Protein AF-0000000084716212 (afdb_homodimer)

Secondary structure (DSSP, 8-state):
---------------HHHHHHHHHHHHHHHTT--HHHHHHHHTS-HHHHHHHHHH----HHHHHHHHHHTT--HHHHHHHHHHTS-S--PPPHHHHHHHHH-HHHHHHHHHHHTT--HHHHHHHHT--HHHHHHHHHHHHHTTSEEEETTTEEEESS-TT----TTSHHIIIIIHHHHHHHHSS---STT-EEEEEEEEE-HHHHHHHHHHHHHHHHHHHHHHHHHTTS-GGG-EEEEEEEEEEE---GGGGGGSTTTTS--------------/---------------HHHHHHHHHHHHHHHTT--HHHHHHHHTS-HHHHHHHHHH----HHHHHHHHHHTT--HHHHHHHHHHTS-S--PPPHHHHHHHHH-HHHHHHHHHHHTT--HHHHHHHHT--HHHHHHHHHHHHHTTSEEEETTTEEEESS-TT----TTSHHIIIIIHHHHHHHHSS---STT-EEEEEEEEE-HHHHHHHHHHHHHHHHHHHHHHHHHTTS-GGG-EEEEEEEEEEE---GGGGGGSTTTTS--------------

Foldseek 3Di:
DPPPPPPPPCPDDCPLLLLLLVLLVVLCVVVVHDLCNLCVQLVHDSVVSVCCSVVSPDDPVRVQSSCVSSVHGPVVSSVSSCCVVVPQDEQDQVLLVVLLVDVVLVVLLLCVLLPDALVNVCVVVVDDPVRSVVSLVVCVVSVQWDQDPPRDIHGSDDSLHDYDPPGSNCVRPVVVVVVVVPPDPQPDPPGDDDDDDDDDDPVVVVVVVVVVVVVSVVVSVVSVVCSPPDPVPDDDDDDDDDDDDDDDLVVLVPPPPSVDDSDDDDDPDDPDDD/DDPPPPPPDCPDDCPLLLLLLVLLVVLCVVVVHDLCNLCVQLVHDSVVSVCCSVVSPDDPVRVQSSCVSSVHGPVVSSCSSCCVVVPQDEQDLVLLVVLLVDVVLVVLLLCVLLPDALVRVCVVVVPDPVRSVVSLVVCVVSVQWDQDPPRDIHGSDDSLHDYDPPGSNCVRPVVVVVVVVPPDPQPDPPGDDDDDDDDDDPVVVVVVVVVVVVVSVVVSVVSVVCSPPDPVVDDDDDDDDDDDDDDDLVVLVPPPPSVDDSDDDDDPDDPDDD

InterPro domains:
  IPR001387 Cro/C1-type, helix-turn-helix domain [PF13443] (24-77)
  IPR001387 Cro/C1-type, helix-turn-helix domain [PS50943] (24-77)
  IPR001387 Cro/C1-type, helix-turn-helix domain [SM00530] (23-77)
  IPR001387 Cro/C1-type, helix-turn-helix domain [cd00093] (23-77)
  IPR010982 Lambda repressor-like, DNA-binding domain superfamily [G3DSA:1.10.260.40] (7-77)
  IPR010982 Lambda repressor-like, DNA-binding domain superfamily [SSF47413] (13-84)

Radius of gyration: 28.45 Å; Cα contacts (8 Å, |Δi|>4): 679; chains: 2; bounding box: 59×116×74 Å

Solvent-accessible surface area (backbone atoms only — not comparable to full-atom values): 30814 Å² total; per-residue (Å²): 131,85,77,80,76,78,81,80,79,78,82,69,75,75,49,74,48,48,32,36,25,48,25,49,50,50,50,31,53,74,69,66,47,47,62,55,54,52,9,58,74,69,71,46,52,43,67,56,42,50,47,34,50,70,68,36,70,56,55,70,67,55,48,48,51,53,24,53,76,67,73,40,50,69,64,56,42,46,41,41,18,44,28,76,61,47,54,70,46,57,72,53,70,68,49,38,44,54,34,46,75,28,60,47,50,34,34,53,51,51,42,45,60,60,64,53,52,58,70,56,49,28,62,72,32,59,36,51,68,69,59,52,49,51,45,48,51,52,37,30,75,58,55,47,28,46,75,43,86,91,66,37,75,41,73,63,54,68,77,76,47,42,80,49,86,90,29,54,40,43,70,67,42,43,66,60,51,52,53,58,65,60,68,61,87,51,77,54,85,70,30,39,71,50,77,48,77,43,39,31,26,67,66,51,41,50,51,50,49,53,50,52,52,47,50,54,52,49,53,49,50,44,24,63,62,35,63,76,48,58,51,74,57,41,41,46,30,32,41,37,44,35,31,30,75,46,78,70,70,60,54,47,57,48,27,72,64,55,86,63,78,88,71,77,80,72,69,52,73,74,79,70,81,123,137,79,85,81,78,78,80,81,79,78,81,70,76,75,49,74,48,48,32,37,25,49,26,50,51,50,49,32,54,76,70,66,47,48,63,56,53,53,10,60,75,69,72,46,52,43,69,54,42,50,47,34,51,69,68,34,70,58,56,70,66,55,48,49,53,52,26,53,77,67,72,41,49,70,64,54,42,48,42,40,19,44,24,77,63,50,53,70,46,58,69,54,70,69,48,37,44,53,33,46,76,27,60,47,50,34,36,53,52,51,43,44,61,59,65,52,50,56,70,56,51,29,62,71,32,60,35,52,69,69,58,51,49,52,46,48,49,52,37,29,76,59,54,46,30,45,77,42,86,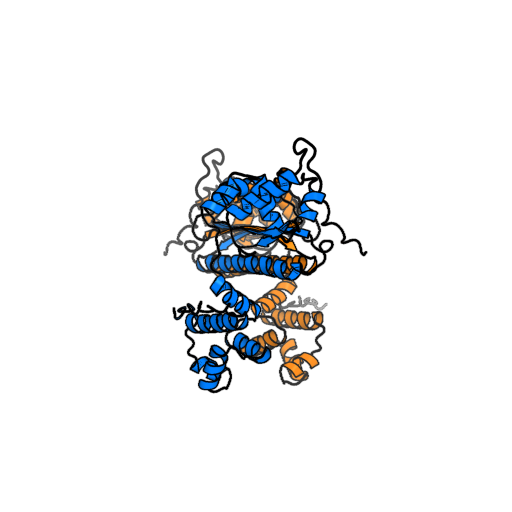90,67,38,74,42,73,63,53,69,77,77,46,43,81,48,86,90,29,54,41,42,69,68,42,43,64,58,51,50,54,58,64,60,69,59,86,52,78,53,84,70,29,39,71,49,75,46,75,42,39,31,26,68,67,51,41,53,50,49,48,53,51,52,53,46,51,54,50,49,53,51,48,44,24,63,61,35,64,77,48,58,50,77,58,40,42,46,30,32,39,38,44,35,31,31,75,46,76,69,70,61,54,46,58,49,26,71,63,55,86,63,76,89,72,76,79,72,69,53,74,73,80,71,79,123

Organism: Cystobacter fuscus (strain ATCC 25194 / DSM 2262 / NBRC 100088 / M29) (NCBI:txid1242864)

Nearest PDB structures (foldseek):
  3g5g-assembly5_J  TM=8.770E-01  e=3.228E-02  Enterobacter sp. RFL1396
  3g5g-assembly5_I  TM=8.743E-01  e=4.579E-02  Enterobacter sp. RFL1396
  4i6u-assembly1_A  TM=8.311E-01  e=4.814E-02  Enterobacter sp. RFL1396
  4iwr-assembly1_B  TM=8.668E-01  e=9.687E-02  Enterobacter sp. RFL1396
  3fya-assembly1_A  TM=8.582E-01  e=9.687E-02  Enterobacter sp. RFL1396

Sequence (548 aa):
MIPNGARHATEGAMNDRSRLMTALKQLLKARGWRYADLAEALGVSEPTVKRMLSSGRMDLARLEDVCARLDIDFFELARIARGTRDARTHLSPVQEAALADAPRLMTMFHLLCQGWRVDAVREAFALDRVESTRLLAALDRLDLIELLPGDHVRLRVPRDFAWRDDGPVRARYMHMASEEFLRDRFDGPGALFTLELRELGDASVAQLRRRLERVVAEFREAADLDVTLPAERRNSVGLLLAMRPWVFSIVDSLRADAAAKPAQLPAAPRARRRMIPNGARHATEGAMNDRSRLMTALKQLLKARGWRYADLAEALGVSEPTVKRMLSSGRMDLARLEDVCARLDIDFFELARIARGTRDARTHLSPVQEAALADAPRLMTMFHLLCQGWRVDAVREAFALDRVESTRLLAALDRLDLIELLPGDHVRLRVPRDFAWRDDGPVRARYMHMASEEFLRDRFDGPGALFTLELRELGDASVAQLRRRLERVVAEFREAADLDVTLPAERRNSVGLLLAMRPWVFSIVDSLRADAAAKPAQLPAAPRARRR

Structure (mmCIF, N/CA/C/O backbone):
data_AF-0000000084716212-model_v1
#
loop_
_entity.id
_entity.type
_entity.pdbx_description
1 polymer 'HTH cro/C1-type domain-containing protein'
#
loop_
_atom_site.group_PDB
_atom_site.id
_atom_site.type_symbol
_atom_site.label_atom_id
_atom_site.label_alt_id
_atom_site.label_comp_id
_atom_site.label_asym_id
_atom_site.label_entity_id
_atom_site.label_seq_id
_atom_site.pdbx_PDB_ins_code
_atom_site.Cartn_x
_atom_site.Cartn_y
_atom_site.Cartn_z
_atom_site.occupancy
_atom_site.B_iso_or_equiv
_atom_site.auth_seq_id
_atom_site.auth_comp_id
_atom_site.auth_asym_id
_atom_site.auth_atom_id
_atom_site.pdbx_PDB_model_num
ATOM 1 N N . MET A 1 1 ? -16.5 -51.406 -41.625 1 22.97 1 MET A N 1
ATOM 2 C CA . MET A 1 1 ? -15.25 -51.219 -40.906 1 22.97 1 MET A CA 1
ATOM 3 C C . MET A 1 1 ? -14.859 -49.75 -40.875 1 22.97 1 MET A C 1
ATOM 5 O O . MET A 1 1 ? -13.766 -49.406 -40.406 1 22.97 1 MET A O 1
ATOM 9 N N . ILE A 1 2 ? -15.539 -48.875 -41.625 1 28.98 2 ILE A N 1
ATOM 10 C CA . ILE A 1 2 ? -15.039 -47.562 -42 1 28.98 2 ILE A CA 1
ATOM 11 C C . ILE A 1 2 ? -14.875 -46.688 -40.75 1 28.98 2 ILE A C 1
ATOM 13 O O . ILE A 1 2 ? -15.836 -46.469 -40 1 28.98 2 ILE A O 1
ATOM 17 N N . PRO A 1 3 ? -13.578 -46.594 -40.094 1 27.02 3 PRO A N 1
ATOM 18 C CA . PRO A 1 3 ? -13.281 -46.062 -38.781 1 27.02 3 PRO A CA 1
ATOM 19 C C . PRO A 1 3 ? -13.586 -44.594 -38.625 1 27.02 3 PRO A C 1
ATOM 21 O O . PRO A 1 3 ? -13.281 -43.781 -39.531 1 27.02 3 PRO A O 1
ATOM 24 N N . ASN A 1 4 ? -14.75 -44.125 -38.188 1 27.33 4 ASN A N 1
ATOM 25 C CA . ASN A 1 4 ? -15.297 -42.781 -38 1 27.33 4 ASN A CA 1
ATOM 26 C C . ASN A 1 4 ? -14.359 -41.906 -37.188 1 27.33 4 ASN A C 1
ATOM 28 O O . ASN A 1 4 ? -14.148 -42.156 -36 1 27.33 4 ASN A O 1
ATOM 32 N N . GLY A 1 5 ? -13.18 -41.438 -37.688 1 27.23 5 GLY A N 1
ATOM 33 C CA . GLY A 1 5 ? -12.117 -40.656 -37.094 1 27.23 5 GLY A CA 1
ATOM 34 C C . GLY A 1 5 ? -12.609 -39.375 -36.469 1 27.23 5 GLY A C 1
ATOM 35 O O . GLY A 1 5 ? -13.141 -38.5 -37.156 1 27.23 5 GLY A O 1
ATOM 36 N N . ALA A 1 6 ? -13.164 -39.344 -35.281 1 27.34 6 ALA A N 1
ATOM 37 C CA . ALA A 1 6 ? -13.711 -38.219 -34.469 1 27.34 6 ALA A CA 1
ATOM 38 C C . ALA A 1 6 ? -12.781 -37.031 -34.5 1 27.34 6 ALA A C 1
ATOM 40 O O . ALA A 1 6 ? -11.602 -37.125 -34.125 1 27.34 6 ALA A O 1
ATOM 41 N N . ARG A 1 7 ? -12.914 -36 -35.375 1 27.42 7 ARG A N 1
ATOM 42 C CA . ARG A 1 7 ? -12.312 -34.688 -35.562 1 27.42 7 ARG A CA 1
ATOM 43 C C . ARG A 1 7 ? -12.242 -33.906 -34.25 1 27.42 7 ARG A C 1
ATOM 45 O O . ARG A 1 7 ? -13.266 -33.531 -33.688 1 27.42 7 ARG A O 1
ATOM 52 N N . HIS A 1 8 ? -11.367 -34.25 -33.25 1 26.55 8 HIS A N 1
ATOM 53 C CA . HIS A 1 8 ? -11.07 -33.562 -32 1 26.55 8 HIS A CA 1
ATOM 54 C C . HIS A 1 8 ? -10.891 -32.062 -32.219 1 26.55 8 HIS A C 1
ATOM 56 O O . HIS A 1 8 ? -10.023 -31.641 -33 1 26.55 8 HIS A O 1
ATOM 62 N N . ALA A 1 9 ? -11.82 -31.156 -32.312 1 26.28 9 ALA A N 1
ATOM 63 C CA . ALA A 1 9 ? -11.977 -29.719 -32.469 1 26.28 9 ALA A CA 1
ATOM 64 C C . ALA A 1 9 ? -10.945 -28.953 -31.656 1 26.28 9 ALA A C 1
ATOM 66 O O . ALA A 1 9 ? -10.797 -29.203 -30.453 1 26.28 9 ALA A O 1
ATOM 67 N N . THR A 1 10 ? -9.781 -28.406 -32.156 1 26.78 10 THR A N 1
ATOM 68 C CA . THR A 1 10 ? -8.656 -27.547 -31.828 1 26.78 10 THR A CA 1
ATOM 69 C C . THR A 1 10 ? -9.141 -26.281 -31.125 1 26.78 10 THR A C 1
ATOM 71 O O . THR A 1 10 ? -9.742 -25.406 -31.75 1 26.78 10 THR A O 1
ATOM 74 N N . GLU A 1 11 ? -10.008 -26.172 -30.188 1 30.66 11 GLU A N 1
ATOM 75 C CA . GLU A 1 11 ? -10.359 -24.984 -29.422 1 30.66 11 GLU A CA 1
ATOM 76 C C . GLU A 1 11 ? -9.141 -24.109 -29.156 1 30.66 11 GLU A C 1
ATOM 78 O O . GLU A 1 11 ? -8.242 -24.484 -28.406 1 30.66 11 GLU A O 1
ATOM 83 N N . GLY A 1 12 ? -8.523 -23.469 -30.109 1 31.42 12 GLY A N 1
ATOM 84 C CA . GLY A 1 12 ? -7.32 -22.688 -30.312 1 31.42 12 GLY A CA 1
ATOM 85 C C . GLY A 1 12 ? -7.086 -21.656 -29.234 1 31.42 12 GLY A C 1
ATOM 86 O O . GLY A 1 12 ? -8.039 -21.125 -28.656 1 31.42 12 GLY A O 1
ATOM 87 N N . ALA A 1 13 ? -6.141 -21.703 -28.312 1 32.81 13 ALA A N 1
ATOM 88 C CA . ALA A 1 13 ? -5.461 -20.828 -27.375 1 32.81 13 ALA A CA 1
ATOM 89 C C . ALA A 1 13 ? -5.539 -19.375 -27.828 1 32.81 13 ALA A C 1
ATOM 91 O O . ALA A 1 13 ? -5.086 -19.031 -28.922 1 32.81 13 ALA A O 1
ATOM 92 N N . MET A 1 14 ? -6.609 -18.672 -27.609 1 36.5 14 MET A N 1
ATOM 93 C CA . MET A 1 14 ? -6.594 -17.266 -27.984 1 36.5 14 MET A CA 1
ATOM 94 C C . MET A 1 14 ? -5.199 -16.672 -27.812 1 36.5 14 MET A C 1
ATOM 96 O O . MET A 1 14 ? -4.598 -16.812 -26.734 1 36.5 14 MET A O 1
ATOM 100 N N . ASN A 1 15 ? -4.383 -16.469 -28.766 1 49.12 15 ASN A N 1
ATOM 101 C CA . ASN A 1 15 ? -3.078 -15.82 -28.75 1 49.12 15 ASN A CA 1
ATOM 102 C C . ASN A 1 15 ? -3.152 -14.43 -28.125 1 49.12 15 ASN A C 1
ATOM 104 O O . ASN A 1 15 ? -4.242 -13.875 -27.953 1 49.12 15 ASN A O 1
ATOM 108 N N . ASP A 1 16 ? -2.221 -13.969 -27.438 1 52.97 16 ASP A N 1
ATOM 109 C CA . ASP A 1 16 ? -2.051 -12.703 -26.734 1 52.97 16 ASP A CA 1
ATOM 110 C C . ASP A 1 16 ? -2.66 -11.547 -27.531 1 52.97 16 ASP A C 1
ATOM 112 O O . ASP A 1 16 ? -3.254 -10.641 -26.938 1 52.97 16 ASP A O 1
ATOM 116 N N . ARG A 1 17 ? -2.67 -11.703 -28.766 1 58.22 17 ARG A N 1
ATOM 117 C CA . ARG A 1 17 ? -3.219 -10.656 -29.609 1 58.22 17 ARG A CA 1
ATOM 118 C C . ARG A 1 17 ? -4.742 -10.625 -29.531 1 58.22 17 ARG A C 1
ATOM 120 O O . ARG A 1 17 ? -5.34 -9.555 -29.391 1 58.22 17 ARG A O 1
ATOM 127 N N . SER A 1 18 ? -5.266 -11.766 -29.578 1 65.5 18 SER A N 1
ATOM 128 C CA . SER A 1 18 ? -6.719 -11.844 -29.5 1 65.5 18 SER A CA 1
ATOM 129 C C . SER A 1 18 ? -7.238 -11.328 -28.172 1 65.5 18 SER A C 1
ATOM 131 O O . SER A 1 18 ? -8.273 -10.656 -28.109 1 65.5 18 SER A O 1
ATOM 133 N N . ARG A 1 19 ? -6.531 -11.617 -27.25 1 63.66 19 ARG A N 1
ATOM 134 C CA . ARG A 1 19 ? -6.926 -11.156 -25.922 1 63.66 19 ARG A CA 1
ATOM 135 C C . ARG A 1 19 ? -6.859 -9.633 -25.828 1 63.66 19 ARG A C 1
ATOM 137 O O . ARG A 1 19 ? -7.703 -9.008 -25.188 1 63.66 19 ARG A O 1
ATOM 144 N N . LEU A 1 20 ? -5.863 -9.172 -26.438 1 69.12 20 LEU A N 1
ATOM 145 C CA . LEU A 1 20 ? -5.715 -7.719 -26.453 1 69.12 20 LEU A CA 1
ATOM 146 C C . LEU A 1 20 ? -6.883 -7.059 -27.172 1 69.12 20 LEU A C 1
ATOM 148 O O . LEU A 1 20 ? -7.395 -6.031 -26.734 1 69.12 20 LEU A O 1
ATOM 152 N N . MET A 1 21 ? -7.262 -7.652 -28.234 1 73.81 21 MET A N 1
ATOM 153 C CA . MET A 1 21 ? -8.375 -7.094 -29 1 73.81 21 MET A CA 1
ATOM 154 C C . MET A 1 21 ? -9.68 -7.211 -28.234 1 73.81 21 MET A C 1
ATOM 156 O O . MET A 1 21 ? -10.5 -6.289 -28.25 1 73.81 21 MET A O 1
ATOM 160 N N . THR A 1 22 ? -9.758 -8.336 -27.578 1 74 22 THR A N 1
ATOM 161 C CA . THR A 1 22 ? -10.938 -8.523 -26.75 1 74 22 THR A CA 1
ATOM 162 C C . THR A 1 22 ? -10.992 -7.488 -25.641 1 74 22 THR A C 1
ATOM 164 O O . THR A 1 22 ? -12.055 -6.945 -25.344 1 74 22 THR A O 1
ATOM 167 N N . ALA A 1 23 ? -9.938 -7.32 -25.094 1 72.12 23 ALA A N 1
ATOM 168 C CA . ALA A 1 23 ? -9.836 -6.312 -24.047 1 72.12 23 ALA A CA 1
ATOM 169 C C . ALA A 1 23 ? -10.234 -4.934 -24.578 1 72.12 23 ALA A C 1
ATOM 171 O O . ALA A 1 23 ? -10.914 -4.172 -23.875 1 72.12 23 ALA A O 1
ATOM 172 N N . LEU A 1 24 ? -9.773 -4.641 -25.734 1 76.25 24 LEU A N 1
ATOM 173 C CA . LEU A 1 24 ? -10.102 -3.361 -26.359 1 76.25 24 LEU A CA 1
ATOM 174 C C . LEU A 1 24 ? -11.602 -3.24 -26.609 1 76.25 24 LEU A C 1
ATOM 176 O O . LEU A 1 24 ? -12.195 -2.189 -26.344 1 76.25 24 LEU A O 1
ATOM 180 N N . LYS A 1 25 ? -12.102 -4.27 -27.031 1 80.25 25 LYS A N 1
ATOM 181 C CA . LYS A 1 25 ? -13.539 -4.281 -27.281 1 80.25 25 LYS A CA 1
ATOM 182 C C . LYS A 1 25 ? -14.32 -4.09 -25.984 1 80.25 25 LYS A C 1
ATOM 184 O O . LYS A 1 25 ? -15.305 -3.344 -25.953 1 80.25 25 LYS A O 1
ATOM 189 N N . GLN A 1 26 ? -13.914 -4.738 -25.031 1 76.44 26 GLN A N 1
ATOM 190 C CA . GLN A 1 26 ? -14.547 -4.613 -23.719 1 76.44 26 GLN A CA 1
ATOM 191 C C . GLN A 1 26 ? -14.445 -3.184 -23.203 1 76.44 26 GLN A C 1
ATOM 193 O O . GLN A 1 26 ? -15.398 -2.668 -22.609 1 76.44 26 GLN A O 1
ATOM 198 N N . LEU A 1 27 ? -13.367 -2.648 -23.359 1 72.38 27 LEU A N 1
ATOM 199 C CA . LEU A 1 27 ? -13.141 -1.275 -22.922 1 72.38 27 LEU A CA 1
ATOM 200 C C . LEU A 1 27 ? -14.055 -0.309 -23.656 1 72.38 27 LEU A C 1
ATOM 202 O O . LEU A 1 27 ? -14.625 0.604 -23.062 1 72.38 27 LEU A O 1
ATOM 206 N N . LEU A 1 28 ? -14.125 -0.463 -24.953 1 79.75 28 LEU A N 1
ATOM 207 C CA . LEU A 1 28 ? -15.023 0.369 -25.75 1 79.75 28 LEU A CA 1
ATOM 208 C C . LEU A 1 28 ? -16.469 0.242 -25.266 1 79.75 28 LEU A C 1
ATOM 210 O O . LEU A 1 28 ? -17.156 1.247 -25.094 1 79.75 28 LEU A O 1
ATOM 214 N N . LYS A 1 29 ? -16.734 -0.932 -24.922 1 78.5 29 LYS A N 1
ATOM 215 C CA . LYS A 1 29 ? -18.078 -1.188 -24.422 1 78.5 29 LYS A CA 1
ATOM 216 C C . LYS A 1 29 ? -18.297 -0.552 -23.047 1 78.5 29 LYS A C 1
ATOM 218 O O . LYS A 1 29 ? -19.312 0.091 -22.812 1 78.5 29 LYS A O 1
ATOM 223 N N . ALA A 1 30 ? -17.422 -0.695 -22.281 1 69.81 30 ALA A N 1
ATOM 224 C CA . ALA A 1 30 ? -17.5 -0.169 -20.922 1 69.81 30 ALA A CA 1
ATOM 225 C C . ALA A 1 30 ? -17.594 1.354 -20.922 1 69.81 30 ALA A C 1
ATOM 227 O O . ALA A 1 30 ? -18.219 1.945 -20.047 1 69.81 30 ALA A O 1
ATOM 228 N N . ARG A 1 31 ? -17.031 1.888 -21.922 1 70.19 31 ARG A N 1
ATOM 229 C CA . ARG A 1 31 ? -16.984 3.346 -21.984 1 70.19 31 ARG A CA 1
ATOM 230 C C . ARG A 1 31 ? -18.094 3.889 -22.875 1 70.19 31 ARG A C 1
ATOM 232 O O . ARG A 1 31 ? -18.188 5.098 -23.094 1 70.19 31 ARG A O 1
ATOM 239 N N . GLY A 1 32 ? -18.734 2.926 -23.453 1 78.62 32 GLY A N 1
ATOM 240 C CA . GLY A 1 32 ? -19.844 3.314 -24.297 1 78.62 32 GLY A CA 1
ATOM 241 C C . GLY A 1 32 ? -19.406 3.795 -25.672 1 78.62 32 GLY A C 1
ATOM 242 O O . GLY A 1 32 ? -20.125 4.535 -26.328 1 78.62 32 GLY A O 1
ATOM 243 N N . TRP A 1 33 ? -18.266 3.494 -25.984 1 81 33 TRP A N 1
ATOM 244 C CA . TRP A 1 33 ? -17.781 3.865 -27.312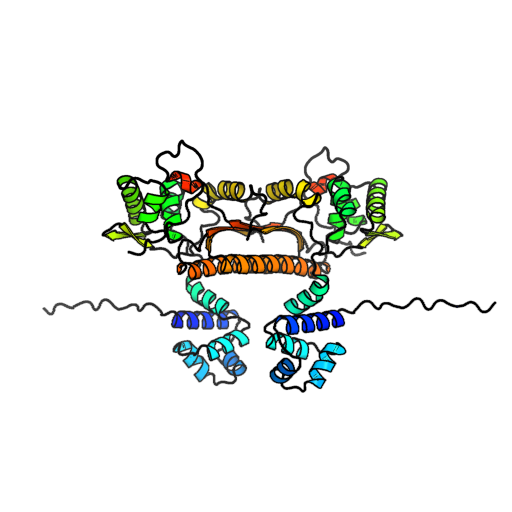 1 81 33 TRP A CA 1
ATOM 245 C C . TRP A 1 33 ? -18.281 2.875 -28.359 1 81 33 TRP A C 1
ATOM 247 O O . TRP A 1 33 ? -18.203 1.66 -28.156 1 81 33 TRP A O 1
ATOM 257 N N . ARG A 1 34 ? -18.812 3.508 -29.484 1 85.44 34 ARG A N 1
ATOM 258 C CA . ARG A 1 34 ? -19.078 2.699 -30.672 1 85.44 34 ARG A CA 1
ATOM 259 C C . ARG A 1 34 ? -17.844 2.627 -31.562 1 85.44 34 ARG A C 1
ATOM 261 O O . ARG A 1 34 ? -16.938 3.455 -31.453 1 85.44 34 ARG A O 1
ATOM 268 N N . TYR A 1 35 ? -17.781 1.504 -32.344 1 89.31 35 TYR A N 1
ATOM 269 C CA . TYR A 1 35 ? -16.672 1.388 -33.281 1 89.31 35 TYR A CA 1
ATOM 270 C C . TYR A 1 35 ? -16.531 2.65 -34.125 1 89.31 35 TYR A C 1
ATOM 272 O O . TYR A 1 35 ? -15.422 3.068 -34.438 1 89.31 35 TYR A O 1
ATOM 280 N N . ALA A 1 36 ? -17.641 3.242 -34.344 1 90.12 36 ALA A N 1
ATOM 281 C CA . ALA A 1 36 ? -17.672 4.477 -35.125 1 90.12 36 ALA A CA 1
ATOM 282 C C . ALA A 1 36 ? -16.984 5.617 -34.375 1 90.12 36 ALA A C 1
ATOM 284 O O . ALA A 1 36 ? -16.297 6.438 -34.969 1 90.12 36 ALA A O 1
ATOM 285 N N . ASP A 1 37 ? -17.234 5.691 -33.156 1 89.25 37 ASP A N 1
ATOM 286 C CA . ASP A 1 37 ? -16.594 6.719 -32.344 1 89.25 37 ASP A CA 1
ATOM 287 C C . ASP A 1 37 ? -15.078 6.586 -32.344 1 89.25 37 ASP A C 1
ATOM 289 O O . ASP A 1 37 ? -14.367 7.582 -32.469 1 89.25 37 ASP A O 1
ATOM 293 N N . LEU A 1 38 ? -14.609 5.414 -32.188 1 88.06 38 LEU A N 1
ATOM 294 C CA . LEU A 1 38 ? -13.18 5.156 -32.219 1 88.06 38 LEU A CA 1
ATOM 295 C C . LEU A 1 38 ? -12.609 5.469 -33.594 1 88.06 38 LEU A C 1
ATOM 297 O O . LEU A 1 38 ? -11.516 6.016 -33.719 1 88.06 38 LEU A O 1
ATOM 301 N N . ALA A 1 39 ? -13.305 5.102 -34.594 1 90.38 39 ALA A N 1
ATOM 302 C CA . ALA A 1 39 ? -12.906 5.387 -35.969 1 90.38 39 ALA A CA 1
ATOM 303 C C . ALA A 1 39 ? -12.719 6.887 -36.188 1 90.38 39 ALA A C 1
ATOM 305 O O . ALA A 1 39 ? -11.727 7.312 -36.781 1 90.38 39 ALA A O 1
ATOM 306 N N . GLU A 1 40 ? -13.688 7.559 -35.75 1 88.38 40 GLU A N 1
ATOM 307 C CA . GLU A 1 40 ? -13.609 9.008 -35.844 1 88.38 40 GLU A CA 1
ATOM 308 C C . GLU A 1 40 ? -12.391 9.555 -35.094 1 88.38 40 GLU A C 1
ATOM 310 O O . GLU A 1 40 ? -11.672 10.414 -35.625 1 88.38 40 GLU A O 1
ATOM 315 N N . ALA A 1 41 ? -12.219 9.086 -33.938 1 84.06 41 ALA A N 1
ATOM 316 C CA . ALA A 1 41 ? -11.117 9.547 -33.094 1 84.06 41 ALA A CA 1
ATOM 317 C C . ALA A 1 41 ? -9.766 9.227 -33.75 1 84.06 41 ALA A C 1
ATOM 319 O O . ALA A 1 41 ? -8.797 9.977 -33.594 1 84.06 41 ALA A O 1
ATOM 320 N N . LEU A 1 42 ? -9.68 8.156 -34.406 1 86.44 42 LEU A N 1
ATOM 321 C CA . LEU A 1 42 ? -8.438 7.672 -35 1 86.44 42 LEU A CA 1
ATOM 322 C C . LEU A 1 42 ? -8.281 8.195 -36.438 1 86.44 42 LEU A C 1
ATOM 324 O O . LEU A 1 42 ? -7.199 8.102 -37.031 1 86.44 42 LEU A O 1
ATOM 328 N N . GLY A 1 43 ? -9.359 8.711 -37 1 89.06 43 GLY A N 1
ATOM 329 C CA . GLY A 1 43 ? -9.344 9.18 -38.375 1 89.06 43 GLY A CA 1
ATOM 330 C C . GLY A 1 43 ? -9.336 8.055 -39.406 1 89.06 43 GLY A C 1
ATOM 331 O O . GLY A 1 43 ? -8.664 8.141 -40.438 1 89.06 43 GLY A O 1
ATOM 332 N N . VAL A 1 44 ? -9.859 7.055 -39 1 88.5 44 VAL A N 1
ATOM 333 C CA . VAL A 1 44 ? -9.969 5.926 -39.906 1 88.5 44 VAL A CA 1
ATOM 334 C C . VAL A 1 44 ? -11.438 5.543 -40.094 1 88.5 44 VAL A C 1
ATOM 336 O O . VAL A 1 44 ? -12.312 6.117 -39.438 1 88.5 44 VAL A O 1
ATOM 339 N N . SER A 1 45 ? -11.68 4.684 -41.062 1 89.19 45 SER A N 1
ATOM 340 C CA . SER A 1 45 ? -13.047 4.238 -41.312 1 89.19 45 SER A CA 1
ATOM 341 C C . SER A 1 45 ? -13.484 3.199 -40.281 1 89.19 45 SER A C 1
ATOM 343 O O . SER A 1 45 ? -12.648 2.502 -39.688 1 89.19 45 SER A O 1
ATOM 345 N N . GLU A 1 46 ? -14.828 3.182 -40.094 1 91.38 46 GLU A N 1
ATOM 346 C CA . GLU A 1 46 ? -15.383 2.195 -39.188 1 91.38 46 GLU A CA 1
ATOM 347 C C . GLU A 1 46 ? -15.039 0.775 -39.625 1 91.38 46 GLU A C 1
ATOM 349 O O . GLU A 1 46 ? -14.695 -0.073 -38.781 1 91.38 46 GLU A O 1
ATOM 354 N N . PRO A 1 47 ? -15.086 0.423 -40.875 1 87.38 47 PRO A N 1
ATOM 355 C CA . PRO A 1 47 ? -14.664 -0.921 -41.281 1 87.38 47 PRO A CA 1
ATOM 356 C C . PRO A 1 47 ? -13.203 -1.213 -40.938 1 87.38 47 PRO A C 1
ATOM 358 O O . PRO A 1 47 ? -12.867 -2.346 -40.594 1 87.38 47 PRO A O 1
ATOM 361 N N . THR A 1 48 ? -12.391 -0.265 -41 1 85.38 48 THR A N 1
ATOM 362 C CA . THR A 1 48 ? -11 -0.428 -40.594 1 85.38 48 THR A CA 1
ATOM 363 C C . THR A 1 48 ? -10.883 -0.799 -39.125 1 85.38 48 THR A C 1
ATOM 365 O O . THR A 1 48 ? -10.117 -1.693 -38.75 1 85.38 48 THR A O 1
ATOM 368 N N . VAL A 1 49 ? -11.656 -0.076 -38.281 1 88.5 49 VAL A N 1
ATOM 369 C CA . VAL A 1 49 ? -11.664 -0.368 -36.844 1 88.5 49 VAL A CA 1
ATOM 370 C C . VAL A 1 49 ? -12.195 -1.781 -36.625 1 88.5 49 VAL A C 1
ATOM 372 O O . VAL A 1 49 ? -11.625 -2.537 -35.844 1 88.5 49 VAL A O 1
ATOM 375 N N . LYS A 1 50 ? -13.211 -2.133 -37.281 1 85.88 50 LYS A N 1
ATOM 376 C CA . LYS A 1 50 ? -13.781 -3.473 -37.156 1 85.88 50 LYS A CA 1
ATOM 377 C C . LYS A 1 50 ? -12.758 -4.539 -37.531 1 85.88 50 LYS A C 1
ATOM 379 O O . LYS A 1 50 ? -12.625 -5.551 -36.844 1 85.88 50 LYS A O 1
ATOM 384 N N . ARG A 1 51 ? -12.086 -4.309 -38.594 1 81.38 51 ARG A N 1
ATOM 385 C CA . ARG A 1 51 ? -11.062 -5.25 -39.031 1 81.38 51 ARG A CA 1
ATOM 386 C C . ARG A 1 51 ? -9.93 -5.348 -38.031 1 81.38 51 ARG A C 1
ATOM 388 O O . ARG A 1 51 ? -9.477 -6.445 -37.688 1 81.38 51 ARG A O 1
ATOM 395 N N . MET A 1 52 ? -9.453 -4.227 -37.531 1 80.5 52 MET A N 1
ATOM 396 C CA . MET A 1 52 ? -8.375 -4.18 -36.562 1 80.5 52 MET A CA 1
ATOM 397 C C . MET A 1 52 ? -8.727 -4.977 -35.312 1 80.5 52 MET A C 1
ATOM 399 O O . MET A 1 52 ? -7.906 -5.734 -34.812 1 80.5 52 MET A O 1
ATOM 403 N N . LEU A 1 53 ? -9.977 -4.746 -34.906 1 81.94 53 LEU A N 1
ATOM 404 C CA . LEU A 1 53 ? -10.406 -5.348 -33.625 1 81.94 53 LEU A CA 1
ATOM 405 C C . LEU A 1 53 ? -10.805 -6.805 -33.844 1 81.94 53 LEU A C 1
ATOM 407 O O . LEU A 1 53 ? -10.758 -7.598 -32.906 1 81.94 53 LEU A O 1
ATOM 411 N N . SER A 1 54 ? -11.164 -7.191 -35 1 78.69 54 SER A N 1
ATOM 412 C CA . SER A 1 54 ? -11.57 -8.57 -35.25 1 78.69 54 SER A CA 1
ATOM 413 C C . SER A 1 54 ? -10.367 -9.43 -35.656 1 78.69 54 SER A C 1
ATOM 415 O O . SER A 1 54 ? -10.258 -10.578 -35.219 1 78.69 54 SER A O 1
ATOM 417 N N . SER A 1 55 ? -9.453 -8.922 -36.406 1 69.62 55 SER A N 1
ATOM 418 C CA . SER A 1 55 ? -8.328 -9.711 -36.906 1 69.62 55 SER A CA 1
ATOM 419 C C . SER A 1 55 ? -7.156 -9.68 -35.906 1 69.62 55 SER A C 1
ATOM 421 O O . SER A 1 55 ? -6.293 -10.555 -35.938 1 69.62 55 SER A O 1
ATOM 423 N N . GLY A 1 56 ? -7.137 -8.805 -35.062 1 63.75 56 GLY A N 1
ATOM 424 C CA . GLY A 1 56 ? -6.008 -8.633 -34.156 1 63.75 56 GLY A CA 1
ATOM 425 C C . GLY A 1 56 ? -4.758 -8.133 -34.875 1 63.75 56 GLY A C 1
ATOM 426 O O . GLY A 1 56 ? -3.672 -8.141 -34.281 1 63.75 56 GL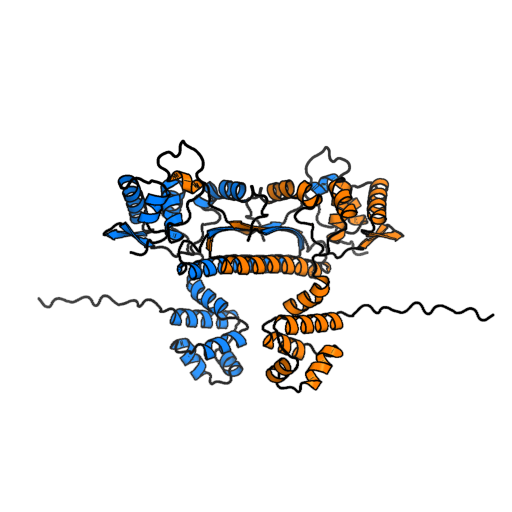Y A O 1
ATOM 427 N N . ARG A 1 57 ? -4.844 -7.898 -36.094 1 61.34 57 ARG A N 1
ATOM 428 C CA . ARG A 1 57 ? -3.695 -7.398 -36.844 1 61.34 57 ARG A CA 1
ATOM 429 C C . ARG A 1 57 ? -3.533 -5.895 -36.656 1 61.34 57 ARG A C 1
ATOM 431 O O . ARG A 1 57 ? -4.109 -5.105 -37.406 1 61.34 57 ARG A O 1
ATOM 438 N N . MET A 1 58 ? -3.078 -5.461 -35.594 1 65.75 58 MET A N 1
ATOM 439 C CA . MET A 1 58 ? -2.764 -4.074 -35.25 1 65.75 58 MET A CA 1
ATOM 440 C C . MET A 1 58 ? -1.306 -3.939 -34.844 1 65.75 58 MET A C 1
ATOM 442 O O . MET A 1 58 ? -0.818 -4.715 -34 1 65.75 58 MET A O 1
ATOM 446 N N . ASP A 1 59 ? -0.549 -3.195 -35.625 1 59.5 59 ASP A N 1
ATOM 447 C CA . ASP A 1 59 ? 0.831 -3.006 -35.188 1 59.5 59 ASP A CA 1
ATOM 448 C C . ASP A 1 59 ? 0.892 -2.17 -33.906 1 59.5 59 ASP A C 1
ATOM 450 O O . ASP A 1 59 ? -0.127 -1.644 -33.438 1 59.5 59 ASP A O 1
ATOM 454 N N . LEU A 1 60 ? 1.993 -2.195 -33.219 1 56.19 60 LEU A N 1
ATOM 455 C CA . LEU A 1 60 ? 2.184 -1.568 -31.938 1 56.19 60 LEU A CA 1
ATOM 456 C C . LEU A 1 60 ? 1.878 -0.076 -32 1 56.19 60 LEU A C 1
ATOM 458 O O . LEU A 1 60 ? 1.335 0.494 -31.047 1 56.19 60 LEU A O 1
ATOM 462 N N . ALA A 1 61 ? 2.195 0.423 -33.094 1 60.75 61 ALA A N 1
ATOM 463 C CA . ALA A 1 61 ? 1.951 1.854 -33.25 1 60.75 61 ALA A CA 1
ATOM 464 C C . ALA A 1 61 ? 0.456 2.16 -33.219 1 60.75 61 ALA A C 1
ATOM 466 O O . ALA A 1 61 ? 0.014 3.107 -32.562 1 60.75 61 ALA A O 1
ATOM 467 N N . ARG A 1 62 ? -0.24 1.456 -33.938 1 70.5 62 ARG A N 1
ATOM 468 C CA . ARG A 1 62 ? -1.69 1.621 -34 1 70.5 62 ARG A CA 1
ATOM 469 C C . ARG A 1 62 ? -2.311 1.329 -32.625 1 70.5 62 ARG A C 1
ATOM 471 O O . ARG A 1 62 ? -3.223 2.035 -32.188 1 70.5 62 ARG A O 1
ATOM 478 N N . LEU A 1 63 ? -1.826 0.263 -32 1 71.75 63 LEU A N 1
ATOM 479 C CA . LEU A 1 63 ? -2.309 -0.08 -30.672 1 71.75 63 LEU A CA 1
ATOM 480 C C . LEU A 1 63 ? -2.051 1.059 -29.688 1 71.75 63 LEU A C 1
ATOM 482 O O . LEU A 1 63 ? -2.91 1.378 -28.859 1 71.75 63 LEU A O 1
ATOM 486 N N . GLU A 1 64 ? -0.996 1.543 -29.828 1 63.91 64 GLU A N 1
ATOM 487 C CA . GLU A 1 64 ? -0.666 2.689 -29 1 63.91 64 GLU A CA 1
ATOM 488 C C . GLU A 1 64 ? -1.611 3.857 -29.266 1 63.91 64 GLU A C 1
ATOM 490 O O . GLU A 1 64 ? -2.033 4.547 -28.328 1 63.91 64 GLU A O 1
ATOM 495 N N . ASP A 1 65 ? -1.897 4.137 -30.5 1 73.94 65 ASP A N 1
ATOM 496 C CA . ASP A 1 65 ? -2.824 5.195 -30.891 1 73.94 65 ASP A CA 1
ATOM 497 C C . ASP A 1 65 ? -4.211 4.957 -30.297 1 73.94 65 ASP A C 1
ATOM 499 O O . ASP A 1 65 ? -4.848 5.883 -29.797 1 73.94 65 ASP A O 1
ATOM 503 N N . VAL A 1 66 ? -4.625 3.789 -30.406 1 78.94 66 VAL A N 1
ATOM 504 C CA . VAL A 1 66 ? -5.934 3.412 -29.875 1 78.94 66 VAL A CA 1
ATOM 505 C C . VAL A 1 66 ? -5.957 3.631 -28.359 1 78.94 66 VAL A C 1
ATOM 507 O O . VAL A 1 66 ? -6.91 4.211 -27.828 1 78.94 66 VAL A O 1
ATOM 510 N N . CYS A 1 67 ? -4.957 3.16 -27.734 1 71.94 67 CYS A N 1
ATOM 511 C CA . CYS A 1 67 ? -4.871 3.307 -26.297 1 71.94 67 CYS A CA 1
ATOM 512 C C . CYS A 1 67 ? -4.887 4.777 -25.891 1 71.94 67 CYS A C 1
ATOM 514 O O . CYS A 1 67 ? -5.562 5.156 -24.938 1 71.94 67 CYS A O 1
ATOM 516 N N . ALA A 1 68 ? -4.238 5.535 -26.609 1 69.88 68 ALA A N 1
ATOM 517 C CA . ALA A 1 68 ? -4.168 6.973 -26.359 1 69.88 68 ALA A CA 1
ATOM 518 C C . ALA A 1 68 ? -5.543 7.621 -26.484 1 69.88 68 ALA A C 1
ATOM 520 O O . ALA A 1 68 ? -5.918 8.461 -25.672 1 69.88 68 ALA A O 1
ATOM 521 N N . ARG A 1 69 ? -6.238 7.254 -27.469 1 75.19 69 ARG A N 1
ATOM 522 C CA . ARG A 1 69 ? -7.57 7.809 -27.688 1 75.19 69 ARG A CA 1
ATOM 523 C C . ARG A 1 69 ? -8.531 7.375 -26.594 1 75.19 69 ARG A C 1
ATOM 525 O O . ARG A 1 69 ? -9.477 8.094 -26.266 1 75.19 69 ARG A O 1
ATOM 532 N N . LEU A 1 70 ? -8.227 6.277 -26.078 1 72.31 70 LEU A N 1
ATOM 533 C CA . LEU A 1 70 ? -9.078 5.746 -25.031 1 72.31 70 LEU A CA 1
ATOM 534 C C . LEU A 1 70 ? -8.547 6.133 -23.656 1 72.31 70 LEU A C 1
ATOM 536 O O . LEU A 1 70 ? -9.102 5.719 -22.625 1 72.31 70 LEU A O 1
ATOM 540 N N . ASP A 1 71 ? -7.547 6.789 -23.641 1 62.25 71 ASP A N 1
ATOM 541 C CA . ASP A 1 71 ? -6.906 7.293 -22.438 1 62.25 71 ASP A CA 1
ATOM 542 C C . ASP A 1 71 ? -6.453 6.141 -21.531 1 62.25 71 ASP A C 1
ATOM 544 O O . ASP A 1 71 ? -6.727 6.141 -20.328 1 62.25 71 ASP A O 1
ATOM 548 N N . ILE A 1 72 ? -5.98 5.172 -22.25 1 62.78 72 ILE A N 1
ATOM 549 C CA . ILE A 1 72 ? -5.355 4.07 -21.531 1 62.78 72 ILE A CA 1
ATOM 550 C C . ILE A 1 72 ? -3.965 3.801 -22.094 1 62.78 72 ILE A C 1
ATOM 552 O O . ILE A 1 72 ? -3.637 4.254 -23.203 1 62.78 72 ILE A O 1
ATOM 556 N N . ASP A 1 73 ? -3.104 3.145 -21.328 1 51.94 73 ASP A N 1
ATOM 557 C CA . ASP A 1 73 ? -1.819 2.725 -21.875 1 51.94 73 ASP A CA 1
ATOM 558 C C . ASP A 1 73 ? -1.797 1.22 -22.141 1 51.94 73 ASP A C 1
ATOM 560 O O . ASP A 1 73 ? -2.766 0.52 -21.828 1 51.94 73 ASP A O 1
ATOM 564 N N . PHE A 1 74 ? -0.72 0.77 -22.922 1 54.19 74 PHE A N 1
ATOM 565 C CA . PHE A 1 74 ? -0.603 -0.627 -23.312 1 54.19 74 PHE A CA 1
ATOM 566 C C . PHE A 1 74 ? -0.642 -1.545 -22.109 1 54.19 74 PHE A C 1
ATOM 568 O O . PHE A 1 74 ? -1.231 -2.627 -22.156 1 54.19 74 PHE A O 1
ATOM 575 N N . PHE A 1 75 ? -0.147 -1.13 -21.156 1 48.66 75 PHE A N 1
ATOM 576 C CA . PHE A 1 75 ? -0.107 -1.978 -19.969 1 48.66 75 PHE A CA 1
ATOM 577 C C . PHE A 1 75 ? -1.504 -2.164 -19.391 1 48.66 75 PHE A C 1
ATOM 579 O O . PHE A 1 75 ? -1.871 -3.27 -18.984 1 48.66 75 PHE A O 1
ATOM 586 N N . GLU A 1 76 ? -2.172 -1.083 -19.422 1 54.91 76 GLU A N 1
ATOM 587 C CA . GLU A 1 76 ? -3.562 -1.162 -18.984 1 54.91 76 GLU A CA 1
ATOM 588 C C . GLU A 1 76 ? -4.375 -2.08 -19.891 1 54.91 76 GLU A C 1
ATOM 590 O O . GLU A 1 76 ? -5.188 -2.8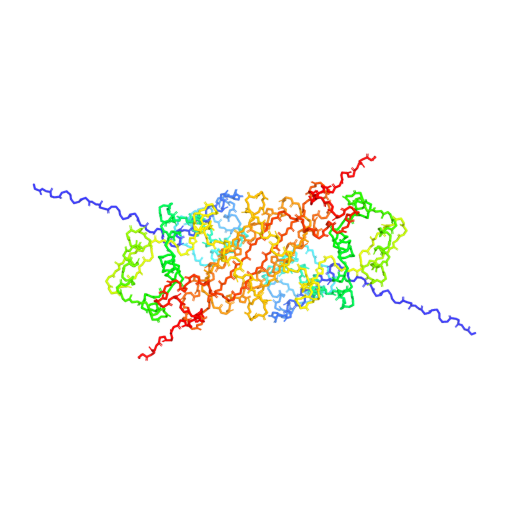77 -19.422 1 54.91 76 GLU A O 1
ATOM 595 N N . LEU A 1 77 ? -4.125 -1.93 -21.141 1 60.5 77 LEU A N 1
ATOM 596 C CA . LEU A 1 77 ? -4.824 -2.785 -22.094 1 60.5 77 LEU A CA 1
ATOM 597 C C . LEU A 1 77 ? -4.426 -4.246 -21.906 1 60.5 77 LEU A C 1
ATOM 599 O O . LEU A 1 77 ? -5.281 -5.133 -21.922 1 60.5 77 LEU A O 1
ATOM 603 N N . ALA A 1 78 ? -3.146 -4.426 -21.781 1 56.91 78 ALA A N 1
ATOM 604 C CA . ALA A 1 78 ? -2.652 -5.785 -21.562 1 56.91 78 ALA A CA 1
ATOM 605 C C . ALA A 1 78 ? -3.238 -6.379 -20.281 1 56.91 78 ALA A C 1
ATOM 607 O O . ALA A 1 78 ? -3.578 -7.562 -20.25 1 56.91 78 ALA A O 1
ATOM 608 N N . ARG A 1 79 ? -3.365 -5.527 -19.422 1 53.88 79 ARG A N 1
ATOM 609 C CA . ARG A 1 79 ? -3.98 -5.961 -18.172 1 53.88 79 ARG A CA 1
ATOM 610 C C . ARG A 1 79 ? -5.434 -6.371 -18.391 1 53.88 79 ARG A C 1
ATOM 612 O O . ARG A 1 79 ? -5.871 -7.41 -17.891 1 53.88 79 ARG A O 1
ATOM 619 N N . ILE A 1 80 ? -6.098 -5.434 -18.953 1 55.44 80 ILE A N 1
ATOM 620 C CA . ILE A 1 80 ? -7.492 -5.73 -19.266 1 55.44 80 ILE A CA 1
ATOM 621 C C . ILE A 1 80 ? -7.574 -7.004 -20.109 1 55.44 80 ILE A C 1
ATOM 623 O O . ILE A 1 80 ? -8.438 -7.855 -19.875 1 55.44 80 ILE A O 1
ATOM 627 N N . ALA A 1 81 ? -6.66 -7.027 -21.047 1 55.28 81 ALA A N 1
ATOM 628 C CA . ALA A 1 81 ? -6.617 -8.211 -21.906 1 55.28 81 ALA A CA 1
ATOM 629 C C . ALA A 1 81 ? -6.324 -9.469 -21.094 1 55.28 81 ALA A C 1
ATOM 631 O O . ALA A 1 81 ? -6.84 -10.547 -21.391 1 55.28 81 ALA A O 1
ATOM 632 N N . ARG A 1 82 ? -5.414 -9.102 -20.234 1 48 82 ARG A N 1
ATOM 633 C CA . ARG A 1 82 ? -5.176 -10.195 -19.297 1 48 82 ARG A CA 1
ATOM 634 C C . ARG A 1 82 ? -6.387 -10.414 -18.406 1 48 82 ARG A C 1
ATOM 636 O O . ARG A 1 82 ? -6.641 -11.539 -17.953 1 48 82 ARG A O 1
ATOM 643 N N . GLY A 1 83 ? -6.914 -9.352 -17.906 1 47.84 83 GLY A N 1
ATOM 644 C CA . GLY A 1 83 ? -8.125 -9.383 -17.094 1 47.84 83 GLY A CA 1
ATOM 645 C C . GLY A 1 83 ? -9.266 -10.133 -17.75 1 47.84 83 GLY A C 1
ATOM 646 O O . GLY A 1 83 ? -10.219 -10.531 -17.094 1 47.84 83 GLY A O 1
ATOM 647 N N . THR A 1 84 ? -9.469 -9.867 -19.016 1 41.31 84 THR A N 1
ATOM 648 C CA . THR A 1 84 ? -10.438 -10.875 -19.422 1 41.31 84 THR A CA 1
ATOM 649 C C . THR A 1 84 ? -10.133 -12.219 -18.781 1 41.31 84 THR A C 1
ATOM 651 O O . THR A 1 84 ? -11.047 -12.992 -18.469 1 41.31 84 THR A O 1
ATOM 654 N N . ARG A 1 85 ? -8.953 -12.594 -18.594 1 38.59 85 ARG A N 1
ATOM 655 C CA . ARG A 1 85 ? -8.578 -13.609 -17.609 1 38.59 85 ARG A CA 1
ATOM 656 C C . ARG A 1 85 ? -8.508 -13.016 -16.203 1 38.59 85 ARG A C 1
ATOM 658 O O . ARG A 1 85 ? -8.148 -13.703 -15.25 1 38.59 85 ARG A O 1
ATOM 665 N N . ASP A 1 86 ? -8.5 -11.789 -15.945 1 43.16 86 ASP A N 1
ATOM 666 C CA . ASP A 1 86 ? -8.297 -11 -14.742 1 43.16 86 ASP A CA 1
ATOM 667 C C . ASP A 1 86 ? -9.297 -11.375 -13.656 1 43.16 86 ASP A C 1
ATOM 669 O O . ASP A 1 86 ? -9.438 -10.656 -12.664 1 43.16 86 ASP A O 1
ATOM 673 N N . ALA A 1 87 ? -10.258 -11.922 -14 1 43.44 87 ALA A N 1
ATOM 674 C CA . ALA A 1 87 ? -10.922 -12.508 -12.844 1 43.44 87 ALA A CA 1
ATOM 675 C C . ALA A 1 87 ? -9.914 -13.18 -11.914 1 43.44 87 ALA A C 1
ATOM 677 O O . ALA A 1 87 ? -9.047 -13.922 -12.367 1 43.44 87 ALA A O 1
ATOM 678 N N . ARG A 1 88 ? -9.578 -12.453 -10.867 1 50.72 88 ARG A N 1
ATOM 679 C CA . ARG A 1 88 ? -8.797 -13.133 -9.844 1 50.72 88 ARG A CA 1
ATOM 680 C C . ARG A 1 88 ? -8.977 -14.641 -9.93 1 50.72 88 ARG A C 1
ATOM 682 O O . ARG A 1 88 ? -10.094 -15.148 -9.859 1 50.72 88 ARG A O 1
ATOM 689 N N . THR A 1 89 ? -8.219 -15.336 -10.758 1 60.28 89 THR A N 1
ATOM 690 C CA . THR A 1 89 ? -8.305 -16.797 -10.727 1 60.28 89 THR A CA 1
ATOM 691 C C . THR A 1 89 ? -7.984 -17.328 -9.336 1 60.28 89 THR A C 1
ATOM 693 O O . THR A 1 89 ? -7.027 -16.875 -8.703 1 60.28 89 THR A O 1
ATOM 696 N N . HIS A 1 90 ? -9.023 -17.797 -8.719 1 77.31 90 HIS A N 1
ATOM 697 C CA . HIS A 1 90 ? -8.836 -18.469 -7.441 1 77.31 90 HIS A CA 1
ATOM 698 C C . HIS A 1 90 ? -8.648 -19.984 -7.629 1 77.31 90 HIS A C 1
ATOM 700 O O . HIS A 1 90 ? -9.086 -20.547 -8.633 1 77.31 90 HIS A O 1
ATOM 706 N N . LEU A 1 91 ? -7.844 -20.516 -6.738 1 87.62 91 LEU A N 1
ATOM 707 C CA . LEU A 1 91 ? -7.777 -21.984 -6.66 1 87.62 91 LEU A CA 1
ATOM 708 C C . LEU A 1 91 ? -9.125 -22.562 -6.25 1 87.62 91 LEU A C 1
ATOM 710 O O . LEU A 1 91 ? -9.977 -21.859 -5.711 1 87.62 91 LEU A O 1
ATOM 714 N N . SER A 1 92 ? -9.336 -23.812 -6.605 1 88 92 SER A N 1
ATOM 715 C CA . SER A 1 92 ? -10.547 -24.469 -6.102 1 88 92 SER A CA 1
ATOM 716 C C . SER A 1 92 ? -10.539 -24.562 -4.582 1 88 92 SER A C 1
ATOM 718 O O . SER A 1 92 ? -9.477 -24.531 -3.957 1 88 92 SER A O 1
ATOM 720 N N . PRO A 1 93 ? -11.703 -24.641 -4.004 1 89.31 93 PRO A N 1
ATOM 721 C CA . PRO A 1 93 ? -11.766 -24.75 -2.543 1 89.31 93 PRO A CA 1
ATOM 722 C C . PRO A 1 93 ? -10.969 -25.938 -2.01 1 89.31 93 PRO A C 1
ATOM 724 O O . PRO A 1 93 ? -10.32 -25.828 -0.966 1 89.31 93 PRO A O 1
ATOM 727 N N . VAL A 1 94 ? -11.062 -27.016 -2.742 1 92.94 94 VAL A N 1
ATOM 728 C CA . VAL A 1 94 ? -10.344 -28.219 -2.33 1 92.94 94 VAL A CA 1
ATOM 729 C C . VAL A 1 94 ? -8.836 -27.969 -2.396 1 92.94 94 VAL A C 1
ATOM 731 O O . VAL A 1 94 ? -8.094 -28.359 -1.49 1 92.94 94 VAL A O 1
ATOM 734 N N . GLN A 1 95 ? -8.398 -27.312 -3.432 1 94.5 95 GLN A N 1
ATOM 735 C CA . GLN A 1 95 ? -6.984 -26.969 -3.588 1 94.5 95 GLN A CA 1
ATOM 736 C C . GLN A 1 95 ? -6.508 -26.062 -2.455 1 94.5 95 GLN A C 1
ATOM 738 O O . GLN A 1 95 ? -5.488 -26.344 -1.817 1 94.5 95 GLN A O 1
ATOM 743 N N . GLU A 1 96 ? -7.23 -25.062 -2.199 1 93.81 96 GLU A N 1
ATOM 744 C CA . GLU A 1 96 ? -6.836 -24.109 -1.178 1 93.81 96 GLU A CA 1
ATOM 745 C C . GLU A 1 96 ? -6.832 -24.734 0.209 1 93.81 96 GLU A C 1
ATOM 747 O O . GLU A 1 96 ? -5.938 -24.469 1.017 1 93.81 96 GLU A O 1
ATOM 752 N N . ALA A 1 97 ? -7.828 -25.547 0.507 1 94.5 97 ALA A N 1
ATOM 753 C CA . ALA A 1 97 ? -7.914 -26.219 1.797 1 94.5 97 ALA A CA 1
ATOM 754 C C . ALA A 1 97 ? -6.715 -27.141 2.01 1 94.5 97 ALA A C 1
ATOM 756 O O . ALA A 1 97 ? -6.164 -27.219 3.109 1 94.5 97 ALA A O 1
ATOM 757 N N . ALA A 1 98 ? -6.328 -27.844 1.004 1 96.19 98 ALA A N 1
ATOM 758 C CA . ALA A 1 98 ? -5.191 -28.766 1.09 1 96.19 98 ALA A CA 1
ATOM 759 C C . ALA A 1 98 ? -3.9 -28 1.394 1 96.19 98 ALA A C 1
ATOM 761 O O . ALA A 1 98 ? -3.094 -28.453 2.215 1 96.19 98 ALA A O 1
ATOM 762 N N . LEU A 1 99 ? -3.777 -26.922 0.754 1 95.06 99 LEU A N 1
ATOM 763 C CA . LEU A 1 99 ? -2.586 -26.109 0.965 1 95.06 99 LEU A CA 1
ATOM 764 C C . LEU A 1 99 ? -2.588 -25.5 2.361 1 95.06 99 LEU A C 1
ATOM 766 O O . LEU A 1 99 ? -1.546 -25.438 3.02 1 95.06 99 LEU A O 1
ATOM 770 N N . ALA A 1 100 ? -3.732 -25.094 2.809 1 94.5 100 ALA A N 1
ATOM 771 C CA . ALA A 1 100 ? -3.855 -24.5 4.137 1 94.5 100 ALA A CA 1
ATOM 772 C C . ALA A 1 100 ? -3.473 -25.484 5.223 1 94.5 100 ALA A C 1
ATOM 774 O O . ALA A 1 100 ? -2.82 -25.125 6.207 1 94.5 100 ALA A O 1
ATOM 775 N N . ASP A 1 101 ? -3.789 -26.719 5.012 1 94.31 101 ASP A N 1
ATOM 776 C CA . ASP A 1 101 ? -3.645 -27.734 6.043 1 94.31 101 ASP A CA 1
ATOM 777 C C . ASP A 1 101 ? -2.234 -28.328 6.051 1 94.31 101 ASP A C 1
ATOM 779 O O . ASP A 1 101 ? -1.843 -29.016 6.996 1 94.31 101 ASP A O 1
ATOM 783 N N . ALA A 1 102 ? -1.449 -28.031 5.07 1 94.94 102 ALA A N 1
ATOM 784 C CA . ALA A 1 102 ? -0.139 -28.672 4.922 1 94.94 102 ALA A CA 1
ATOM 785 C C . ALA A 1 102 ? 0.938 -27.625 4.633 1 94.94 102 ALA A C 1
ATOM 787 O O . ALA A 1 102 ? 1.271 -27.375 3.473 1 94.94 102 ALA A O 1
ATOM 788 N N . PRO A 1 103 ? 1.615 -27.172 5.703 1 93 103 PRO A N 1
ATOM 789 C CA . PRO A 1 103 ? 2.586 -26.078 5.543 1 93 103 PRO A CA 1
ATOM 790 C C . PRO A 1 103 ? 3.703 -26.422 4.562 1 93 103 PRO A C 1
ATOM 792 O O . PRO A 1 103 ? 4.133 -25.578 3.785 1 93 103 PRO A O 1
ATOM 795 N N . ARG A 1 104 ? 4.16 -27.688 4.535 1 94.31 104 ARG A N 1
ATOM 796 C CA . ARG A 1 104 ? 5.223 -28.094 3.617 1 94.31 104 ARG A CA 1
ATOM 797 C C . ARG A 1 104 ? 4.734 -28.078 2.174 1 94.31 104 ARG A C 1
ATOM 799 O O . ARG A 1 104 ? 5.457 -27.656 1.271 1 94.31 104 ARG A O 1
ATOM 806 N N . LEU A 1 105 ? 3.498 -28.516 1.998 1 96 105 LEU A N 1
ATOM 807 C CA . LEU A 1 105 ? 2.887 -28.5 0.673 1 96 105 LEU A CA 1
ATOM 808 C C . LEU A 1 105 ? 2.693 -27.062 0.183 1 96 105 LEU A C 1
ATOM 810 O O . LEU A 1 105 ? 2.998 -26.75 -0.97 1 96 105 LEU A O 1
ATOM 814 N N . MET A 1 106 ? 2.152 -26.234 1.069 1 94 106 MET A N 1
ATOM 815 C CA . MET A 1 106 ? 1.946 -24.812 0.765 1 94 106 MET A CA 1
ATOM 816 C C . MET A 1 106 ? 3.256 -24.156 0.354 1 94 106 MET A C 1
ATOM 818 O O . MET A 1 106 ? 3.297 -23.406 -0.627 1 94 106 MET A O 1
ATOM 822 N N . THR A 1 107 ? 4.312 -24.469 1.14 1 93.5 107 THR A N 1
ATOM 823 C CA . THR A 1 107 ? 5.613 -23.859 0.89 1 93.5 107 THR A CA 1
ATOM 824 C C . THR A 1 107 ? 6.164 -24.297 -0.464 1 93.5 107 THR A C 1
ATOM 826 O O . THR A 1 107 ? 6.648 -23.469 -1.24 1 93.5 107 THR A O 1
ATOM 829 N N . MET A 1 108 ? 6.102 -25.578 -0.727 1 94.06 108 MET A N 1
ATOM 830 C CA . MET A 1 108 ? 6.559 -26.078 -2.016 1 94.06 108 MET A CA 1
ATOM 831 C C . MET A 1 108 ? 5.812 -25.422 -3.164 1 94.06 108 MET A C 1
ATOM 833 O O . MET A 1 108 ? 6.43 -24.938 -4.117 1 94.06 108 MET A O 1
ATOM 837 N N . PHE A 1 109 ? 4.508 -25.344 -3.039 1 93.94 109 PHE A N 1
ATOM 838 C CA . PHE A 1 109 ? 3.67 -24.734 -4.062 1 93.94 109 PHE A CA 1
ATOM 839 C C . PHE A 1 109 ? 4.043 -23.266 -4.266 1 93.94 109 PHE A C 1
ATOM 841 O O . PHE A 1 109 ? 4.168 -22.797 -5.398 1 93.94 109 PHE A O 1
ATOM 848 N N . HIS A 1 110 ? 4.184 -22.531 -3.238 1 88.25 110 HIS A N 1
ATOM 849 C CA . HIS A 1 110 ? 4.523 -21.109 -3.27 1 88.25 110 HIS A CA 1
ATOM 850 C C . HIS A 1 110 ? 5.844 -20.875 -3.996 1 88.25 110 HIS A C 1
ATOM 852 O O . HIS A 1 110 ? 5.953 -19.953 -4.812 1 88.25 110 HIS A O 1
ATOM 858 N N . LEU A 1 111 ? 6.867 -21.656 -3.666 1 86.69 111 LEU A N 1
ATOM 859 C CA . LEU A 1 111 ? 8.18 -21.516 -4.285 1 86.69 111 LEU A CA 1
ATOM 860 C C . LEU A 1 111 ? 8.109 -21.797 -5.781 1 86.69 111 LEU A C 1
ATOM 862 O O . LEU A 1 111 ? 8.727 -21.094 -6.582 1 86.69 111 LEU A O 1
ATOM 866 N N . LEU A 1 112 ? 7.32 -22.781 -6.105 1 86.31 112 LEU A N 1
ATOM 867 C CA . LEU A 1 112 ? 7.148 -23.094 -7.523 1 86.31 112 LEU A CA 1
ATOM 868 C C . LEU A 1 112 ? 6.477 -21.922 -8.25 1 86.31 112 LEU A C 1
ATOM 870 O O . LEU A 1 112 ? 6.871 -21.578 -9.367 1 86.31 112 LEU A O 1
ATOM 874 N N . CYS A 1 113 ? 5.457 -21.328 -7.605 1 82.5 113 CYS A N 1
ATOM 875 C CA . CYS A 1 113 ? 4.77 -20.188 -8.195 1 82.5 113 CYS A CA 1
ATOM 876 C C . CYS A 1 113 ? 5.723 -19.016 -8.375 1 82.5 113 CYS A C 1
ATOM 878 O O . CYS A 1 113 ? 5.566 -18.219 -9.305 1 82.5 113 CYS A O 1
ATOM 880 N N . GLN A 1 114 ? 6.68 -18.938 -7.48 1 75.62 114 GLN A N 1
ATOM 881 C CA . GLN A 1 114 ? 7.656 -17.859 -7.531 1 75.62 114 GLN A CA 1
ATOM 882 C C . GLN A 1 114 ? 8.719 -18.125 -8.594 1 75.62 114 GLN A C 1
ATOM 884 O O . GLN A 1 114 ? 9.617 -17.297 -8.797 1 75.62 114 GLN A O 1
ATOM 889 N N . GLY A 1 115 ? 8.656 -19.344 -9.203 1 74.44 115 GLY A N 1
ATOM 890 C CA . GLY A 1 115 ? 9.531 -19.656 -10.328 1 74.44 115 GLY A CA 1
ATOM 891 C C . GLY A 1 115 ? 10.727 -20.5 -9.938 1 74.44 115 GLY A C 1
ATOM 892 O O . GLY A 1 115 ? 11.609 -20.766 -10.758 1 74.44 115 GLY A O 1
ATOM 893 N N . TRP A 1 116 ? 10.781 -20.984 -8.75 1 78.69 116 TRP A N 1
ATOM 894 C CA . TRP A 1 116 ? 11.883 -21.844 -8.32 1 78.69 116 TRP A CA 1
ATOM 895 C C . TRP A 1 116 ? 11.812 -23.203 -9.023 1 78.69 116 TRP A C 1
ATOM 897 O O . TRP A 1 116 ? 10.734 -23.766 -9.203 1 78.69 116 TRP A O 1
ATOM 907 N N . ARG A 1 117 ? 13.039 -23.672 -9.391 1 82.5 117 ARG A N 1
ATOM 908 C CA . ARG A 1 117 ? 13.141 -25.031 -9.883 1 82.5 117 ARG A CA 1
ATOM 909 C C . ARG A 1 117 ? 13.188 -26.031 -8.727 1 82.5 117 ARG A C 1
ATOM 911 O O . ARG A 1 117 ? 13.672 -25.703 -7.641 1 82.5 117 ARG A O 1
ATOM 918 N N . VAL A 1 118 ? 12.766 -27.25 -9.016 1 90.94 118 VAL A N 1
ATOM 919 C CA . VAL A 1 118 ? 12.664 -28.266 -7.977 1 90.94 118 VAL A CA 1
ATOM 920 C C . VAL A 1 118 ? 14.055 -28.547 -7.398 1 90.94 118 VAL A C 1
ATOM 922 O O . VAL A 1 118 ? 14.203 -28.688 -6.18 1 90.94 118 VAL A O 1
ATOM 925 N N . ASP A 1 119 ? 15.016 -28.656 -8.281 1 88.88 119 ASP A N 1
ATOM 926 C CA . ASP A 1 119 ? 16.375 -28.953 -7.824 1 88.88 119 ASP A CA 1
ATOM 927 C C . ASP A 1 119 ? 16.906 -27.828 -6.934 1 88.88 119 ASP A C 1
ATOM 929 O O . ASP A 1 119 ? 17.594 -28.078 -5.945 1 88.88 119 ASP A O 1
ATOM 933 N N . ALA A 1 120 ? 16.609 -26.641 -7.242 1 85.5 120 ALA A N 1
ATOM 934 C CA . ALA A 1 120 ? 17.031 -25.484 -6.434 1 85.5 120 ALA A CA 1
ATOM 935 C C . ALA A 1 120 ? 16.359 -25.516 -5.062 1 85.5 120 ALA A C 1
ATOM 937 O O . ALA A 1 120 ? 16.984 -25.188 -4.055 1 85.5 120 ALA A O 1
ATOM 938 N N . VAL A 1 121 ? 15.102 -25.906 -5 1 89.5 121 VAL A N 1
ATOM 939 C CA . VAL A 1 121 ? 14.375 -26.016 -3.742 1 89.5 121 VAL A CA 1
ATOM 940 C C . VAL A 1 121 ? 15.023 -27.078 -2.857 1 89.5 121 VAL A C 1
ATOM 942 O O . VAL A 1 121 ? 15.273 -26.844 -1.674 1 89.5 121 VAL A O 1
ATOM 945 N N . ARG A 1 122 ? 15.32 -28.188 -3.438 1 92 122 ARG A N 1
ATOM 946 C CA . ARG A 1 122 ? 15.945 -29.266 -2.688 1 92 122 ARG A CA 1
ATOM 947 C C . ARG A 1 122 ? 17.281 -28.828 -2.094 1 92 122 ARG A C 1
ATOM 949 O O . ARG A 1 122 ? 17.578 -29.109 -0.931 1 92 122 ARG A O 1
ATOM 956 N N . GLU A 1 123 ? 18 -28.188 -2.885 1 89.69 123 GLU A N 1
ATOM 957 C CA . GLU A 1 123 ? 19.328 -27.75 -2.457 1 89.69 123 GLU A CA 1
ATOM 958 C C . GLU A 1 123 ? 19.219 -26.672 -1.369 1 89.69 123 GLU A C 1
ATOM 960 O O . GLU A 1 123 ? 19.891 -26.766 -0.34 1 89.69 123 GLU A O 1
ATOM 965 N N . ALA A 1 124 ? 18.375 -25.75 -1.59 1 85 124 ALA A N 1
ATOM 966 C CA . ALA A 1 124 ? 18.281 -24.609 -0.69 1 85 124 ALA A CA 1
ATOM 967 C C . ALA A 1 124 ? 17.75 -25.016 0.678 1 85 124 ALA A C 1
ATOM 969 O O . ALA A 1 124 ? 18.141 -24.453 1.701 1 85 124 ALA A O 1
ATOM 970 N N . PHE A 1 125 ? 16.922 -26.047 0.681 1 90.19 125 PHE A N 1
ATOM 971 C CA . PHE A 1 125 ? 16.266 -26.391 1.933 1 90.19 125 PHE A CA 1
ATOM 972 C C . PHE A 1 125 ? 16.688 -27.766 2.414 1 90.19 125 PHE A C 1
ATOM 974 O O . PHE A 1 125 ? 16.094 -28.328 3.328 1 90.19 125 PHE A O 1
ATOM 981 N N . ALA A 1 126 ? 17.75 -28.281 1.81 1 91 126 ALA A N 1
ATOM 982 C CA . ALA A 1 126 ? 18.234 -29.609 2.148 1 91 126 ALA A CA 1
ATOM 983 C C . ALA A 1 126 ? 17.078 -30.609 2.227 1 91 126 ALA A C 1
ATOM 985 O O . ALA A 1 126 ? 16.953 -31.344 3.205 1 91 126 ALA A O 1
ATOM 986 N N . LEU A 1 127 ? 16.203 -30.578 1.344 1 92.06 127 LEU A N 1
ATOM 987 C CA . LEU A 1 127 ? 15.008 -31.422 1.27 1 92.06 127 LEU A CA 1
ATOM 988 C C . LEU A 1 127 ? 15.336 -32.75 0.623 1 92.06 127 LEU A C 1
ATOM 990 O O . LEU A 1 127 ? 15.906 -32.812 -0.471 1 92.06 127 LEU A O 1
ATOM 994 N N . ASP A 1 128 ? 15.016 -33.75 1.348 1 91.25 128 ASP A N 1
ATOM 995 C CA . ASP A 1 128 ? 15.266 -35.094 0.83 1 91.25 128 ASP A CA 1
ATOM 996 C C . ASP A 1 128 ? 14.461 -35.344 -0.445 1 91.25 128 ASP A C 1
ATOM 998 O O . ASP A 1 128 ? 13.336 -34.875 -0.584 1 91.25 128 ASP A O 1
ATOM 1002 N N . ARG A 1 129 ? 15.055 -36.156 -1.344 1 91.5 129 ARG A N 1
ATOM 1003 C CA . ARG A 1 129 ? 14.445 -36.438 -2.645 1 91.5 129 ARG A CA 1
ATOM 1004 C C . ARG A 1 129 ? 13.102 -37.125 -2.488 1 91.5 129 ARG A C 1
ATOM 1006 O O . ARG A 1 129 ? 12.172 -36.906 -3.26 1 91.5 129 ARG A O 1
ATOM 1013 N N . VAL A 1 130 ? 13.023 -38.031 -1.558 1 92.88 130 VAL A N 1
ATOM 1014 C CA . VAL A 1 130 ? 11.781 -38.75 -1.34 1 92.88 130 VAL A CA 1
ATOM 1015 C C . VAL A 1 130 ? 10.672 -37.812 -0.922 1 92.88 130 VAL A C 1
ATOM 1017 O O . VAL A 1 130 ? 9.562 -37.844 -1.467 1 92.88 130 VAL A O 1
ATOM 1020 N N . GLU A 1 131 ? 11.016 -36.938 -0.004 1 93.75 131 GLU A N 1
ATOM 1021 C CA . GLU A 1 131 ? 10.047 -35.938 0.466 1 93.75 131 GLU A CA 1
ATOM 1022 C C . GLU A 1 131 ? 9.656 -35 -0.649 1 93.75 131 GLU A C 1
ATOM 1024 O O . GLU A 1 131 ? 8.484 -34.625 -0.788 1 93.75 131 GLU A O 1
ATOM 1029 N N . SER A 1 132 ? 10.617 -34.531 -1.38 1 94.75 132 SER A N 1
ATOM 1030 C CA . SER A 1 132 ? 10.352 -33.625 -2.502 1 94.75 132 SER A CA 1
ATOM 1031 C C . SER A 1 132 ? 9.375 -34.281 -3.49 1 94.75 132 SER A C 1
ATOM 1033 O O . SER A 1 132 ? 8.422 -33.625 -3.922 1 94.75 132 SER A O 1
ATOM 1035 N N . THR A 1 133 ? 9.625 -35.531 -3.799 1 94.31 133 THR A N 1
ATOM 1036 C CA . THR A 1 133 ? 8.773 -36.25 -4.75 1 94.31 133 THR A CA 1
ATOM 1037 C C . THR A 1 133 ? 7.359 -36.406 -4.199 1 94.31 133 THR A C 1
ATOM 1039 O O . THR A 1 133 ? 6.383 -36.281 -4.941 1 94.31 133 THR A O 1
ATOM 1042 N N . ARG A 1 134 ? 7.254 -36.688 -2.938 1 95.25 134 ARG A N 1
ATOM 1043 C CA . ARG A 1 134 ? 5.953 -36.812 -2.291 1 95.25 134 ARG A CA 1
ATOM 1044 C C . ARG A 1 134 ? 5.156 -35.5 -2.395 1 95.25 134 ARG A C 1
ATOM 1046 O O . ARG A 1 134 ? 3.965 -35.531 -2.705 1 95.25 134 ARG A O 1
ATOM 1053 N N . LEU A 1 135 ? 5.781 -34.406 -2.115 1 96.88 135 LEU A N 1
ATOM 1054 C CA . LEU A 1 135 ? 5.125 -33.125 -2.186 1 96.88 135 LEU A CA 1
ATOM 1055 C C . LEU A 1 135 ? 4.691 -32.812 -3.613 1 96.88 135 LEU A C 1
ATOM 1057 O O . LEU A 1 135 ? 3.574 -32.344 -3.838 1 96.88 135 LEU A O 1
ATOM 1061 N N . LEU A 1 136 ? 5.59 -33.094 -4.582 1 96.75 136 LEU A N 1
ATOM 1062 C CA . LEU A 1 136 ? 5.281 -32.812 -5.984 1 96.75 136 LEU A CA 1
ATOM 1063 C C . LEU A 1 136 ? 4.117 -33.688 -6.453 1 96.75 136 LEU A C 1
ATOM 1065 O O . LEU A 1 136 ? 3.244 -33.219 -7.188 1 96.75 136 LEU A O 1
ATOM 1069 N N . ALA A 1 137 ? 4.098 -34.906 -6.027 1 96.81 137 ALA A N 1
ATOM 1070 C CA . ALA A 1 137 ? 3.004 -35.812 -6.371 1 96.81 137 ALA A CA 1
ATOM 1071 C C . ALA A 1 137 ? 1.684 -35.312 -5.789 1 96.81 137 ALA A C 1
ATOM 1073 O O . ALA A 1 137 ? 0.636 -35.406 -6.43 1 96.81 137 ALA A O 1
ATOM 1074 N N . ALA A 1 138 ? 1.754 -34.844 -4.57 1 97.44 138 ALA A N 1
ATOM 1075 C CA . ALA A 1 138 ? 0.558 -34.312 -3.932 1 97.44 138 ALA A CA 1
ATOM 1076 C C . ALA A 1 138 ? 0.026 -33.094 -4.699 1 97.44 138 ALA A C 1
ATOM 1078 O O . ALA A 1 138 ? -1.184 -32.969 -4.898 1 97.44 138 ALA A O 1
ATOM 1079 N N . LEU A 1 139 ? 0.907 -32.219 -5.133 1 97.5 139 LEU A N 1
ATOM 1080 C CA . LEU A 1 139 ? 0.517 -31.031 -5.898 1 97.5 139 LEU A CA 1
ATOM 1081 C C . LEU A 1 139 ? -0.063 -31.438 -7.254 1 97.5 139 LEU A C 1
ATOM 1083 O O . LEU A 1 139 ? -1.003 -30.812 -7.742 1 97.5 139 LEU A O 1
ATOM 1087 N N . ASP A 1 140 ? 0.507 -32.469 -7.824 1 96.38 140 ASP A N 1
ATOM 1088 C CA . ASP A 1 140 ? 0.014 -33 -9.094 1 96.38 140 ASP A CA 1
ATOM 1089 C C . ASP A 1 140 ? -1.395 -33.562 -8.945 1 96.38 140 ASP A C 1
ATOM 1091 O O . ASP A 1 140 ? -2.268 -33.312 -9.773 1 96.38 140 ASP A O 1
ATOM 1095 N N . ARG A 1 141 ? -1.619 -34.312 -7.891 1 96.62 141 ARG A N 1
ATOM 1096 C CA . ARG A 1 141 ? -2.932 -34.875 -7.629 1 96.62 141 ARG A CA 1
ATOM 1097 C C . ARG A 1 141 ? -3.986 -33.781 -7.445 1 96.62 141 ARG A C 1
ATOM 1099 O O . ARG A 1 141 ? -5.152 -34 -7.793 1 96.62 141 ARG A O 1
ATOM 1106 N N . LEU A 1 142 ? -3.523 -32.656 -6.973 1 96.69 142 LEU A N 1
ATOM 1107 C CA . LEU A 1 142 ? -4.43 -31.547 -6.738 1 96.69 142 LEU A CA 1
ATOM 1108 C C . LEU A 1 142 ? -4.594 -30.703 -8 1 96.69 142 LEU A C 1
ATOM 1110 O O . LEU A 1 142 ? -5.305 -29.703 -7.992 1 96.69 142 LEU A O 1
ATOM 1114 N N . ASP A 1 143 ? -3.924 -31.078 -9.07 1 94.06 143 ASP A N 1
ATOM 1115 C CA . ASP A 1 143 ? -3.984 -30.406 -10.367 1 94.06 143 ASP A CA 1
ATOM 1116 C C . ASP A 1 143 ? -3.447 -28.984 -10.273 1 94.06 143 ASP A C 1
ATOM 1118 O O . ASP A 1 143 ? -3.953 -28.078 -10.945 1 94.06 143 ASP A O 1
ATOM 1122 N N . LEU A 1 144 ? -2.537 -28.797 -9.359 1 94.06 144 LEU A N 1
ATOM 1123 C CA . LEU A 1 144 ? -1.879 -27.5 -9.234 1 94.06 144 LEU A CA 1
ATOM 1124 C C . LEU A 1 144 ? -0.667 -27.422 -10.156 1 94.06 144 LEU A C 1
ATOM 1126 O O . LEU A 1 144 ? -0.3 -26.344 -10.609 1 94.06 144 LEU A O 1
ATOM 1130 N N . ILE A 1 145 ? -0.094 -28.562 -10.305 1 92.81 145 ILE A N 1
ATOM 1131 C CA . ILE A 1 145 ? 1.035 -28.672 -11.219 1 92.81 145 ILE A CA 1
ATOM 1132 C C . ILE A 1 145 ? 0.891 -29.938 -12.07 1 92.81 145 ILE A C 1
ATOM 1134 O O . ILE A 1 145 ? 0.042 -30.781 -11.789 1 92.81 145 ILE A O 1
ATOM 1138 N N . GLU A 1 146 ? 1.611 -29.969 -13.164 1 89.75 146 GLU A N 1
ATOM 1139 C CA . GLU A 1 146 ? 1.879 -31.188 -13.906 1 89.75 146 GLU A CA 1
ATOM 1140 C C . GLU A 1 146 ? 3.309 -31.672 -13.672 1 89.75 146 GLU A C 1
ATOM 1142 O O . GLU A 1 146 ? 4.266 -30.953 -13.969 1 89.75 146 GLU A O 1
ATOM 1147 N N . LEU A 1 147 ? 3.363 -32.875 -13.047 1 92.69 147 LEU A N 1
ATOM 1148 C CA . LEU A 1 147 ? 4.68 -33.438 -12.805 1 92.69 147 LEU A CA 1
ATOM 1149 C C . LEU A 1 147 ? 5.195 -34.156 -14.039 1 92.69 147 LEU A C 1
ATOM 1151 O O . LEU A 1 147 ? 4.566 -35.125 -14.516 1 92.69 147 LEU A O 1
ATOM 1155 N N . LEU A 1 148 ? 6.285 -33.688 -14.594 1 85.75 148 LEU A N 1
ATOM 1156 C CA . LEU A 1 148 ? 6.906 -34.281 -15.781 1 85.75 148 LEU A CA 1
ATOM 1157 C C . LEU A 1 148 ? 8.141 -35.094 -15.406 1 85.75 148 LEU A C 1
ATOM 1159 O O . LEU A 1 148 ? 8.609 -35.031 -14.266 1 85.75 148 LEU A O 1
ATOM 1163 N N . PRO A 1 149 ? 8.641 -35.875 -16.312 1 85 149 PRO A N 1
ATOM 1164 C CA . PRO A 1 149 ? 9.844 -36.656 -16 1 85 149 PRO A CA 1
ATOM 1165 C C . PRO A 1 149 ? 11.023 -35.812 -15.586 1 85 149 PRO A C 1
ATOM 1167 O O . PRO A 1 149 ? 11.211 -34.719 -16.125 1 85 149 PRO A O 1
ATOM 1170 N N . GLY A 1 150 ? 11.82 -36.25 -14.617 1 81.12 150 GLY A N 1
ATOM 1171 C CA . GLY A 1 150 ? 13 -35.531 -14.156 1 81.12 150 GLY A CA 1
ATOM 1172 C C . GLY A 1 150 ? 12.672 -34.406 -13.164 1 81.12 150 GLY A C 1
ATOM 1173 O O . GLY A 1 150 ? 13.414 -33.438 -13.055 1 81.12 150 GLY A O 1
ATOM 1174 N N . ASP A 1 151 ? 11.469 -34.469 -12.555 1 81.62 151 ASP A N 1
ATOM 1175 C CA . ASP A 1 151 ? 11.016 -33.5 -11.57 1 81.62 151 ASP A CA 1
ATOM 1176 C C . ASP A 1 151 ? 10.852 -32.094 -12.188 1 81.62 151 ASP A C 1
ATOM 1178 O O . ASP A 1 151 ? 11.07 -31.094 -11.523 1 81.62 151 ASP A O 1
ATOM 1182 N N . HIS A 1 152 ? 10.586 -32.125 -13.484 1 85.12 152 HIS A N 1
ATOM 1183 C CA . HIS A 1 152 ? 10.148 -30.891 -14.109 1 85.12 152 HIS A CA 1
ATOM 1184 C C . HIS A 1 152 ? 8.672 -30.625 -13.836 1 85.12 152 HIS A C 1
ATOM 1186 O O . HIS A 1 152 ? 7.879 -31.562 -13.727 1 85.12 152 HIS A O 1
ATOM 1192 N N . VAL A 1 153 ? 8.422 -29.375 -13.594 1 89.38 153 VAL A N 1
ATOM 1193 C CA . VAL A 1 153 ? 7.051 -29.062 -13.195 1 89.38 153 VAL A CA 1
ATOM 1194 C C . VAL A 1 153 ? 6.5 -27.953 -14.094 1 89.38 153 VAL A C 1
ATOM 1196 O O . VAL A 1 153 ? 7.23 -27.031 -14.484 1 89.38 153 VAL A O 1
ATOM 1199 N N . ARG A 1 154 ? 5.254 -28.125 -14.492 1 84.94 154 ARG A N 1
ATOM 1200 C CA . ARG A 1 154 ? 4.48 -27.062 -15.148 1 84.94 154 ARG A CA 1
ATOM 1201 C C . ARG A 1 154 ? 3.312 -26.625 -14.273 1 84.94 154 ARG A C 1
ATOM 1203 O O . ARG A 1 154 ? 2.504 -27.453 -13.844 1 84.94 154 ARG A O 1
ATOM 1210 N N . LEU A 1 155 ? 3.297 -25.406 -14.023 1 84.19 155 LEU A N 1
ATOM 1211 C CA . LEU A 1 155 ? 2.182 -24.891 -13.227 1 84.19 155 LEU A CA 1
ATOM 1212 C C . LEU A 1 155 ? 0.871 -25.016 -14 1 84.19 155 LEU A C 1
ATOM 1214 O O . LEU A 1 155 ? 0.826 -24.75 -15.203 1 84.19 155 LEU A O 1
ATOM 1218 N N . ARG A 1 156 ? -0.204 -25.438 -13.344 1 84.44 156 ARG A N 1
ATOM 1219 C CA . ARG A 1 156 ? -1.523 -25.562 -13.953 1 84.44 156 ARG A CA 1
ATOM 1220 C C . ARG A 1 156 ? -2.43 -24.406 -13.523 1 84.44 156 ARG A C 1
ATOM 1222 O O . ARG A 1 156 ? -3.639 -24.438 -13.773 1 84.44 156 ARG A O 1
ATOM 1229 N N . VAL A 1 157 ? -1.843 -23.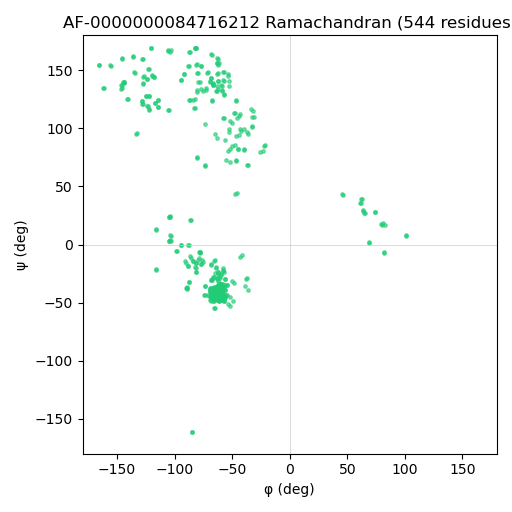531 -12.781 1 78.88 157 VAL A N 1
ATOM 1230 C CA . VAL A 1 157 ? -2.559 -22.344 -12.328 1 78.88 157 VAL A CA 1
ATOM 1231 C C . VAL A 1 157 ? -1.82 -21.094 -12.781 1 78.88 157 VAL A C 1
ATOM 1233 O O . VAL A 1 157 ? -0.604 -21.125 -12.984 1 78.88 157 VAL A O 1
ATOM 1236 N N . PRO A 1 158 ? -2.65 -20.047 -12.969 1 68.75 158 PRO A N 1
ATOM 1237 C CA . PRO A 1 158 ? -1.967 -18.797 -13.312 1 68.75 158 PRO A CA 1
ATOM 1238 C C . PRO A 1 158 ? -1.03 -18.312 -12.211 1 68.75 158 PRO A C 1
ATOM 1240 O O . PRO A 1 158 ? -1.322 -18.5 -11.023 1 68.75 158 PRO A O 1
ATOM 1243 N N . ARG A 1 159 ? 0.119 -17.797 -12.57 1 64.44 159 ARG A N 1
ATOM 1244 C CA . ARG A 1 159 ? 1.104 -17.312 -11.609 1 64.44 159 ARG A CA 1
ATOM 1245 C C . ARG A 1 159 ? 0.562 -16.125 -10.82 1 64.44 159 ARG A C 1
ATOM 1247 O O . ARG A 1 159 ? 1.002 -15.867 -9.703 1 64.44 159 ARG A O 1
ATOM 1254 N N . ASP A 1 160 ? -0.418 -15.531 -11.367 1 63.59 160 ASP A N 1
ATOM 1255 C CA . ASP A 1 160 ? -0.932 -14.328 -10.727 1 63.59 160 ASP A CA 1
ATOM 1256 C C . ASP A 1 160 ? -2.252 -14.602 -10.008 1 63.59 160 ASP A C 1
ATOM 1258 O O . ASP A 1 160 ? -3.068 -13.695 -9.828 1 63.59 160 ASP A O 1
ATOM 1262 N N . PHE A 1 161 ? -2.439 -15.852 -9.656 1 73.31 161 PHE A N 1
ATOM 1263 C CA . PHE A 1 161 ? -3.645 -16.156 -8.898 1 73.31 161 PHE A CA 1
ATOM 1264 C C . PHE A 1 161 ? -3.637 -15.43 -7.555 1 73.31 161 PHE A C 1
ATOM 1266 O O . PHE A 1 161 ? -2.582 -15 -7.086 1 73.31 161 PHE A O 1
ATOM 1273 N N . ALA A 1 162 ? -4.852 -15.297 -6.969 1 73.5 162 ALA A N 1
ATOM 1274 C CA . ALA A 1 162 ? -4.988 -14.656 -5.664 1 73.5 162 ALA A CA 1
ATOM 1275 C C . ALA A 1 162 ? -5.688 -15.57 -4.668 1 73.5 162 ALA A C 1
ATOM 1277 O O . ALA A 1 162 ? -6.582 -16.344 -5.039 1 73.5 162 ALA A O 1
ATOM 1278 N N . TRP A 1 163 ? -5.207 -15.469 -3.506 1 82.06 163 TRP A N 1
ATOM 1279 C CA . TRP A 1 163 ? -5.906 -16.172 -2.439 1 82.06 163 TRP A CA 1
ATOM 1280 C C . TRP A 1 163 ? -7.262 -15.539 -2.16 1 82.06 163 TRP A C 1
ATOM 1282 O O . TRP A 1 163 ? -7.398 -14.312 -2.195 1 82.06 163 TRP A O 1
ATOM 1292 N N . ARG A 1 164 ? -8.203 -16.375 -1.854 1 81.06 164 ARG A N 1
ATOM 1293 C CA . ARG A 1 164 ? -9.516 -15.852 -1.48 1 81.06 164 ARG A CA 1
ATOM 1294 C C . ARG A 1 164 ? -9.445 -15.094 -0.162 1 81.06 164 ARG A C 1
ATOM 1296 O O . ARG A 1 164 ? -8.766 -15.516 0.774 1 81.06 164 ARG A O 1
ATOM 1303 N N . ASP A 1 165 ? -10.133 -14 -0.138 1 74.38 165 ASP A N 1
ATOM 1304 C CA . ASP A 1 165 ? -10.148 -13.156 1.055 1 74.38 165 ASP A CA 1
ATOM 1305 C C . ASP A 1 165 ? -10.672 -13.93 2.262 1 74.38 165 ASP A C 1
ATOM 1307 O O . ASP A 1 165 ? -10.148 -13.789 3.369 1 74.38 165 ASP A O 1
ATOM 1311 N N . ASP A 1 166 ? -11.672 -14.719 2.068 1 78.56 166 ASP A N 1
ATOM 1312 C CA . ASP A 1 166 ? -12.25 -15.531 3.141 1 78.56 166 ASP A CA 1
ATOM 1313 C C . ASP A 1 166 ? -11.828 -16.984 3.018 1 78.56 166 ASP A C 1
ATOM 1315 O O . ASP A 1 166 ? -12.516 -17.891 3.506 1 78.56 166 ASP A O 1
ATOM 1319 N N . GLY A 1 167 ? -10.742 -17.25 2.402 1 86.19 167 GLY A N 1
ATOM 1320 C CA . GLY A 1 167 ? -10.273 -18.594 2.168 1 86.19 167 GLY A CA 1
ATOM 1321 C C . GLY A 1 167 ? -9.438 -19.156 3.311 1 86.19 167 GLY A C 1
ATOM 1322 O O . GLY A 1 167 ? -9.039 -18.406 4.207 1 86.19 167 GLY A O 1
ATOM 1323 N N . PRO A 1 168 ? -9.242 -20.438 3.287 1 90.88 168 PRO A N 1
ATOM 1324 C CA . PRO A 1 168 ? -8.547 -21.109 4.387 1 90.88 168 PRO A CA 1
ATOM 1325 C C . PRO A 1 168 ? -7.066 -20.734 4.469 1 90.88 168 PRO A C 1
ATOM 1327 O O . PRO A 1 168 ? -6.488 -20.703 5.559 1 90.88 168 PRO A O 1
ATOM 1330 N N . VAL A 1 169 ? -6.492 -20.453 3.359 1 90.25 169 VAL A N 1
ATOM 1331 C CA . VAL A 1 169 ? -5.078 -20.109 3.377 1 90.25 169 VAL A CA 1
ATOM 1332 C C . VAL A 1 169 ? -4.891 -18.75 4.047 1 90.25 169 VAL A C 1
ATOM 1334 O O . VAL A 1 169 ? -4.035 -18.594 4.926 1 90.25 169 VAL A O 1
ATOM 1337 N N . ARG A 1 170 ? -5.66 -17.828 3.654 1 84.75 170 ARG A N 1
ATOM 1338 C CA . ARG A 1 170 ? -5.586 -16.516 4.285 1 84.75 170 ARG A CA 1
ATOM 1339 C C . ARG A 1 170 ? -5.895 -16.609 5.777 1 84.75 170 ARG A C 1
ATOM 1341 O O . ARG A 1 170 ? -5.215 -15.977 6.598 1 84.75 170 ARG A O 1
ATOM 1348 N N . ALA A 1 171 ? -6.898 -17.359 6.117 1 85.5 171 ALA A N 1
ATOM 1349 C CA . ALA A 1 171 ? -7.293 -17.531 7.512 1 85.5 171 ALA A CA 1
ATOM 1350 C C . ALA A 1 171 ? -6.156 -18.125 8.336 1 85.5 171 ALA A C 1
ATOM 1352 O O . ALA A 1 171 ? -5.957 -17.75 9.492 1 85.5 171 ALA A O 1
ATOM 1353 N N . ARG A 1 172 ? -5.43 -18.922 7.734 1 88.56 172 ARG A N 1
ATOM 1354 C CA . ARG A 1 172 ? -4.422 -19.656 8.492 1 88.56 172 ARG A CA 1
ATOM 1355 C C . ARG A 1 172 ? -3.109 -18.891 8.555 1 88.56 172 ARG A C 1
ATOM 1357 O O . ARG A 1 172 ? -2.426 -18.906 9.578 1 88.56 172 ARG A O 1
ATOM 1364 N N . TYR A 1 173 ? -2.783 -18.219 7.469 1 89.81 173 TYR A N 1
ATOM 1365 C CA . TYR A 1 173 ? -1.394 -17.781 7.379 1 89.81 173 TYR A CA 1
ATOM 1366 C C . TYR A 1 173 ? -1.296 -16.266 7.367 1 89.81 173 TYR A C 1
ATOM 1368 O O . TYR A 1 173 ? -0.244 -15.695 7.676 1 89.81 173 TYR A O 1
ATOM 1376 N N . MET A 1 174 ? -2.309 -15.594 7.027 1 86.12 174 MET A N 1
ATOM 1377 C CA . MET A 1 174 ? -2.221 -14.164 6.75 1 86.12 174 MET A CA 1
ATOM 1378 C C . MET A 1 174 ? -1.839 -13.391 8.008 1 86.12 174 MET A C 1
ATOM 1380 O O . MET A 1 174 ? -1 -12.492 7.957 1 86.12 174 MET A O 1
ATOM 1384 N N . HIS A 1 175 ? -2.486 -13.703 9.094 1 83 175 HIS A N 1
ATOM 1385 C CA . HIS A 1 175 ? -2.182 -12.992 10.336 1 83 175 HIS A CA 1
ATOM 1386 C C . HIS A 1 175 ? -0.724 -13.188 10.734 1 83 175 HIS A C 1
ATOM 1388 O O . HIS A 1 175 ? -0.028 -12.219 11.047 1 83 175 HIS A O 1
ATOM 1394 N N . MET A 1 176 ? -0.291 -14.383 10.672 1 86.31 176 MET A N 1
ATOM 1395 C CA . MET A 1 176 ? 1.092 -14.688 11.023 1 86.31 176 MET A CA 1
ATOM 1396 C C . MET A 1 176 ? 2.064 -14.023 10.055 1 86.31 176 MET A C 1
ATOM 1398 O O . MET A 1 176 ? 3.08 -13.469 10.477 1 86.31 176 MET A O 1
ATOM 1402 N N . ALA A 1 177 ? 1.807 -14.117 8.836 1 91.75 177 ALA A N 1
ATOM 1403 C CA . ALA A 1 177 ? 2.666 -13.539 7.805 1 91.75 177 ALA A CA 1
ATOM 1404 C C . ALA A 1 177 ? 2.756 -12.023 7.957 1 91.75 177 ALA A C 1
ATOM 1406 O O . ALA A 1 177 ? 3.848 -11.453 7.891 1 91.75 177 ALA A O 1
ATOM 1407 N N . SER A 1 178 ? 1.599 -11.352 8.195 1 91.44 178 SER A N 1
ATOM 1408 C CA . SER A 1 178 ? 1.569 -9.898 8.32 1 91.44 178 SER A CA 1
ATOM 1409 C C . SER A 1 178 ? 2.365 -9.438 9.539 1 91.44 178 SER A C 1
ATOM 1411 O O . SER A 1 178 ? 3.109 -8.453 9.461 1 91.44 178 SER A O 1
ATOM 1413 N N . GLU A 1 179 ? 2.195 -10.133 10.609 1 87.88 179 GLU A N 1
ATOM 1414 C CA . GLU A 1 179 ? 2.928 -9.789 11.828 1 87.88 179 GLU A CA 1
ATOM 1415 C C . GLU A 1 179 ? 4.434 -9.922 11.617 1 87.88 179 GLU A C 1
ATOM 1417 O O . GLU A 1 179 ? 5.199 -9.031 12 1 87.88 179 GLU A O 1
ATOM 1422 N N . GLU A 1 180 ? 4.836 -10.984 11.07 1 91.25 180 GLU A N 1
ATOM 1423 C CA . GLU A 1 180 ? 6.258 -11.195 10.805 1 91.25 180 GLU A CA 1
ATOM 1424 C C . GLU A 1 180 ? 6.801 -10.148 9.844 1 91.25 180 GLU A C 1
ATOM 1426 O O . GLU A 1 180 ? 7.898 -9.625 10.039 1 91.25 180 GLU A O 1
ATOM 1431 N N . PHE A 1 181 ? 6.039 -9.906 8.859 1 94.06 181 PHE A N 1
ATOM 1432 C CA . PHE A 1 181 ? 6.434 -8.961 7.824 1 94.06 181 PHE A CA 1
ATOM 1433 C C . PHE A 1 181 ? 6.684 -7.578 8.422 1 94.06 181 PHE A C 1
ATOM 1435 O O . PHE A 1 181 ? 7.641 -6.895 8.047 1 94.06 181 PHE A O 1
ATOM 1442 N N . LEU A 1 182 ? 5.832 -7.203 9.328 1 91.31 182 LEU A N 1
ATOM 1443 C CA . LEU A 1 182 ? 5.867 -5.844 9.852 1 91.31 182 LEU A CA 1
ATOM 1444 C C . LEU A 1 182 ? 6.895 -5.723 10.977 1 91.31 182 LEU A C 1
ATOM 1446 O O . LEU A 1 182 ? 7.227 -4.617 11.406 1 91.31 182 LEU A O 1
ATOM 1450 N N . ARG A 1 183 ? 7.324 -6.859 11.445 1 88.19 183 ARG A N 1
ATOM 1451 C CA . ARG A 1 183 ? 8.375 -6.832 12.453 1 88.19 183 ARG A CA 1
ATOM 1452 C C . ARG A 1 183 ? 9.719 -6.48 11.844 1 88.19 183 ARG A C 1
ATOM 1454 O O . ARG A 1 183 ? 10.625 -7.316 11.797 1 88.19 183 ARG A O 1
ATOM 1461 N N . ASP A 1 184 ? 9.875 -5.281 11.383 1 89.5 184 ASP A N 1
ATOM 1462 C CA . ASP A 1 184 ? 11.047 -4.73 10.711 1 89.5 184 ASP A CA 1
ATOM 1463 C C . ASP A 1 184 ? 11.102 -3.213 10.852 1 89.5 184 ASP A C 1
ATOM 1465 O O . ASP A 1 184 ? 10.07 -2.564 11.062 1 89.5 184 ASP A O 1
ATOM 1469 N N . ARG A 1 185 ? 12.266 -2.688 10.781 1 84 185 ARG A N 1
ATOM 1470 C CA . ARG A 1 185 ? 12.422 -1.241 10.875 1 84 185 ARG A CA 1
ATOM 1471 C C . ARG A 1 185 ? 12.148 -0.568 9.539 1 84 185 ARG A C 1
ATOM 1473 O O . ARG A 1 185 ? 11.945 0.647 9.477 1 84 185 ARG A O 1
ATOM 1480 N N . PHE A 1 186 ? 12.234 -1.386 8.438 1 89.62 186 PHE A N 1
ATOM 1481 C CA . PHE A 1 186 ? 12 -0.919 7.078 1 89.62 186 PHE A CA 1
ATOM 1482 C C . PHE A 1 186 ? 13 0.16 6.695 1 89.62 186 PHE A C 1
ATOM 1484 O O . PHE A 1 186 ? 12.641 1.172 6.094 1 89.62 186 PHE A O 1
ATOM 1491 N N . ASP A 1 187 ? 14.133 0.055 7.121 1 84.62 187 ASP A N 1
ATOM 1492 C CA . ASP A 1 187 ? 15.188 1.026 6.844 1 84.62 187 ASP A CA 1
ATOM 1493 C C . ASP A 1 187 ? 16.172 0.485 5.816 1 84.62 187 ASP A C 1
ATOM 1495 O O . ASP A 1 187 ? 17.141 1.162 5.461 1 84.62 187 ASP A O 1
ATOM 1499 N N . GLY A 1 188 ? 15.977 -0.676 5.273 1 86.12 188 GLY A N 1
ATOM 1500 C CA . GLY A 1 188 ? 16.844 -1.271 4.273 1 86.12 188 GLY A CA 1
ATOM 1501 C C . GLY A 1 188 ? 16.562 -0.775 2.867 1 86.12 188 GLY A C 1
ATOM 1502 O O . GLY A 1 188 ? 15.57 -0.086 2.635 1 86.12 188 GLY A O 1
ATOM 1503 N N . PRO A 1 189 ? 17.453 -1.111 1.964 1 87.25 189 PRO A N 1
ATOM 1504 C CA . PRO A 1 189 ? 17.234 -0.716 0.57 1 87.25 189 PRO A CA 1
ATOM 1505 C C . PRO A 1 189 ? 15.938 -1.271 -0.004 1 87.25 189 PRO A C 1
ATOM 1507 O O . PRO A 1 189 ? 15.602 -2.438 0.226 1 87.25 189 PRO A O 1
ATOM 1510 N N . GLY A 1 190 ? 15.203 -0.373 -0.647 1 87.12 190 GLY A N 1
ATOM 1511 C CA . GLY A 1 190 ? 13.977 -0.788 -1.306 1 87.12 190 GLY A CA 1
ATOM 1512 C C . GLY A 1 190 ? 12.797 -0.889 -0.358 1 87.12 190 GLY A C 1
ATOM 1513 O O . GLY A 1 190 ? 11.672 -1.162 -0.785 1 87.12 190 GLY A O 1
ATOM 1514 N N . ALA A 1 191 ? 13.156 -0.719 0.919 1 93.06 191 ALA A N 1
ATOM 1515 C CA . ALA A 1 191 ? 12.078 -0.829 1.901 1 93.06 191 ALA A CA 1
ATOM 1516 C C . ALA A 1 191 ? 11.266 0.463 1.976 1 93.06 191 ALA A C 1
ATOM 1518 O O . ALA A 1 191 ? 11.789 1.546 1.695 1 93.06 191 ALA A O 1
ATOM 1519 N N . LEU A 1 192 ? 10.047 0.363 2.232 1 91.81 192 LEU A N 1
ATOM 1520 C CA . LEU A 1 192 ? 9.117 1.469 2.443 1 91.81 192 LEU A CA 1
ATOM 1521 C C . LEU A 1 192 ? 8.062 1.1 3.477 1 91.81 192 LEU A C 1
ATOM 1523 O O . LEU A 1 192 ? 7.543 -0.02 3.469 1 91.81 192 LEU A O 1
ATOM 1527 N N . PHE A 1 193 ? 7.836 1.965 4.344 1 91.56 193 PHE A N 1
ATOM 1528 C CA . PHE A 1 193 ? 6.742 1.841 5.297 1 91.56 193 PHE A CA 1
ATOM 1529 C C . PHE A 1 193 ? 6.078 3.191 5.535 1 91.56 193 PHE A C 1
ATOM 1531 O O . PHE A 1 193 ? 6.75 4.168 5.879 1 91.56 193 PHE A O 1
ATOM 1538 N N . THR A 1 194 ? 4.758 3.24 5.34 1 89.94 194 THR A N 1
ATOM 1539 C CA . THR A 1 194 ? 4.023 4.457 5.672 1 89.94 194 THR A CA 1
ATOM 1540 C C . THR A 1 194 ? 2.639 4.125 6.219 1 89.94 194 THR A C 1
ATOM 1542 O O . THR A 1 194 ? 2.031 3.131 5.816 1 89.94 194 THR A O 1
ATOM 1545 N N . LEU A 1 195 ? 2.203 4.785 7.168 1 91.75 195 LEU A N 1
ATOM 1546 C CA . LEU A 1 195 ? 0.842 4.801 7.691 1 91.75 195 LEU A CA 1
ATOM 1547 C C . LEU A 1 195 ? 0.278 6.219 7.695 1 91.75 195 LEU A C 1
ATOM 1549 O O . LEU A 1 195 ? 0.842 7.113 8.328 1 91.75 195 LEU A O 1
ATOM 1553 N N . GLU A 1 196 ? -0.79 6.434 6.969 1 88.75 196 GLU A N 1
ATOM 1554 C CA . GLU A 1 196 ? -1.438 7.734 6.848 1 88.75 196 GLU A CA 1
ATOM 1555 C C . GLU A 1 196 ? -2.883 7.68 7.34 1 88.75 196 GLU A C 1
ATOM 1557 O O . GLU A 1 196 ? -3.551 6.652 7.203 1 88.75 196 GLU A O 1
ATOM 1562 N N . LEU A 1 197 ? -3.27 8.727 7.898 1 89.12 197 LEU A N 1
ATOM 1563 C CA . LEU A 1 197 ? -4.652 8.906 8.328 1 89.12 197 LEU A CA 1
ATOM 1564 C C . LEU A 1 197 ? -5.223 10.219 7.797 1 89.12 197 LEU A C 1
ATOM 1566 O O . LEU A 1 197 ? -4.645 11.281 8.008 1 89.12 197 LEU A O 1
ATOM 1570 N N . ARG A 1 198 ? -6.336 10.141 7.07 1 87.62 198 ARG A N 1
ATOM 1571 C CA . ARG A 1 198 ? -6.969 11.328 6.52 1 87.62 198 ARG A CA 1
ATOM 1572 C C . ARG A 1 198 ? -8.484 11.188 6.5 1 87.62 198 ARG A C 1
ATOM 1574 O O . ARG A 1 198 ? -9.008 10.078 6.59 1 87.62 198 ARG A O 1
ATOM 1581 N N . GLU A 1 199 ? -9.125 12.336 6.414 1 85.5 199 GLU A N 1
ATOM 1582 C CA . GLU A 1 199 ? -10.57 12.352 6.215 1 85.5 199 GLU A CA 1
ATOM 1583 C C . GLU A 1 199 ? -10.922 12.289 4.73 1 85.5 199 GLU A C 1
ATOM 1585 O O . GLU A 1 199 ? -10.492 13.141 3.947 1 85.5 199 GLU A O 1
ATOM 1590 N N . LEU A 1 200 ? -11.734 11.289 4.41 1 91 200 LEU A N 1
ATOM 1591 C CA . LEU A 1 200 ? -12.047 11.086 3.002 1 91 200 LEU A CA 1
ATOM 1592 C C . LEU A 1 200 ? -13.547 10.836 2.812 1 91 200 LEU A C 1
ATOM 1594 O O . LEU A 1 200 ? -14.203 10.266 3.688 1 91 200 LEU A O 1
ATOM 1598 N N . GLY A 1 201 ? -14 11.289 1.67 1 91.12 201 GLY A N 1
ATOM 1599 C CA . GLY A 1 201 ? -15.336 10.891 1.24 1 91.12 201 GLY A CA 1
ATOM 1600 C C . GLY A 1 201 ? -15.367 9.523 0.587 1 91.12 201 GLY A C 1
ATOM 1601 O O . GLY A 1 201 ? -14.32 8.961 0.256 1 91.12 201 GLY A O 1
ATOM 1602 N N . ASP A 1 202 ? -16.578 8.992 0.363 1 92.56 202 ASP A N 1
ATOM 1603 C CA . ASP A 1 202 ? -16.766 7.645 -0.171 1 92.56 202 ASP A CA 1
ATOM 1604 C C . ASP A 1 202 ? -16.203 7.527 -1.582 1 92.56 202 ASP A C 1
ATOM 1606 O O . ASP A 1 202 ? -15.641 6.488 -1.948 1 92.56 202 ASP A O 1
ATOM 1610 N N . ALA A 1 203 ? -16.375 8.539 -2.27 1 88.38 203 ALA A N 1
ATOM 1611 C CA . ALA A 1 203 ? -15.891 8.508 -3.648 1 88.38 203 ALA A CA 1
ATOM 1612 C C . ALA A 1 203 ? -14.367 8.398 -3.697 1 88.38 203 ALA A C 1
ATOM 1614 O O . ALA A 1 203 ? -13.82 7.633 -4.492 1 88.38 203 ALA A O 1
ATOM 1615 N N . SER A 1 204 ? -13.734 9.18 -2.852 1 91.31 204 SER A N 1
ATOM 1616 C CA . SER A 1 204 ? -12.273 9.141 -2.773 1 91.31 204 SER A CA 1
ATOM 1617 C C . SER A 1 204 ? -11.789 7.773 -2.295 1 91.31 204 SER A C 1
ATOM 1619 O O . SER A 1 204 ? -10.805 7.246 -2.814 1 91.31 204 SER A O 1
ATOM 1621 N N . VAL A 1 205 ? -12.5 7.215 -1.368 1 95.06 205 VAL A N 1
ATOM 1622 C CA . VAL A 1 205 ? -12.148 5.895 -0.858 1 95.06 205 VAL A CA 1
ATOM 1623 C C . VAL A 1 205 ? -12.227 4.867 -1.985 1 95.06 205 VAL A C 1
ATOM 1625 O O . VAL A 1 205 ? -11.32 4.047 -2.148 1 95.06 205 VAL A O 1
ATOM 1628 N N . ALA A 1 206 ? -13.273 4.961 -2.719 1 91.5 206 ALA A N 1
ATOM 1629 C CA . ALA A 1 206 ? -13.453 4.023 -3.824 1 91.5 206 ALA A CA 1
ATOM 1630 C C . ALA A 1 206 ? -12.344 4.172 -4.859 1 91.5 206 ALA A C 1
ATOM 1632 O O . ALA A 1 206 ? -11.82 3.178 -5.367 1 91.5 206 ALA A O 1
ATOM 1633 N N . GLN A 1 207 ? -12.039 5.379 -5.117 1 90.25 207 GLN A N 1
ATOM 1634 C CA . GLN A 1 207 ? -10.984 5.652 -6.094 1 90.25 207 GLN A CA 1
ATOM 1635 C C . GLN A 1 207 ? -9.633 5.133 -5.605 1 90.25 207 GLN A C 1
ATOM 1637 O O . GLN A 1 207 ? -8.883 4.523 -6.371 1 90.25 207 GLN A O 1
ATOM 1642 N N . LEU A 1 208 ? -9.328 5.363 -4.367 1 93.12 208 LEU A N 1
ATOM 1643 C CA . LEU A 1 208 ? -8.062 4.934 -3.791 1 93.12 208 LEU A CA 1
ATOM 1644 C C . LEU A 1 208 ? -7.98 3.41 -3.73 1 93.12 208 LEU A C 1
ATOM 1646 O O . LEU A 1 208 ? -6.914 2.832 -3.949 1 93.12 208 LEU A O 1
ATOM 1650 N N . ARG A 1 209 ? -9.094 2.795 -3.445 1 91.56 209 ARG A N 1
ATOM 1651 C CA . ARG A 1 209 ? -9.133 1.335 -3.445 1 91.56 209 ARG A CA 1
ATOM 1652 C C . ARG A 1 209 ? -8.758 0.778 -4.816 1 91.56 209 ARG A C 1
ATOM 1654 O O . ARG A 1 209 ? -7.973 -0.165 -4.914 1 91.56 209 ARG A O 1
ATOM 1661 N N . ARG A 1 210 ? -9.281 1.378 -5.828 1 86.88 210 ARG A N 1
ATOM 1662 C CA . ARG A 1 210 ? -8.961 0.959 -7.191 1 86.88 210 ARG A CA 1
ATOM 1663 C C . ARG A 1 210 ? -7.484 1.171 -7.492 1 86.88 210 ARG A C 1
ATOM 1665 O O . ARG A 1 210 ? -6.859 0.345 -8.164 1 86.88 210 ARG A O 1
ATOM 1672 N N . ARG A 1 211 ? -6.973 2.242 -6.969 1 89.81 211 ARG A N 1
ATOM 1673 C CA . ARG A 1 211 ? -5.559 2.535 -7.172 1 89.81 211 ARG A CA 1
ATOM 1674 C C . ARG A 1 211 ? -4.68 1.479 -6.504 1 89.81 211 ARG A C 1
ATOM 1676 O O . ARG A 1 211 ? -3.688 1.034 -7.086 1 89.81 211 ARG A O 1
ATOM 1683 N N . LEU A 1 212 ? -5.039 1.097 -5.336 1 93.81 212 LEU A N 1
ATOM 1684 C CA . LEU A 1 212 ? -4.285 0.075 -4.617 1 93.81 212 LEU A CA 1
ATOM 1685 C C . LEU A 1 212 ? -4.336 -1.259 -5.352 1 93.81 212 LEU A C 1
ATOM 1687 O O . LEU A 1 212 ? -3.322 -1.949 -5.469 1 93.81 212 LEU A O 1
ATOM 1691 N N . GLU A 1 213 ? -5.5 -1.575 -5.879 1 86.19 213 GLU A N 1
ATOM 1692 C CA . GLU A 1 213 ? -5.637 -2.799 -6.66 1 86.19 213 GLU A CA 1
ATOM 1693 C C . GLU A 1 213 ? -4.738 -2.768 -7.895 1 86.19 213 GLU A C 1
ATOM 1695 O O . GLU A 1 213 ? -4.164 -3.789 -8.273 1 86.19 213 GLU A O 1
ATOM 1700 N N . ARG A 1 214 ? -4.645 -1.618 -8.422 1 84.56 214 ARG A N 1
ATOM 1701 C CA . ARG A 1 214 ? -3.77 -1.46 -9.578 1 84.56 214 ARG A CA 1
ATOM 1702 C C . ARG A 1 214 ? -2.309 -1.673 -9.195 1 84.56 214 ARG A C 1
ATOM 1704 O O . ARG A 1 214 ? -1.536 -2.244 -9.969 1 84.56 214 ARG A O 1
ATOM 1711 N N . VAL A 1 215 ? -1.888 -1.19 -8.062 1 92 215 VAL A N 1
ATOM 1712 C CA . VAL A 1 215 ? -0.518 -1.382 -7.598 1 92 215 VAL A CA 1
ATOM 1713 C C . VAL A 1 215 ? -0.227 -2.873 -7.441 1 92 215 VAL A C 1
ATOM 1715 O O . VAL A 1 215 ? 0.859 -3.34 -7.793 1 92 215 VAL A O 1
ATOM 1718 N N . VAL A 1 216 ? -1.187 -3.635 -6.949 1 89.19 216 VAL A N 1
ATOM 1719 C CA . VAL A 1 216 ? -1.021 -5.074 -6.789 1 89.19 216 VAL A CA 1
ATOM 1720 C C . VAL A 1 216 ? -0.805 -5.727 -8.156 1 89.19 216 VAL A C 1
ATOM 1722 O O . VAL A 1 216 ? 0.079 -6.57 -8.312 1 89.19 216 VAL A O 1
ATOM 1725 N N . ALA A 1 217 ? -1.61 -5.242 -9.117 1 82.81 217 ALA A N 1
ATOM 1726 C CA . ALA A 1 217 ? -1.471 -5.773 -10.469 1 82.81 217 ALA A CA 1
ATOM 1727 C C . ALA A 1 217 ? -0.092 -5.457 -11.047 1 82.81 217 ALA A C 1
ATOM 1729 O O . ALA A 1 217 ? 0.535 -6.312 -11.672 1 82.81 217 ALA A O 1
ATOM 1730 N N . GLU A 1 218 ? 0.374 -4.297 -10.797 1 84.69 218 GLU A N 1
ATOM 1731 C CA . GLU A 1 218 ? 1.691 -3.885 -11.273 1 84.69 218 GLU A CA 1
ATOM 1732 C C . GLU A 1 218 ? 2.799 -4.688 -10.594 1 84.69 218 GLU A C 1
ATOM 1734 O O . GLU A 1 218 ? 3.805 -5.023 -11.219 1 84.69 218 GLU A O 1
ATOM 1739 N N . PHE A 1 219 ? 2.631 -4.93 -9.367 1 92.12 219 PHE A N 1
ATOM 1740 C CA . PHE A 1 219 ? 3.568 -5.742 -8.602 1 92.12 219 PHE A CA 1
ATOM 1741 C C . PHE A 1 219 ? 3.693 -7.137 -9.203 1 92.12 219 PHE A C 1
ATOM 1743 O O . PHE A 1 219 ? 4.805 -7.633 -9.406 1 92.12 219 PHE A O 1
ATOM 1750 N N . ARG A 1 220 ? 2.604 -7.684 -9.531 1 82.44 220 ARG A N 1
ATOM 1751 C CA . ARG A 1 220 ? 2.578 -9.008 -10.141 1 82.44 220 ARG A CA 1
ATOM 1752 C C . ARG A 1 220 ? 3.178 -8.984 -11.539 1 82.44 220 ARG A C 1
ATOM 1754 O O . ARG A 1 220 ? 3.928 -9.891 -11.914 1 82.44 220 ARG A O 1
ATOM 1761 N N . GLU A 1 221 ? 2.842 -7.965 -12.25 1 79.69 221 GLU A N 1
ATOM 1762 C CA . GLU A 1 221 ? 3.365 -7.82 -13.602 1 79.69 221 GLU A CA 1
ATOM 1763 C C . GLU A 1 221 ? 4.883 -7.66 -13.594 1 79.69 221 GLU A C 1
ATOM 1765 O O . GLU A 1 221 ? 5.578 -8.227 -14.438 1 79.69 221 GLU A O 1
ATOM 1770 N N . ALA A 1 222 ? 5.34 -6.863 -12.703 1 84.19 222 ALA A N 1
ATOM 1771 C CA . ALA A 1 222 ? 6.781 -6.66 -12.586 1 84.19 222 ALA A CA 1
ATOM 1772 C C . ALA A 1 222 ? 7.496 -7.977 -12.289 1 84.19 222 ALA A C 1
ATOM 1774 O O . ALA A 1 222 ? 8.57 -8.242 -12.844 1 84.19 222 ALA A O 1
ATOM 1775 N N . ALA A 1 223 ? 6.922 -8.734 -11.461 1 83.31 223 ALA A N 1
ATOM 1776 C CA . ALA A 1 223 ? 7.492 -10.039 -11.125 1 83.31 223 ALA A CA 1
ATOM 1777 C C . ALA A 1 223 ? 7.539 -10.953 -12.352 1 83.31 223 ALA A C 1
ATOM 1779 O O . ALA A 1 223 ? 8.523 -11.664 -12.562 1 83.31 223 ALA A O 1
ATOM 1780 N N . ASP A 1 224 ? 6.445 -10.906 -13.102 1 74.81 224 ASP A N 1
ATOM 1781 C CA . ASP A 1 224 ? 6.375 -11.719 -14.312 1 74.81 224 ASP A CA 1
ATOM 1782 C C . ASP A 1 224 ? 7.488 -11.344 -15.289 1 74.81 224 ASP A C 1
ATOM 1784 O O . ASP A 1 224 ? 8.039 -12.211 -15.969 1 74.81 224 ASP A O 1
ATOM 1788 N N . LEU A 1 225 ? 7.762 -10.109 -15.344 1 73.5 225 LEU A N 1
ATOM 1789 C CA . LEU A 1 225 ? 8.812 -9.633 -16.234 1 73.5 225 LEU A CA 1
ATOM 1790 C C . LEU A 1 225 ? 10.188 -9.984 -15.695 1 73.5 225 LEU A C 1
ATOM 1792 O O . LEU A 1 225 ? 11.094 -10.32 -16.469 1 73.5 225 LEU A O 1
ATOM 1796 N N . ASP A 1 226 ? 10.344 -9.945 -14.453 1 81.19 226 ASP A N 1
ATOM 1797 C CA . ASP A 1 226 ? 11.641 -10.141 -13.812 1 81.19 226 ASP A CA 1
ATOM 1798 C C . ASP A 1 226 ? 12.016 -11.617 -13.758 1 81.19 226 ASP A C 1
ATOM 1800 O O . ASP A 1 226 ? 13.148 -11.969 -13.406 1 81.19 226 ASP A O 1
ATOM 1804 N N . VAL A 1 227 ? 11.062 -12.516 -14.156 1 74 227 VAL A N 1
ATOM 1805 C CA . VAL A 1 227 ? 11.328 -13.953 -14.156 1 74 227 VAL A CA 1
ATOM 1806 C C . VAL A 1 227 ? 12.508 -14.258 -15.078 1 74 227 VAL A C 1
ATOM 1808 O O . VAL A 1 227 ? 13.227 -15.242 -14.875 1 74 227 VAL A O 1
ATOM 1811 N N . THR A 1 228 ? 12.68 -13.391 -16.016 1 70.38 228 THR A N 1
ATOM 1812 C CA . THR A 1 228 ? 13.734 -13.594 -17 1 70.38 228 THR A CA 1
ATOM 1813 C C . THR A 1 228 ? 15.102 -13.242 -16.406 1 70.38 228 THR A C 1
ATOM 1815 O O . THR A 1 228 ? 16.141 -13.625 -16.969 1 70.38 228 THR A O 1
ATOM 1818 N N . LEU A 1 229 ? 15.195 -12.562 -15.367 1 75.62 229 LEU A N 1
ATOM 1819 C CA . LEU A 1 229 ? 16.453 -12.227 -14.711 1 75.62 229 LEU A CA 1
ATOM 1820 C C . LEU A 1 229 ? 17.047 -13.453 -14.039 1 75.62 229 LEU A C 1
ATOM 1822 O O . LEU A 1 229 ? 16.328 -14.352 -13.602 1 75.62 229 LEU A O 1
ATOM 1826 N N . PRO A 1 230 ? 18.406 -13.438 -14.039 1 74.44 230 PRO A N 1
ATOM 1827 C CA . PRO A 1 230 ? 19.031 -14.484 -13.234 1 74.44 230 PRO A CA 1
ATOM 1828 C C . PRO A 1 230 ? 18.594 -14.461 -11.773 1 74.44 230 PRO A C 1
ATOM 1830 O O . PRO A 1 230 ? 18.281 -13.398 -11.242 1 74.44 230 PRO A O 1
ATOM 1833 N N . ALA A 1 231 ? 18.562 -15.617 -11.18 1 76.56 231 ALA A N 1
ATOM 1834 C CA . ALA A 1 231 ? 18.078 -15.781 -9.812 1 76.56 231 ALA A CA 1
ATOM 1835 C C . ALA A 1 231 ? 18.859 -14.891 -8.844 1 76.56 231 ALA A C 1
ATOM 1837 O O . ALA A 1 231 ? 18.297 -14.391 -7.871 1 76.56 231 ALA A O 1
ATOM 1838 N N . GLU A 1 232 ? 20.094 -14.609 -9.141 1 80.19 232 GLU A N 1
ATOM 1839 C CA . GLU A 1 232 ? 20.953 -13.828 -8.25 1 80.19 232 GLU A CA 1
ATOM 1840 C C . GLU A 1 232 ? 20.609 -12.352 -8.297 1 80.19 232 GLU A C 1
ATOM 1842 O O . GLU A 1 232 ? 21 -11.586 -7.414 1 80.19 232 GLU A O 1
ATOM 1847 N N . ARG A 1 233 ? 19.859 -12.031 -9.305 1 86.25 233 ARG A N 1
ATOM 1848 C CA . ARG A 1 233 ? 19.484 -10.625 -9.461 1 86.25 233 ARG A CA 1
ATOM 1849 C C . ARG A 1 233 ? 18.047 -10.383 -9.016 1 86.25 233 ARG A C 1
ATOM 1851 O O . ARG A 1 233 ? 17.469 -9.328 -9.297 1 86.25 233 ARG A O 1
ATOM 1858 N N . ARG A 1 234 ? 17.469 -11.406 -8.438 1 85.88 234 ARG A N 1
ATOM 1859 C CA . ARG A 1 234 ? 16.109 -11.297 -7.922 1 85.88 234 ARG A CA 1
ATOM 1860 C C . ARG A 1 234 ? 16.078 -11.508 -6.414 1 85.88 234 ARG A C 1
ATOM 1862 O O . ARG A 1 234 ? 16.875 -12.273 -5.871 1 85.88 234 ARG A O 1
ATOM 1869 N N . ASN A 1 235 ? 15.211 -10.789 -5.777 1 90.69 235 ASN A N 1
ATOM 1870 C CA . ASN A 1 235 ? 14.945 -10.945 -4.348 1 90.69 235 ASN A CA 1
ATOM 1871 C C . ASN A 1 235 ? 13.461 -11.141 -4.07 1 90.69 235 ASN A C 1
ATOM 1873 O O . ASN A 1 235 ? 12.617 -10.617 -4.789 1 90.69 235 ASN A O 1
ATOM 1877 N N . SER A 1 236 ? 13.242 -11.992 -3.039 1 91.56 236 SER A N 1
ATOM 1878 C CA . SER A 1 236 ? 11.867 -12.086 -2.557 1 91.56 236 SER A CA 1
ATOM 1879 C C . SER A 1 236 ? 11.422 -10.781 -1.902 1 91.56 236 SER A C 1
ATOM 1881 O O . SER A 1 236 ? 12.07 -10.297 -0.972 1 91.56 236 SER A O 1
ATOM 1883 N N . VAL A 1 237 ? 10.375 -10.242 -2.377 1 95.06 237 VAL A N 1
ATOM 1884 C CA . VAL A 1 237 ? 9.883 -8.961 -1.89 1 95.06 237 VAL A CA 1
ATOM 1885 C C . VAL A 1 237 ? 8.43 -9.102 -1.434 1 95.06 237 VAL A C 1
ATOM 1887 O O . VAL A 1 237 ? 7.605 -9.672 -2.148 1 95.06 237 VAL A O 1
ATOM 1890 N N . GLY A 1 238 ? 8.188 -8.656 -0.212 1 95.56 238 GLY A N 1
ATOM 1891 C CA . GLY A 1 238 ? 6.828 -8.57 0.285 1 95.56 238 GLY A CA 1
ATOM 1892 C C . GLY A 1 238 ? 6.203 -7.199 0.084 1 95.56 238 GLY A C 1
ATOM 1893 O O . GLY A 1 238 ? 6.883 -6.18 0.212 1 95.56 238 GLY A O 1
ATOM 1894 N N . LEU A 1 239 ? 4.953 -7.152 -0.244 1 96.38 239 LEU A N 1
ATOM 1895 C CA . LEU A 1 239 ? 4.148 -5.945 -0.384 1 96.38 239 LEU A CA 1
ATOM 1896 C C . LEU A 1 239 ? 2.865 -6.051 0.435 1 96.38 239 LEU A C 1
ATOM 1898 O O . LEU A 1 239 ? 2.076 -6.98 0.244 1 96.38 239 LEU A O 1
ATOM 1902 N N . LEU A 1 240 ? 2.689 -5.16 1.336 1 96.69 240 LEU A N 1
ATOM 1903 C CA . LEU A 1 240 ? 1.469 -5.098 2.133 1 96.69 240 LEU A CA 1
ATOM 1904 C C . LEU A 1 240 ? 0.723 -3.793 1.882 1 96.69 240 LEU A C 1
ATOM 1906 O O . LEU A 1 240 ? 1.3 -2.709 2.006 1 96.69 240 LEU A O 1
ATOM 1910 N N . LEU A 1 241 ? -0.507 -3.891 1.45 1 96.56 241 LEU A N 1
ATOM 1911 C CA . LEU A 1 241 ? -1.407 -2.756 1.269 1 96.56 241 LEU A CA 1
ATOM 1912 C C . LEU A 1 241 ? -2.672 -2.928 2.102 1 96.56 241 LEU A C 1
ATOM 1914 O O . LEU A 1 241 ? -3.322 -3.973 2.045 1 96.56 241 LEU A O 1
ATOM 1918 N N . ALA A 1 242 ? -2.988 -1.947 2.877 1 96.62 242 ALA A N 1
ATOM 1919 C CA . ALA A 1 242 ? -4.207 -2.012 3.682 1 96.62 242 ALA A CA 1
ATOM 1920 C C . ALA A 1 242 ? -4.867 -0.639 3.787 1 96.62 242 ALA A C 1
ATOM 1922 O O . ALA A 1 242 ? -4.18 0.378 3.914 1 96.62 242 ALA A O 1
ATOM 1923 N N . MET A 1 243 ? -6.117 -0.617 3.717 1 97.31 243 MET A N 1
ATOM 1924 C CA . MET A 1 243 ? -6.93 0.588 3.863 1 97.31 243 MET A CA 1
ATOM 1925 C C . MET A 1 243 ? -8.258 0.269 4.535 1 97.31 243 MET A C 1
ATOM 1927 O O . MET A 1 243 ? -8.883 -0.753 4.238 1 97.31 243 MET A O 1
ATOM 1931 N N . ARG A 1 244 ? -8.656 1.104 5.434 1 96.25 244 ARG A N 1
ATOM 1932 C CA . ARG A 1 244 ? -9.961 0.942 6.066 1 96.25 244 ARG A CA 1
ATOM 1933 C C . ARG A 1 244 ? -10.367 2.209 6.812 1 96.25 244 ARG A C 1
ATOM 1935 O O . ARG A 1 244 ? -9.516 3.023 7.172 1 96.25 244 ARG A O 1
ATOM 1942 N N . PRO A 1 245 ? -11.703 2.389 6.969 1 94.69 245 PRO A N 1
ATOM 1943 C CA . PRO A 1 245 ? -12.102 3.379 7.973 1 94.69 245 PRO A CA 1
ATOM 1944 C C . PRO A 1 245 ? -11.539 3.072 9.359 1 94.69 245 PRO A C 1
ATOM 1946 O O . PRO A 1 245 ? -11.609 1.929 9.82 1 94.69 245 PRO A O 1
ATOM 1949 N N . TRP A 1 246 ? -10.898 4.086 9.953 1 93.44 246 TRP A N 1
ATOM 1950 C CA . TRP A 1 246 ? -10.211 3.822 11.211 1 93.44 246 TRP A CA 1
ATOM 1951 C C . TRP A 1 246 ? -9.938 5.117 11.969 1 93.44 246 TRP A C 1
ATOM 1953 O O . TRP A 1 246 ? -9.547 6.125 11.367 1 93.44 246 TRP A O 1
ATOM 1963 N N . VAL A 1 247 ? -10.219 5.066 13.211 1 88.81 247 VAL A N 1
ATOM 1964 C CA . VAL A 1 247 ? -9.82 6.133 14.125 1 88.81 247 VAL A CA 1
ATOM 1965 C C . VAL A 1 247 ? -8.805 5.598 15.125 1 88.81 247 VAL A C 1
ATOM 1967 O O . VAL A 1 247 ? -9.086 4.656 15.867 1 88.81 247 VAL A O 1
ATOM 1970 N N . PHE A 1 248 ? -7.641 6.168 15.086 1 89.88 248 PHE A N 1
ATOM 1971 C CA . PHE A 1 248 ? -6.594 5.766 16.016 1 89.88 248 PHE A CA 1
ATOM 1972 C C . PHE A 1 248 ? -7 6.074 17.453 1 89.88 248 PHE A C 1
ATOM 1974 O O . PHE A 1 248 ? -7.453 7.18 17.75 1 89.88 248 PHE A O 1
ATOM 1981 N N . SER A 1 249 ? -6.824 5.105 18.297 1 88.06 249 SER A N 1
ATOM 1982 C CA . SER A 1 249 ? -7.336 5.152 19.672 1 88.06 249 SER A CA 1
ATOM 1983 C C . SER A 1 249 ? -6.656 6.25 20.484 1 88.06 249 SER A C 1
ATOM 1985 O O . SER A 1 249 ? -7.129 6.617 21.562 1 88.06 249 SER A O 1
ATOM 1987 N N . ILE A 1 250 ? -5.543 6.781 19.922 1 86.31 250 ILE A N 1
ATOM 1988 C CA . ILE A 1 250 ? -4.859 7.855 20.625 1 86.31 250 ILE A CA 1
ATOM 1989 C C . ILE A 1 250 ? -5.82 9.023 20.859 1 86.31 250 ILE A C 1
ATOM 1991 O O . ILE A 1 250 ? -5.617 9.836 21.766 1 86.31 250 ILE A O 1
ATOM 1995 N N . VAL A 1 251 ? -6.84 9.133 20.109 1 86.75 251 VAL A N 1
ATOM 1996 C CA . VAL A 1 251 ? -7.789 10.234 20.219 1 86.75 251 VAL A CA 1
ATOM 1997 C C . VAL A 1 251 ? -8.492 10.172 21.562 1 86.75 251 VAL A C 1
ATOM 1999 O O . VAL A 1 251 ? -8.953 11.195 22.078 1 86.75 251 VAL A O 1
ATOM 2002 N N . ASP A 1 252 ? -8.523 9.023 22.078 1 86.25 252 ASP A N 1
ATOM 2003 C CA . ASP A 1 252 ? -9.18 8.836 23.375 1 86.25 252 ASP A CA 1
ATOM 2004 C C . ASP A 1 252 ? -8.398 9.516 24.484 1 86.25 252 ASP A C 1
ATOM 2006 O O . ASP A 1 252 ? -8.93 9.734 25.578 1 86.25 252 ASP A O 1
ATOM 2010 N N . SER A 1 253 ? -7.156 9.836 24.234 1 86.31 253 SER A N 1
ATOM 2011 C CA . SER A 1 253 ? -6.363 10.555 25.219 1 86.31 253 SER A CA 1
ATOM 2012 C C . SER A 1 253 ? -6.957 11.93 25.516 1 86.31 253 SER A C 1
ATOM 2014 O O . SER A 1 253 ? -6.691 12.516 26.562 1 86.31 253 SER A O 1
ATOM 2016 N N . LEU A 1 254 ? -7.742 12.469 24.578 1 89.88 254 LEU A N 1
ATOM 2017 C CA . LEU A 1 254 ? -8.312 13.805 24.734 1 89.88 254 LEU A CA 1
ATOM 2018 C C . LEU A 1 254 ? -9.555 13.766 25.609 1 89.88 254 LEU A C 1
ATOM 2020 O O . LEU A 1 254 ? -10.016 14.812 26.078 1 89.88 254 LEU A O 1
ATOM 2024 N N . ARG A 1 255 ? -10.039 12.547 25.766 1 83.81 255 ARG A N 1
ATOM 2025 C CA . ARG A 1 255 ? -11.273 12.422 26.547 1 83.81 255 ARG A CA 1
ATOM 2026 C C . ARG A 1 255 ? -11.008 12.648 28.031 1 83.81 255 ARG A C 1
ATOM 2028 O O . ARG A 1 255 ? -9.953 12.281 28.547 1 83.81 255 ARG A O 1
ATOM 2035 N N . ALA A 1 256 ? -11.859 13.445 28.688 1 68.75 256 ALA A N 1
ATOM 2036 C CA . ALA A 1 256 ? -11.766 13.75 30.109 1 68.75 256 ALA A CA 1
ATOM 2037 C C . ALA A 1 256 ? -11.703 12.469 30.938 1 68.75 256 ALA A C 1
ATOM 2039 O O . ALA A 1 256 ? -10.938 12.383 31.906 1 68.75 256 ALA A O 1
ATOM 2040 N N . ASP A 1 257 ? -12.664 11.461 30.75 1 60.5 257 ASP A N 1
ATOM 2041 C CA . ASP A 1 257 ? -12.742 10.266 31.594 1 60.5 257 ASP A CA 1
ATOM 2042 C C . ASP A 1 257 ? -11.82 9.164 31.078 1 60.5 257 ASP A C 1
ATOM 2044 O O . ASP A 1 257 ? -12.055 7.98 31.312 1 60.5 257 ASP A O 1
ATOM 2048 N N . ALA A 1 258 ? -10.922 9.414 30.375 1 54.38 258 ALA A N 1
ATOM 2049 C CA . ALA A 1 258 ? -10.086 8.453 29.656 1 54.38 258 ALA A CA 1
ATOM 2050 C C . ALA A 1 258 ? -9.758 7.254 30.547 1 54.38 258 ALA A C 1
ATOM 2052 O O . ALA A 1 258 ? -8.992 6.375 30.141 1 54.38 258 ALA A O 1
ATOM 2053 N N . ALA A 1 259 ? -10.008 7.211 31.688 1 44.75 259 ALA A N 1
ATOM 2054 C CA . ALA A 1 259 ? -10.086 5.934 32.406 1 44.75 259 ALA A CA 1
ATOM 2055 C C . ALA A 1 259 ? -11.156 5.035 31.781 1 44.75 259 ALA A C 1
ATOM 2057 O O . ALA A 1 259 ? -11.273 3.861 32.156 1 44.75 259 ALA A O 1
ATOM 2058 N N . ALA A 1 260 ? -12.344 5.523 31.297 1 36.22 260 ALA A N 1
ATOM 2059 C CA . ALA A 1 260 ? -13.445 4.629 30.938 1 36.22 260 ALA A CA 1
ATOM 2060 C C . ALA A 1 260 ? -13.281 4.098 29.516 1 36.22 260 ALA A C 1
ATOM 2062 O O . ALA A 1 260 ? -12.469 4.617 28.75 1 36.22 260 ALA A O 1
ATOM 2063 N N . LYS A 1 261 ? -14.531 3.49 28.734 1 43.25 261 LYS A N 1
ATOM 2064 C CA . LYS A 1 261 ? -14.656 2.527 27.641 1 43.25 261 LYS A CA 1
ATOM 2065 C C . LYS A 1 261 ? -14.305 3.164 26.297 1 43.25 261 LYS A C 1
ATOM 2067 O O . LYS A 1 261 ? -14.719 4.289 26.016 1 43.25 261 LYS A O 1
ATOM 2072 N N . PRO A 1 262 ? -13.547 2.564 25.484 1 38.34 262 PRO A N 1
ATOM 2073 C CA . PRO A 1 262 ? -13.109 3.043 24.172 1 38.34 262 PRO A CA 1
ATOM 2074 C C . PRO A 1 262 ? -14.273 3.535 23.312 1 38.34 262 PRO A C 1
ATOM 2076 O O . PRO A 1 262 ? -15.219 2.789 23.062 1 38.34 262 PRO A O 1
ATOM 2079 N N . ALA A 1 263 ? -14.734 4.754 23.406 1 36.41 263 ALA A N 1
ATOM 2080 C CA . ALA A 1 263 ? -15.93 5.227 22.719 1 36.41 263 ALA A CA 1
ATOM 2081 C C . ALA A 1 263 ? -15.742 5.172 21.203 1 36.41 263 ALA A C 1
ATOM 2083 O O . ALA A 1 263 ? -14.625 5.277 20.703 1 36.41 263 ALA A O 1
ATOM 2084 N N . GLN A 1 264 ? -16.672 4.727 20.422 1 38.25 264 GLN A N 1
ATOM 2085 C CA . GLN A 1 264 ? -16.859 4.832 18.969 1 38.25 264 GLN A CA 1
ATOM 2086 C C . GLN A 1 264 ? -16.75 6.285 18.516 1 38.25 264 GLN A C 1
ATOM 2088 O O . GLN A 1 264 ? -17.297 7.188 19.141 1 38.25 264 GLN A O 1
ATOM 2093 N N . LEU A 1 265 ? -15.82 6.754 17.922 1 43.44 265 LEU A N 1
ATOM 2094 C CA . LEU A 1 265 ? -15.641 8.094 17.375 1 43.44 265 LEU A CA 1
ATOM 2095 C C . LEU A 1 265 ? -16.969 8.672 16.906 1 43.44 265 LEU A C 1
ATOM 2097 O O . LEU A 1 265 ? -17.672 8.062 16.094 1 43.44 265 LEU A O 1
ATOM 2101 N N . PRO A 1 266 ? -17.625 9.727 17.547 1 38.66 266 PRO A N 1
ATOM 2102 C CA . PRO A 1 266 ? -18.812 10.344 16.938 1 38.66 266 PRO A CA 1
ATOM 2103 C C . PRO A 1 266 ? -18.531 10.922 15.555 1 38.66 266 PRO A C 1
ATOM 2105 O O . PRO A 1 266 ? -17.375 11.25 15.242 1 38.66 266 PRO A O 1
ATOM 2108 N N . ALA A 1 267 ? -19.359 10.742 14.609 1 39.47 267 ALA A N 1
ATOM 2109 C CA . ALA A 1 267 ? -19.359 11.422 13.312 1 39.47 267 ALA A CA 1
ATOM 2110 C C . ALA A 1 267 ? -19.172 12.93 13.484 1 39.47 267 ALA A C 1
ATOM 2112 O O . ALA A 1 267 ? -19.594 13.5 14.492 1 39.47 267 ALA A O 1
ATOM 2113 N N . ALA A 1 268 ? -18.234 13.531 12.914 1 38.66 268 ALA A N 1
ATOM 2114 C CA . ALA A 1 268 ? -18.156 14.984 12.945 1 38.66 268 ALA A CA 1
ATOM 2115 C C . ALA A 1 268 ? -19.547 15.617 12.969 1 38.66 268 ALA A C 1
ATOM 2117 O O . ALA A 1 268 ? -20.438 15.188 12.227 1 38.66 268 ALA A O 1
ATOM 2118 N N . PRO A 1 269 ? -20.047 16.359 14.023 1 32.47 269 PRO A N 1
ATOM 2119 C CA . PRO A 1 269 ? -21.406 16.859 14.156 1 32.47 269 PRO A CA 1
ATOM 2120 C C . PRO A 1 269 ? -21.875 17.656 12.938 1 32.47 269 PRO A C 1
ATOM 2122 O O . PRO A 1 269 ? -21.047 18.219 12.219 1 32.47 269 PRO A O 1
ATOM 2125 N N . ARG A 1 270 ? -23.141 17.484 12.531 1 31.3 270 ARG A N 1
ATOM 2126 C CA . ARG A 1 270 ? -23.984 18.203 11.562 1 31.3 270 ARG A CA 1
ATOM 2127 C C . ARG A 1 270 ? -24 19.688 11.852 1 31.3 270 ARG A C 1
ATOM 2129 O O . ARG A 1 270 ? -24.297 20.109 12.977 1 31.3 270 ARG A O 1
ATOM 2136 N N . ALA A 1 271 ? -23.141 20.484 11.156 1 31.59 271 ALA A N 1
ATOM 2137 C CA . ALA A 1 271 ? -23.469 21.906 11.25 1 31.59 271 ALA A CA 1
ATOM 2138 C C . ALA A 1 271 ? -24.984 22.125 11.281 1 31.59 271 ALA A C 1
ATOM 2140 O O . ALA A 1 271 ? -25.703 21.688 10.383 1 31.59 271 ALA A O 1
ATOM 2141 N N . ARG A 1 272 ? -25.609 22.25 12.375 1 25.16 272 ARG A N 1
ATOM 2142 C CA . ARG A 1 272 ? -26.969 22.75 12.375 1 25.16 272 ARG A CA 1
ATOM 2143 C C . ARG A 1 272 ? -27.109 24 11.523 1 25.16 272 ARG A C 1
ATOM 2145 O O . ARG A 1 272 ? -26.266 24.891 11.594 1 25.16 272 ARG A O 1
ATOM 2152 N N . ARG A 1 273 ? -27.828 23.906 10.43 1 28.16 273 ARG A N 1
ATOM 2153 C CA . ARG A 1 273 ? -28.5 25.047 9.82 1 28.16 273 ARG A CA 1
ATOM 2154 C C . ARG A 1 273 ? -29.109 25.969 10.875 1 28.16 273 ARG A C 1
ATOM 2156 O O . ARG A 1 273 ? -29.938 25.531 11.68 1 28.16 273 ARG A O 1
ATOM 2163 N N . ARG A 1 274 ? -28.391 26.906 11.562 1 22.62 274 ARG A N 1
ATOM 2164 C CA . ARG A 1 274 ? -29.312 28.016 11.688 1 22.62 274 ARG A CA 1
ATOM 2165 C C . ARG A 1 274 ? -29.609 28.625 10.32 1 22.62 274 ARG A C 1
ATOM 2167 O O . ARG A 1 274 ? -28.734 28.688 9.453 1 22.62 274 ARG A O 1
ATOM 2174 N N . MET B 1 1 ? 16.203 66.562 7.941 1 25.86 1 MET B N 1
ATOM 2175 C CA . MET B 1 1 ? 16.672 65.188 8.25 1 25.86 1 MET B CA 1
ATOM 2176 C C . MET B 1 1 ? 15.602 64.125 7.93 1 25.86 1 MET B C 1
ATOM 2178 O O . MET B 1 1 ? 14.562 64.125 8.594 1 25.86 1 MET B O 1
ATOM 2182 N N . ILE B 1 2 ? 15.336 63.781 6.637 1 29.67 2 ILE B N 1
ATOM 2183 C CA . ILE B 1 2 ? 14.211 63.281 5.859 1 29.67 2 ILE B CA 1
ATOM 2184 C C . ILE B 1 2 ? 13.977 61.812 6.184 1 29.67 2 ILE B C 1
ATOM 2186 O O . ILE B 1 2 ? 14.914 61 6.164 1 29.67 2 ILE B O 1
ATOM 2190 N N . PRO B 1 3 ? 12.906 61.375 7.016 1 27.84 3 PRO B N 1
ATOM 2191 C CA . PRO B 1 3 ? 12.609 60.062 7.578 1 27.84 3 PRO B CA 1
ATOM 2192 C C . PRO B 1 3 ? 12.492 58.969 6.512 1 27.84 3 PRO B C 1
ATOM 2194 O O . PRO B 1 3 ? 11.836 59.188 5.488 1 27.84 3 PRO B O 1
ATOM 2197 N N . ASN B 1 4 ? 13.57 58.219 6.09 1 27.55 4 ASN B N 1
ATOM 2198 C CA . ASN B 1 4 ? 13.75 57.188 5.059 1 27.55 4 ASN B CA 1
ATOM 2199 C C . ASN B 1 4 ? 12.773 56.031 5.23 1 27.55 4 ASN B C 1
ATOM 2201 O O . ASN B 1 4 ? 12.852 55.281 6.219 1 27.55 4 ASN B O 1
ATOM 2205 N N . GLY B 1 5 ? 11.477 56.125 4.949 1 27.56 5 GLY B N 1
ATOM 2206 C CA . GLY B 1 5 ? 10.391 55.156 5.047 1 27.56 5 GLY B CA 1
ATOM 2207 C C . GLY B 1 5 ? 10.695 53.844 4.359 1 27.56 5 GLY B C 1
ATOM 2208 O O . GLY B 1 5 ? 10.906 53.781 3.146 1 27.56 5 GLY B O 1
ATOM 2209 N N . ALA B 1 6 ? 11.43 52.875 4.945 1 27.97 6 ALA B N 1
ATOM 2210 C CA . ALA B 1 6 ? 11.883 51.562 4.48 1 27.97 6 ALA B CA 1
ATOM 2211 C C . ALA B 1 6 ? 10.75 50.781 3.811 1 27.97 6 ALA B C 1
ATOM 2213 O O . ALA B 1 6 ? 9.703 50.562 4.418 1 27.97 6 ALA B O 1
ATOM 2214 N N . ARG B 1 7 ? 10.531 50.812 2.457 1 27.55 7 ARG B N 1
ATOM 2215 C CA . ARG B 1 7 ? 9.688 50.094 1.504 1 27.55 7 ARG B CA 1
ATOM 2216 C C . ARG B 1 7 ? 9.758 48.594 1.729 1 27.55 7 ARG B C 1
ATOM 2218 O O . ARG B 1 7 ? 10.797 47.969 1.497 1 27.55 7 ARG B O 1
ATOM 2225 N N . HIS B 1 8 ? 9.172 47.969 2.783 1 26.88 8 HIS B N 1
ATOM 2226 C CA . HIS B 1 8 ? 9.023 46.531 3.08 1 26.88 8 HIS B CA 1
ATOM 2227 C C . HIS B 1 8 ? 8.586 45.75 1.847 1 26.88 8 HIS B C 1
ATOM 2229 O O . HIS B 1 8 ? 7.523 46.031 1.278 1 26.88 8 HIS B O 1
ATOM 2235 N N . ALA B 1 9 ? 9.336 45.312 0.879 1 26.59 9 ALA B N 1
ATOM 2236 C CA . ALA B 1 9 ? 9.258 44.594 -0.384 1 26.59 9 ALA B CA 1
ATOM 2237 C C . ALA B 1 9 ? 8.312 43.406 -0.275 1 26.59 9 ALA B C 1
ATOM 2239 O O . ALA B 1 9 ? 8.352 42.656 0.707 1 26.59 9 ALA B O 1
ATOM 2240 N N . THR B 1 10 ? 7.078 43.312 -0.945 1 26.77 10 THR B N 1
ATOM 2241 C CA . THR B 1 10 ? 5.957 42.438 -1.284 1 26.77 10 THR B CA 1
ATOM 2242 C C . THR B 1 10 ? 6.453 41.094 -1.804 1 26.77 10 THR B C 1
ATOM 2244 O O . THR B 1 10 ? 6.965 41 -2.924 1 26.77 10 THR B O 1
ATOM 2247 N N . GLU B 1 11 ? 7.41 40.344 -1.354 1 31.22 11 GLU B N 1
ATOM 2248 C CA . GLU B 1 11 ? 7.789 39.031 -1.79 1 31.22 11 GLU B CA 1
ATOM 2249 C C . GLU B 1 11 ? 6.559 38.188 -2.166 1 31.22 11 GLU B C 1
ATOM 2251 O O . GLU B 1 11 ? 5.758 37.844 -1.301 1 31.22 11 GLU B O 1
ATOM 2256 N N . GLY B 1 12 ? 5.84 38.469 -3.213 1 31.52 12 GLY B N 1
ATOM 2257 C CA . GLY B 1 12 ? 4.602 38.062 -3.844 1 31.52 12 GLY B CA 1
ATOM 2258 C C . GLY B 1 12 ? 4.438 36.531 -3.875 1 31.52 12 GLY B C 1
ATOM 2259 O O . GLY B 1 12 ? 5.422 35.812 -3.982 1 31.52 12 GLY B O 1
ATOM 2260 N N . ALA B 1 13 ? 3.568 35.875 -3.172 1 33 13 ALA B N 1
ATOM 2261 C CA . ALA B 1 13 ? 2.947 34.531 -3.152 1 33 13 ALA B CA 1
ATOM 2262 C C . ALA B 1 13 ? 2.943 33.906 -4.547 1 33 13 ALA B C 1
ATOM 2264 O O . ALA B 1 13 ? 2.367 34.469 -5.48 1 33 13 ALA B O 1
ATOM 2265 N N . MET B 1 14 ? 4.031 33.344 -5.016 1 36.91 14 MET B N 1
ATOM 2266 C CA . MET B 1 14 ? 3.932 32.656 -6.309 1 36.91 14 MET B CA 1
ATOM 2267 C C . MET B 1 14 ? 2.561 32.031 -6.484 1 36.91 14 MET B C 1
ATOM 2269 O O . MET B 1 14 ? 2.102 31.281 -5.613 1 36.91 14 MET B O 1
ATOM 2273 N N . ASN B 1 15 ? 1.611 32.531 -7.203 1 49.59 15 ASN B N 1
ATOM 2274 C CA . ASN B 1 15 ? 0.301 31.969 -7.531 1 49.59 15 ASN B CA 1
ATOM 2275 C C . ASN B 1 15 ? 0.417 30.578 -8.141 1 49.59 15 ASN B C 1
ATOM 2277 O O . ASN B 1 15 ? 1.501 30.172 -8.555 1 49.59 15 ASN B O 1
ATOM 2281 N N . ASP B 1 16 ? -0.443 29.703 -7.938 1 53.31 16 ASP B N 1
ATOM 2282 C CA . ASP B 1 16 ? -0.557 28.312 -8.375 1 53.31 16 ASP B CA 1
ATOM 2283 C C . ASP B 1 16 ? -0.069 28.156 -9.812 1 53.31 16 ASP B C 1
ATOM 2285 O O . ASP B 1 16 ? 0.568 27.156 -10.148 1 53.31 16 ASP B O 1
ATOM 2289 N N . ARG B 1 17 ? -0.212 29.156 -10.531 1 58.53 17 ARG B N 1
ATOM 2290 C CA . ARG B 1 17 ? 0.208 29.109 -11.93 1 58.53 17 ARG B CA 1
ATOM 2291 C C . ARG B 1 17 ? 1.729 29.141 -12.047 1 58.53 17 ARG B C 1
ATOM 2293 O O . ARG B 1 17 ? 2.316 28.359 -12.797 1 58.53 17 ARG B O 1
ATOM 2300 N N . SER B 1 18 ? 2.275 30 -11.273 1 65.69 18 SER B N 1
ATOM 2301 C CA . SER B 1 18 ? 3.73 30.109 -11.305 1 65.69 18 SER B CA 1
ATOM 2302 C C . SER B 1 18 ? 4.395 28.812 -10.828 1 65.69 18 SER B C 1
ATOM 2304 O O . SER B 1 18 ? 5.41 28.391 -11.383 1 65.69 18 SER B O 1
ATOM 2306 N N . ARG B 1 19 ? 3.793 28.297 -9.93 1 64 19 ARG B N 1
ATOM 2307 C CA . ARG B 1 19 ? 4.332 27.047 -9.406 1 64 19 ARG B CA 1
ATOM 2308 C C . ARG B 1 19 ? 4.246 25.938 -10.453 1 64 19 ARG B C 1
ATOM 2310 O O . ARG B 1 19 ? 5.148 25.094 -10.555 1 64 19 ARG B O 1
ATOM 2317 N N . LEU B 1 20 ? 3.18 25.984 -11.109 1 69.12 20 LEU B N 1
ATOM 2318 C CA . LEU B 1 20 ? 3 24.984 -12.164 1 69.12 20 LEU B CA 1
ATOM 2319 C C . LEU B 1 20 ? 4.059 25.156 -13.25 1 69.12 20 LEU B C 1
ATOM 2321 O O . LEU B 1 20 ? 4.602 24.172 -13.75 1 69.12 20 LEU B O 1
ATOM 2325 N N . MET B 1 21 ? 4.324 26.375 -13.562 1 73.5 21 MET B N 1
ATOM 2326 C CA . MET B 1 21 ? 5.324 26.625 -14.602 1 73.5 21 MET B CA 1
ATOM 2327 C C . MET B 1 21 ? 6.719 26.25 -14.117 1 73.5 21 MET B C 1
ATOM 2329 O O . MET B 1 21 ? 7.512 25.688 -14.883 1 73.5 21 MET B O 1
ATOM 2333 N N . THR B 1 22 ? 6.898 26.547 -12.867 1 73.69 22 THR B N 1
ATOM 2334 C CA . THR B 1 22 ? 8.18 26.156 -12.281 1 73.69 22 THR B CA 1
ATOM 2335 C C . THR B 1 22 ? 8.344 24.641 -12.297 1 73.69 22 THR B C 1
ATOM 2337 O O . THR B 1 22 ? 9.422 24.125 -12.594 1 73.69 22 THR B O 1
ATOM 2340 N N . ALA B 1 23 ? 7.352 24.047 -11.938 1 72 23 ALA B N 1
ATOM 2341 C CA . ALA B 1 23 ? 7.355 22.578 -11.961 1 72 23 ALA B CA 1
ATOM 2342 C C . ALA B 1 23 ? 7.656 22.062 -13.359 1 72 23 ALA B C 1
ATOM 2344 O O . ALA B 1 23 ? 8.398 21.094 -13.523 1 72 23 ALA B O 1
ATOM 2345 N N . LEU B 1 24 ? 7.055 22.688 -14.32 1 76.25 24 LEU B N 1
ATOM 2346 C CA . LEU B 1 24 ? 7.273 22.281 -15.711 1 76.25 24 LEU B CA 1
ATOM 2347 C C . LEU B 1 24 ? 8.734 22.484 -16.109 1 76.25 24 LEU B C 1
ATOM 2349 O O . LEU B 1 24 ? 9.328 21.625 -16.766 1 76.25 24 LEU B O 1
ATOM 2353 N N . LYS B 1 25 ? 9.203 23.547 -15.695 1 80 25 LYS B N 1
ATOM 2354 C CA . LYS B 1 25 ? 10.602 23.844 -16 1 80 25 LYS B CA 1
ATOM 2355 C C . LYS B 1 25 ? 11.531 22.812 -15.344 1 80 25 LYS B C 1
ATOM 2357 O O . LYS B 1 25 ? 12.492 22.359 -15.961 1 80 25 LYS B O 1
ATOM 2362 N N . GLN B 1 26 ? 11.25 22.531 -14.18 1 76.25 26 GLN B N 1
ATOM 2363 C CA . GLN B 1 26 ? 12.023 21.547 -13.445 1 76.25 26 GLN B CA 1
ATOM 2364 C C . GLN B 1 26 ? 11.969 20.172 -14.133 1 76.25 26 GLN B C 1
ATOM 2366 O O . GLN B 1 26 ? 12.969 19.469 -14.203 1 76.25 26 GLN B O 1
ATOM 2371 N N . LEU B 1 27 ? 10.867 19.844 -14.531 1 72.44 27 LEU B N 1
ATOM 2372 C CA . LEU B 1 27 ? 10.664 18.578 -15.219 1 72.44 27 LEU B CA 1
ATOM 2373 C C . LEU B 1 27 ? 11.469 18.516 -16.516 1 72.44 27 LEU B C 1
ATOM 2375 O O . LEU B 1 27 ? 12.078 17.5 -16.828 1 72.44 27 LEU B O 1
ATOM 2379 N N . LEU B 1 28 ? 11.391 19.578 -17.266 1 79.69 28 LEU B N 1
ATOM 2380 C CA . LEU B 1 28 ? 12.164 19.656 -18.5 1 79.69 28 LEU B CA 1
ATOM 2381 C C . LEU B 1 28 ? 13.656 19.5 -18.219 1 79.69 28 LEU B C 1
ATOM 2383 O O . LEU B 1 28 ? 14.344 18.734 -18.906 1 79.69 28 LEU B O 1
ATOM 2387 N N . LYS B 1 29 ? 13.992 20.062 -17.156 1 78.44 29 LYS B N 1
ATOM 2388 C CA . LYS B 1 29 ? 15.398 19.969 -16.766 1 78.44 29 LYS B CA 1
ATOM 2389 C C . LYS B 1 29 ? 15.758 18.562 -16.328 1 78.44 29 LYS B C 1
ATOM 2391 O O . LYS B 1 29 ? 16.781 18.016 -16.734 1 78.44 29 LYS B O 1
ATOM 2396 N N . ALA B 1 30 ? 14.984 18.031 -15.625 1 70 30 ALA B N 1
ATOM 2397 C CA . ALA B 1 30 ? 15.211 16.688 -15.094 1 70 30 ALA B CA 1
ATOM 2398 C C . ALA B 1 30 ? 15.273 15.656 -16.219 1 70 30 ALA B C 1
ATOM 2400 O O . ALA B 1 30 ? 15.992 14.656 -16.125 1 70 30 ALA B O 1
ATOM 2401 N N . ARG B 1 31 ? 14.586 15.969 -17.219 1 70.38 31 ARG B N 1
ATOM 2402 C CA . ARG B 1 31 ? 14.508 15.023 -18.328 1 70.38 31 ARG B CA 1
ATOM 2403 C C . ARG B 1 31 ? 15.492 15.383 -19.438 1 70.38 31 ARG B C 1
ATOM 2405 O O . ARG B 1 31 ? 15.523 14.734 -20.484 1 70.38 31 ARG B O 1
ATOM 2412 N N . GLY B 1 32 ? 16.078 16.5 -19.172 1 78.69 32 GLY B N 1
ATOM 2413 C CA . GLY B 1 32 ? 17.078 16.938 -20.125 1 78.69 32 GLY B CA 1
ATOM 2414 C C . GLY B 1 32 ? 16.469 17.578 -21.359 1 78.69 32 GLY B C 1
ATOM 2415 O O . GLY B 1 32 ? 17.094 17.609 -22.422 1 78.69 32 GLY B O 1
ATOM 2416 N N . TRP B 1 33 ? 15.32 17.938 -21.266 1 81.12 33 TRP B N 1
ATOM 2417 C CA . TRP B 1 33 ? 14.672 18.625 -22.375 1 81.12 33 TRP B CA 1
ATOM 2418 C C . TRP B 1 33 ? 15.055 20.094 -22.406 1 81.12 33 TRP B C 1
ATOM 2420 O O . TRP B 1 33 ? 15.023 20.766 -21.375 1 81.12 33 TRP B O 1
ATOM 2430 N N . ARG B 1 34 ? 15.469 20.531 -23.672 1 85.5 34 ARG B N 1
ATOM 2431 C CA . ARG B 1 34 ? 15.602 21.969 -23.891 1 85.5 34 ARG B CA 1
ATOM 2432 C C . ARG B 1 34 ? 14.273 22.578 -24.328 1 85.5 34 ARG B C 1
ATOM 2434 O O . ARG B 1 34 ? 13.375 21.859 -24.781 1 85.5 34 ARG B O 1
ATOM 2441 N N . TYR B 1 35 ? 14.141 23.875 -24.016 1 89.44 35 TYR B N 1
ATOM 2442 C CA . TYR B 1 35 ? 12.93 24.562 -24.469 1 89.44 35 TYR B CA 1
ATOM 2443 C C . TYR B 1 35 ? 12.672 24.297 -25.938 1 89.44 35 TYR B C 1
ATOM 2445 O O . TYR B 1 35 ? 11.523 24.172 -26.375 1 89.44 35 TYR B O 1
ATOM 2453 N N . ALA B 1 36 ? 13.734 24.156 -26.641 1 90.06 36 ALA B N 1
ATOM 2454 C CA . ALA B 1 36 ? 13.656 23.875 -28.062 1 90.06 36 ALA B CA 1
ATOM 2455 C C . ALA B 1 36 ? 13.047 22.516 -28.344 1 90.06 36 ALA B C 1
ATOM 2457 O O . ALA B 1 36 ? 12.273 22.344 -29.281 1 90.06 36 ALA B O 1
ATOM 2458 N N . ASP B 1 37 ? 13.414 21.594 -27.594 1 89.44 37 ASP B N 1
ATOM 2459 C CA . ASP B 1 37 ? 12.867 20.25 -27.734 1 89.44 37 ASP B CA 1
ATOM 2460 C C . ASP B 1 37 ? 11.359 20.25 -27.516 1 89.44 37 ASP B C 1
ATOM 2462 O O . ASP B 1 37 ? 10.617 19.609 -28.266 1 89.44 37 ASP B O 1
ATOM 2466 N N . LEU B 1 38 ? 10.938 20.875 -26.484 1 88.12 38 LEU B N 1
ATOM 2467 C CA . LEU B 1 38 ? 9.508 20.969 -26.188 1 88.12 38 LEU B CA 1
ATOM 2468 C C . LEU B 1 38 ? 8.781 21.719 -27.297 1 88.12 38 LEU B C 1
ATOM 2470 O O . LEU B 1 38 ? 7.668 21.359 -27.688 1 88.12 38 LEU B O 1
ATOM 2474 N N . ALA B 1 39 ? 9.367 22.734 -27.766 1 90.5 39 ALA B N 1
ATOM 2475 C CA . ALA B 1 39 ? 8.805 23.516 -28.875 1 90.5 39 ALA B CA 1
ATOM 2476 C C . ALA B 1 39 ? 8.57 22.641 -30.094 1 90.5 39 ALA B C 1
ATOM 2478 O O . ALA B 1 39 ? 7.508 22.703 -30.719 1 90.5 39 ALA B O 1
ATOM 2479 N N . GLU B 1 40 ? 9.562 21.938 -30.375 1 88.56 40 GLU B N 1
ATOM 2480 C CA . GLU B 1 40 ? 9.445 21.031 -31.5 1 88.56 40 GLU B CA 1
ATOM 2481 C C . GLU B 1 40 ? 8.32 20.016 -31.281 1 88.56 40 GLU B C 1
ATOM 2483 O O . GLU B 1 40 ? 7.527 19.766 -32.188 1 88.56 40 GLU B O 1
ATOM 2488 N N . ALA B 1 41 ? 8.289 19.484 -30.141 1 84.12 41 ALA B N 1
ATOM 2489 C CA . ALA B 1 41 ? 7.281 18.469 -29.812 1 84.12 41 ALA B CA 1
ATOM 2490 C C . ALA B 1 41 ? 5.871 19.062 -29.891 1 84.12 41 ALA B C 1
ATOM 2492 O O . ALA B 1 41 ? 4.918 18.359 -30.234 1 84.12 41 ALA B O 1
ATOM 2493 N N . LEU B 1 42 ? 5.734 20.266 -29.547 1 86.56 42 LEU B N 1
ATOM 2494 C CA . LEU B 1 42 ? 4.441 20.953 -29.484 1 86.56 42 LEU B CA 1
ATOM 2495 C C . LEU B 1 42 ? 4.113 21.609 -30.812 1 86.56 42 LEU B C 1
ATOM 2497 O O . LEU B 1 42 ? 2.973 22.016 -31.047 1 86.56 42 LEU B O 1
ATOM 2501 N N . GLY B 1 43 ? 5.109 21.75 -31.672 1 89.19 43 GLY B N 1
ATOM 2502 C CA . GLY B 1 43 ? 4.926 22.438 -32.938 1 89.19 43 GLY B CA 1
ATOM 2503 C C . GLY B 1 43 ? 4.82 23.938 -32.812 1 89.19 43 GLY B C 1
ATOM 2504 O O . GLY B 1 43 ? 4.027 24.578 -33.5 1 89.19 43 GLY B O 1
ATOM 2505 N N . VAL B 1 44 ? 5.402 24.375 -31.859 1 88.56 44 VAL B N 1
ATOM 2506 C CA . VAL B 1 44 ? 5.422 25.812 -31.656 1 88.56 44 VAL B CA 1
ATOM 2507 C C . VAL B 1 44 ? 6.863 26.312 -31.641 1 88.56 44 VAL B C 1
ATOM 2509 O O . VAL B 1 44 ? 7.805 25.516 -31.688 1 88.56 44 VAL B O 1
ATOM 2512 N N . SER B 1 45 ? 7.004 27.625 -31.688 1 89.31 45 SER B N 1
ATOM 2513 C CA . SER B 1 45 ? 8.344 28.203 -31.641 1 89.31 45 SER B CA 1
ATOM 2514 C C . SER B 1 45 ? 8.914 28.203 -30.234 1 89.31 45 SER B C 1
ATOM 2516 O O . SER B 1 45 ? 8.156 28.188 -29.25 1 89.31 45 SER B O 1
ATOM 2518 N N . GLU B 1 46 ? 10.273 28.188 -30.219 1 91.31 46 GLU B N 1
ATOM 2519 C CA . GLU B 1 46 ? 10.938 28.234 -28.922 1 91.31 46 GLU B CA 1
ATOM 2520 C C . GLU B 1 46 ? 10.57 29.484 -28.156 1 91.31 46 GLU B C 1
ATOM 2522 O O . GLU B 1 46 ? 10.344 29.438 -26.938 1 91.31 46 GLU B O 1
ATOM 2527 N N . PRO B 1 47 ? 10.469 30.656 -28.766 1 87.62 47 PRO B N 1
ATOM 2528 C CA . PRO B 1 47 ? 10.023 31.828 -28.016 1 87.62 47 PRO B CA 1
ATOM 2529 C C . PRO B 1 47 ? 8.625 31.672 -27.422 1 87.62 47 PRO B C 1
ATOM 2531 O O . PRO B 1 47 ? 8.352 32.156 -26.328 1 87.62 47 PRO B O 1
ATOM 2534 N N . THR B 1 48 ? 7.797 31 -28.078 1 85.25 48 THR B N 1
ATOM 2535 C CA . THR B 1 48 ? 6.461 30.719 -27.562 1 85.25 48 THR B CA 1
ATOM 2536 C C . THR B 1 48 ? 6.527 29.891 -26.281 1 85.25 48 THR B C 1
ATOM 2538 O O . THR B 1 48 ? 5.824 30.172 -25.312 1 85.25 48 THR B O 1
ATOM 2541 N N . VAL B 1 49 ? 7.383 28.859 -26.328 1 88.56 49 VAL B N 1
ATOM 2542 C CA . VAL B 1 49 ? 7.562 28.016 -25.141 1 88.56 49 VAL B CA 1
ATOM 2543 C C . VAL B 1 49 ? 8.133 28.844 -24 1 88.56 49 VAL B C 1
ATOM 2545 O O . VAL B 1 49 ? 7.676 28.734 -22.859 1 88.56 49 VAL B O 1
ATOM 2548 N N . LYS B 1 50 ? 9.078 29.656 -24.281 1 86.06 50 LYS B N 1
ATOM 2549 C CA . LYS B 1 50 ? 9.68 30.5 -23.266 1 86.06 50 LYS B CA 1
ATOM 2550 C C . LYS B 1 50 ? 8.641 31.438 -22.656 1 86.06 50 LYS B C 1
ATOM 2552 O O . LYS B 1 50 ? 8.602 31.609 -21.438 1 86.06 50 LYS B O 1
ATOM 2557 N N . ARG B 1 51 ? 7.844 31.984 -23.469 1 81.5 51 ARG B N 1
ATOM 2558 C CA . ARG B 1 51 ? 6.793 32.875 -22.984 1 81.5 51 ARG B CA 1
ATOM 2559 C C . ARG B 1 51 ? 5.789 32.125 -22.109 1 81.5 51 ARG B C 1
ATOM 2561 O O . ARG B 1 51 ? 5.391 32.594 -21.047 1 81.5 51 ARG B O 1
ATOM 2568 N N . MET B 1 52 ? 5.359 30.984 -22.562 1 80.5 52 MET B N 1
ATOM 2569 C CA . MET B 1 52 ? 4.398 30.156 -21.844 1 80.5 52 MET B CA 1
ATOM 2570 C C . MET B 1 52 ? 4.914 29.812 -20.453 1 80.5 52 MET B C 1
ATOM 2572 O O . MET B 1 52 ? 4.168 29.891 -19.469 1 80.5 52 MET B O 1
ATOM 2576 N N . LEU B 1 53 ? 6.195 29.453 -20.453 1 82 53 LEU B N 1
ATOM 2577 C CA . LEU B 1 53 ? 6.777 28.969 -19.203 1 82 53 LEU B CA 1
ATOM 2578 C C . LEU B 1 53 ? 7.168 30.141 -18.297 1 82 53 LEU B C 1
ATOM 2580 O O . LEU B 1 53 ? 7.242 30 -17.078 1 82 53 LEU B O 1
ATOM 2584 N N . SER B 1 54 ? 7.398 31.281 -18.828 1 78.69 54 SER B N 1
ATOM 2585 C CA . SER B 1 54 ? 7.785 32.438 -18.047 1 78.69 54 SER B CA 1
ATOM 2586 C C . SER B 1 54 ? 6.562 33.219 -17.578 1 78.69 54 SER B C 1
ATOM 2588 O O . SER B 1 54 ? 6.52 33.688 -16.438 1 78.69 54 SER B O 1
ATOM 2590 N N . SER B 1 55 ? 5.555 33.344 -18.375 1 70 55 SER B N 1
ATOM 2591 C CA . SER B 1 55 ? 4.391 34.156 -18.031 1 70 55 SER B CA 1
ATOM 2592 C C . SER B 1 55 ? 3.348 33.344 -17.266 1 70 55 SER B C 1
ATOM 2594 O O . SER B 1 55 ? 2.504 33.906 -16.562 1 70 55 SER B O 1
ATOM 2596 N N . GLY B 1 56 ? 3.414 32.125 -17.328 1 63.94 56 GLY B N 1
ATOM 2597 C CA . GLY B 1 56 ? 2.396 31.266 -16.734 1 63.94 56 GLY B CA 1
ATOM 2598 C C . GLY B 1 56 ? 1.06 31.344 -17.453 1 63.94 56 GLY B C 1
ATOM 2599 O O . GLY B 1 56 ? 0.049 30.859 -16.953 1 63.94 56 GLY B O 1
ATOM 2600 N N . ARG B 1 57 ? 0.989 32.094 -18.453 1 61.41 57 ARG B N 1
ATOM 2601 C CA . ARG B 1 57 ? -0.248 32.219 -19.219 1 61.41 57 ARG B CA 1
ATOM 2602 C C . ARG B 1 57 ? -0.418 31.047 -20.188 1 61.41 57 ARG B C 1
ATOM 2604 O O . ARG B 1 57 ? 0.044 31.109 -21.328 1 61.41 57 ARG B O 1
ATOM 2611 N N . MET B 1 58 ? -0.737 29.953 -19.75 1 65.88 58 MET B N 1
ATOM 2612 C CA . MET B 1 58 ? -1.034 28.734 -20.5 1 65.88 58 MET B CA 1
ATOM 2613 C C . MET B 1 58 ? -2.434 28.234 -20.172 1 65.88 58 MET B C 1
ATOM 2615 O O . MET B 1 58 ? -2.805 28.125 -19.016 1 65.88 58 MET B O 1
ATOM 2619 N N . ASP B 1 59 ? -3.291 28.219 -21.172 1 59.84 59 ASP B N 1
ATOM 2620 C CA . ASP B 1 59 ? -4.613 27.672 -20.891 1 59.84 59 ASP B CA 1
ATOM 2621 C C . ASP B 1 59 ? -4.535 26.172 -20.641 1 59.84 59 ASP B C 1
ATOM 2623 O O . ASP B 1 59 ? -3.48 25.547 -20.828 1 59.84 59 ASP B O 1
ATOM 2627 N N . LEU B 1 60 ? -5.555 25.594 -20.078 1 56.38 60 LEU B N 1
ATOM 2628 C CA . LEU B 1 60 ? -5.602 24.203 -19.641 1 56.38 60 LEU B CA 1
ATOM 2629 C C . LEU B 1 60 ? -5.332 23.266 -20.812 1 56.38 60 LEU B C 1
ATOM 2631 O O . LEU B 1 60 ? -4.691 22.219 -20.641 1 56.38 60 LEU B O 1
ATOM 2635 N N . ALA B 1 61 ? -5.777 23.703 -21.875 1 60.75 61 ALA B N 1
ATOM 2636 C CA . ALA B 1 61 ? -5.578 22.859 -23.047 1 60.75 61 ALA B CA 1
ATOM 2637 C C . ALA B 1 61 ? -4.098 22.75 -23.406 1 60.75 61 ALA B C 1
ATOM 2639 O O . ALA B 1 61 ? -3.6 21.672 -23.703 1 60.75 61 ALA B O 1
ATOM 2640 N N . ARG B 1 62 ? -3.473 23.812 -23.453 1 70.38 62 ARG B N 1
ATOM 2641 C CA . ARG B 1 62 ? -2.041 23.844 -23.719 1 70.38 62 ARG B CA 1
ATOM 2642 C C . ARG B 1 62 ? -1.263 23.094 -22.641 1 70.38 62 ARG B C 1
ATOM 2644 O O . ARG B 1 62 ? -0.318 22.359 -22.953 1 70.38 62 ARG B O 1
ATOM 2651 N N . LEU B 1 63 ? -1.654 23.312 -21.406 1 71.75 63 LEU B N 1
ATOM 2652 C CA . LEU B 1 63 ? -1.015 22.609 -20.297 1 71.75 63 LEU B CA 1
ATOM 2653 C C . LEU B 1 63 ? -1.176 21.094 -20.438 1 71.75 63 LEU B C 1
ATOM 2655 O O . LEU B 1 63 ? -0.234 20.344 -20.203 1 71.75 63 LEU B O 1
ATOM 2659 N N . GLU B 1 64 ? -2.248 20.797 -20.797 1 63.97 64 GLU B N 1
ATOM 2660 C CA . GLU B 1 64 ? -2.498 19.375 -21.031 1 63.97 64 GLU B CA 1
ATOM 2661 C C . GLU B 1 64 ? -1.614 18.844 -22.156 1 63.97 64 GLU B C 1
ATOM 2663 O O . GLU B 1 64 ? -1.099 17.734 -22.078 1 63.97 64 GLU B O 1
ATOM 2668 N N . ASP B 1 65 ? -1.478 19.578 -23.219 1 73.81 65 ASP B N 1
ATOM 2669 C CA . ASP B 1 65 ? -0.621 19.219 -24.344 1 73.81 65 ASP B CA 1
ATOM 2670 C C . ASP B 1 65 ? 0.83 19.047 -23.906 1 73.81 65 ASP B C 1
ATOM 2672 O O . ASP B 1 65 ? 1.503 18.094 -24.297 1 73.81 65 ASP B O 1
ATOM 2676 N N . VAL B 1 66 ? 1.258 19.953 -23.156 1 78.94 66 VAL B N 1
ATOM 2677 C CA . VAL B 1 66 ? 2.621 19.922 -22.641 1 78.94 66 VAL B CA 1
ATOM 2678 C C . VAL B 1 66 ? 2.82 18.656 -21.781 1 78.94 66 VAL B C 1
ATOM 2680 O O . VAL B 1 66 ? 3.814 17.953 -21.938 1 78.94 66 VAL B O 1
ATOM 2683 N N . CYS B 1 67 ? 1.899 18.453 -20.922 1 71.94 67 CYS B N 1
ATOM 2684 C CA . CYS B 1 67 ? 1.98 17.297 -20.047 1 71.94 67 CYS B CA 1
ATOM 2685 C C . CYS B 1 67 ? 2.016 16 -20.859 1 71.94 67 CYS B C 1
ATOM 2687 O O . CYS B 1 67 ? 2.795 15.094 -20.562 1 71.94 67 CYS B O 1
ATOM 2689 N N . ALA B 1 68 ? 1.271 15.953 -21.844 1 70 68 ALA B N 1
ATOM 2690 C CA . ALA B 1 68 ? 1.206 14.781 -22.719 1 70 68 ALA B CA 1
ATOM 2691 C C . ALA B 1 68 ? 2.549 14.539 -23.406 1 70 68 ALA B C 1
ATOM 2693 O O . ALA B 1 68 ? 3 13.391 -23.5 1 70 68 ALA B O 1
ATOM 2694 N N . ARG B 1 69 ? 3.131 15.562 -23.875 1 75.12 69 ARG B N 1
ATOM 2695 C CA . ARG B 1 69 ? 4.418 15.445 -24.547 1 75.12 69 ARG B CA 1
ATOM 2696 C C . ARG B 1 69 ? 5.508 15.008 -23.578 1 75.12 69 ARG B C 1
ATOM 2698 O O . ARG B 1 69 ? 6.473 14.352 -23.984 1 75.12 69 ARG B O 1
ATOM 2705 N N . LEU B 1 70 ? 5.285 15.359 -22.391 1 72.62 70 LEU B N 1
ATOM 2706 C CA . LEU B 1 70 ? 6.27 15.008 -21.375 1 72.62 70 LEU B CA 1
ATOM 2707 C C . LEU B 1 70 ? 5.895 13.703 -20.688 1 72.62 70 LEU B C 1
ATOM 2709 O O . LEU B 1 70 ? 6.566 13.281 -19.734 1 72.62 70 LEU B O 1
ATOM 2713 N N . ASP B 1 71 ? 4.879 13.18 -21.062 1 62.81 71 ASP B N 1
ATOM 2714 C CA . ASP B 1 71 ? 4.371 11.914 -20.547 1 62.81 71 ASP B CA 1
ATOM 2715 C C . ASP B 1 71 ? 4.047 12.008 -19.062 1 62.81 71 ASP B C 1
ATOM 2717 O O . ASP B 1 71 ? 4.461 11.156 -18.281 1 62.81 71 ASP B O 1
ATOM 2721 N N . ILE B 1 72 ? 3.512 13.172 -18.797 1 62.97 72 ILE B N 1
ATOM 2722 C CA . ILE B 1 72 ? 3 13.352 -17.438 1 62.97 72 ILE B CA 1
ATOM 2723 C C . ILE B 1 72 ? 1.557 13.844 -17.5 1 62.97 72 ILE B C 1
ATOM 2725 O O . ILE B 1 72 ? 1.094 14.312 -18.547 1 62.97 72 ILE B O 1
ATOM 2729 N N . ASP B 1 73 ? 0.799 13.664 -16.406 1 52.16 73 ASP B N 1
ATOM 2730 C CA . ASP B 1 73 ? -0.535 14.25 -16.344 1 52.16 73 ASP B CA 1
ATOM 2731 C C . ASP B 1 73 ? -0.56 15.461 -15.414 1 52.16 73 ASP B C 1
ATOM 2733 O O . ASP B 1 73 ? 0.448 15.789 -14.789 1 52.16 73 ASP B O 1
ATOM 2737 N N . PHE B 1 74 ? -1.704 16.266 -15.523 1 54.16 74 PHE B N 1
ATOM 2738 C CA . PHE B 1 74 ? -1.842 17.5 -14.766 1 54.16 74 PHE B CA 1
ATOM 2739 C C . PHE B 1 74 ? -1.641 17.25 -13.273 1 54.16 74 PHE B C 1
ATOM 2741 O O . PHE B 1 74 ? -1.043 18.062 -12.57 1 54.16 74 PHE B O 1
ATOM 2748 N N . PHE B 1 75 ? -2.039 16.234 -12.891 1 48.44 75 PHE B N 1
ATOM 2749 C CA . PHE B 1 75 ? -1.921 15.953 -11.469 1 48.44 75 PHE B CA 1
ATOM 2750 C C . PHE B 1 75 ? -0.462 15.758 -11.07 1 48.44 75 PHE B C 1
ATOM 2752 O O . PHE B 1 75 ? -0.025 16.234 -10.031 1 48.44 75 PHE B O 1
ATOM 2759 N N . GLU B 1 76 ? 0.169 15.094 -11.969 1 54.88 76 GLU B N 1
ATOM 2760 C CA . GLU B 1 76 ? 1.603 14.93 -11.742 1 54.88 76 GLU B CA 1
ATOM 2761 C C . GLU B 1 76 ? 2.322 16.281 -11.766 1 54.88 76 GLU B C 1
ATOM 2763 O O . GLU B 1 76 ? 3.199 16.531 -10.938 1 54.88 76 GLU B O 1
ATOM 2768 N N . LEU B 1 77 ? 1.918 17.062 -12.688 1 60.12 77 LEU B N 1
ATOM 2769 C CA . LEU B 1 77 ? 2.514 18.391 -12.773 1 60.12 77 LEU B CA 1
ATOM 2770 C C . LEU B 1 77 ? 2.17 19.219 -11.539 1 60.12 77 LEU B C 1
ATOM 2772 O O . LEU B 1 77 ? 3.033 19.906 -10.984 1 60.12 77 LEU B O 1
ATOM 2776 N N . ALA B 1 78 ? 0.922 19.172 -11.203 1 56.75 78 ALA B N 1
ATOM 2777 C CA . ALA B 1 78 ? 0.486 19.891 -10.008 1 56.75 78 ALA B CA 1
ATOM 2778 C C . ALA B 1 78 ? 1.232 19.406 -8.766 1 56.75 78 ALA B C 1
ATOM 2780 O O . ALA B 1 78 ? 1.601 20.203 -7.906 1 56.75 78 ALA B O 1
ATOM 2781 N N . ARG B 1 79 ? 1.438 18.203 -8.828 1 53.69 79 ARG B N 1
ATOM 2782 C CA . ARG B 1 79 ? 2.209 17.625 -7.73 1 53.69 79 ARG B CA 1
ATOM 2783 C C . ARG B 1 79 ? 3.633 18.172 -7.719 1 53.69 79 ARG B C 1
ATOM 2785 O O . ARG B 1 79 ? 4.152 18.547 -6.664 1 53.69 79 ARG B O 1
ATOM 2792 N N . ILE B 1 80 ? 4.207 18 -8.852 1 55.09 80 ILE B N 1
ATOM 2793 C CA . ILE B 1 80 ? 5.559 18.531 -8.984 1 55.09 80 ILE B CA 1
ATOM 2794 C C . ILE B 1 80 ? 5.562 20.016 -8.633 1 55.09 80 ILE B C 1
ATOM 2796 O O . ILE B 1 80 ? 6.465 20.5 -7.941 1 55.09 80 ILE B O 1
ATOM 2800 N N . ALA B 1 81 ? 4.543 20.641 -9.164 1 54.88 81 ALA B N 1
ATOM 2801 C CA . ALA B 1 81 ? 4.414 22.062 -8.875 1 54.88 81 ALA B CA 1
ATOM 2802 C C . ALA B 1 81 ? 4.246 22.312 -7.379 1 54.88 81 ALA B C 1
ATOM 2804 O O . ALA B 1 81 ? 4.738 23.312 -6.848 1 54.88 81 ALA B O 1
ATOM 2805 N N . ARG B 1 82 ? 3.42 21.391 -6.992 1 47.97 82 ARG B N 1
ATOM 2806 C CA . ARG B 1 82 ? 3.328 21.422 -5.539 1 47.97 82 ARG B CA 1
ATOM 2807 C C . ARG B 1 82 ? 4.648 21.016 -4.895 1 47.97 82 ARG B C 1
ATOM 2809 O O . ARG B 1 82 ? 4.969 21.453 -3.785 1 47.97 82 ARG B O 1
ATOM 2816 N N . GLY B 1 83 ? 5.246 20 -5.492 1 47.03 83 GLY B N 1
ATOM 2817 C CA . GLY B 1 83 ? 6.562 19.531 -5.082 1 47.03 83 GLY B CA 1
ATOM 2818 C C . GLY B 1 83 ? 7.578 20.641 -4.945 1 47.03 83 GLY B C 1
ATOM 2819 O O . GLY B 1 83 ? 8.656 20.438 -4.383 1 47.03 83 GLY B O 1
ATOM 2820 N N . THR B 1 84 ? 7.641 21.469 -5.938 1 41.12 84 THR B N 1
ATOM 2821 C CA . THR B 1 84 ? 8.602 22.422 -5.414 1 41.12 84 THR B CA 1
ATOM 2822 C C . THR B 1 84 ? 8.406 22.625 -3.916 1 41.12 84 THR B C 1
ATOM 2824 O O . THR B 1 84 ? 9.375 22.859 -3.184 1 41.12 84 THR B O 1
ATOM 2827 N N . ARG B 1 85 ? 7.238 22.672 -3.396 1 38.03 85 ARG B N 1
ATOM 2828 C CA . ARG B 1 85 ? 6.965 22.484 -1.975 1 38.03 85 ARG B CA 1
ATOM 2829 C C . ARG B 1 85 ? 6.984 21 -1.597 1 38.03 85 ARG B C 1
ATOM 2831 O O . ARG B 1 85 ? 6.695 20.656 -0.453 1 38.03 85 ARG B O 1
ATOM 2838 N N . ASP B 1 86 ? 7.004 20.062 -2.391 1 42.91 86 ASP B N 1
ATOM 2839 C CA . ASP B 1 86 ? 6.941 18.609 -2.258 1 42.91 86 ASP B CA 1
ATOM 2840 C C . ASP B 1 86 ? 8.07 18.094 -1.365 1 42.91 86 ASP B C 1
ATOM 2842 O O . ASP B 1 86 ? 8.312 16.875 -1.303 1 42.91 86 ASP B O 1
ATOM 2846 N N . ALA B 1 87 ? 8.992 18.781 -1.275 1 42.97 87 ALA B N 1
ATOM 2847 C CA . ALA B 1 87 ? 9.836 18.375 -0.155 1 42.97 87 ALA B CA 1
ATOM 2848 C C . ALA B 1 87 ? 8.992 18.031 1.067 1 42.97 87 ALA B C 1
ATOM 2850 O O . ALA B 1 87 ? 8.094 18.781 1.445 1 42.97 87 ALA B O 1
ATOM 2851 N N . ARG B 1 88 ? 8.781 16.766 1.208 1 50.66 88 ARG B N 1
ATOM 2852 C CA . ARG B 1 88 ? 8.18 16.375 2.479 1 50.66 88 ARG B CA 1
ATOM 2853 C C . ARG B 1 88 ? 8.43 17.422 3.551 1 50.66 88 ARG B C 1
ATOM 2855 O O . ARG B 1 88 ? 9.578 17.766 3.836 1 50.66 88 ARG B O 1
ATOM 2862 N N . THR B 1 89 ? 7.621 18.453 3.633 1 60.22 89 THR B N 1
ATOM 2863 C CA . THR B 1 89 ? 7.789 19.375 4.746 1 60.22 89 THR B CA 1
ATOM 2864 C C . THR B 1 89 ? 7.684 18.641 6.082 1 60.22 89 THR B C 1
ATOM 2866 O O . THR B 1 89 ? 6.793 17.812 6.27 1 60.22 89 THR B O 1
ATOM 2869 N N . HIS B 1 90 ? 8.82 18.547 6.688 1 77.25 90 HIS B N 1
ATOM 2870 C CA . HIS B 1 90 ? 8.844 18 8.039 1 77.25 90 HIS B CA 1
ATOM 2871 C C . HIS B 1 90 ? 8.719 19.109 9.086 1 77.25 90 HIS B C 1
ATOM 2873 O O . HIS B 1 90 ? 9.055 20.266 8.812 1 77.25 90 HIS B O 1
ATOM 2879 N N . LEU B 1 91 ? 8.078 18.734 10.156 1 87.62 91 LEU B N 1
ATOM 2880 C CA . LEU B 1 91 ? 8.109 19.609 11.32 1 87.62 91 LEU B CA 1
ATOM 2881 C C . LEU B 1 91 ? 9.531 19.766 11.844 1 87.62 91 LEU B C 1
ATOM 2883 O O . LEU B 1 91 ? 10.398 18.953 11.539 1 87.62 91 LEU B O 1
ATOM 2887 N N . SER B 1 92 ? 9.781 20.859 12.539 1 88 92 SER B N 1
ATOM 2888 C CA . SER B 1 92 ? 11.078 20.969 13.195 1 88 92 SER B CA 1
ATOM 2889 C C . SER B 1 92 ? 11.273 19.859 14.227 1 88 92 SER B C 1
ATOM 2891 O O . SER B 1 92 ? 10.305 19.312 14.742 1 88 92 SER B O 1
ATOM 2893 N N . PRO B 1 93 ? 12.516 19.547 14.516 1 89.44 93 PRO B N 1
ATOM 2894 C CA . PRO B 1 93 ? 12.766 18.516 15.523 1 89.44 93 PRO B CA 1
ATOM 2895 C C . PRO B 1 93 ? 12.117 18.828 16.875 1 89.44 93 PRO B C 1
ATOM 2897 O O . PRO B 1 93 ? 11.609 17.938 17.547 1 89.44 93 PRO B O 1
ATOM 2900 N N . VAL B 1 94 ? 12.172 20.094 17.219 1 92.88 94 VAL B N 1
ATOM 2901 C CA . VAL B 1 94 ? 11.586 20.516 18.484 1 92.88 94 VAL B CA 1
ATOM 2902 C C . VAL B 1 94 ? 10.07 20.312 18.453 1 92.88 94 VAL B C 1
ATOM 2904 O O . VAL B 1 94 ? 9.484 19.828 19.422 1 92.88 94 VAL B O 1
ATOM 2907 N N . GLN B 1 95 ? 9.461 20.641 17.344 1 94.44 95 GLN B N 1
ATOM 2908 C CA . GLN B 1 95 ? 8.023 20.453 17.172 1 94.44 95 GLN B CA 1
ATOM 2909 C C . GLN B 1 95 ? 7.641 18.984 17.266 1 94.44 95 GLN B C 1
ATOM 2911 O O . GLN B 1 95 ? 6.734 18.609 18.016 1 94.44 95 GLN B O 1
ATOM 2916 N N . GLU B 1 96 ? 8.336 18.188 16.594 1 93.81 96 GLU B N 1
ATOM 2917 C CA . GLU B 1 96 ? 8.023 16.766 16.562 1 93.81 96 GLU B CA 1
ATOM 2918 C C . GLU B 1 96 ? 8.242 16.125 17.922 1 93.81 96 GLU B C 1
ATOM 2920 O O . GLU B 1 96 ? 7.445 15.281 18.359 1 93.81 96 GLU B O 1
ATOM 2925 N N . ALA B 1 97 ? 9.32 16.469 18.594 1 94.5 97 ALA B N 1
ATOM 2926 C CA . ALA B 1 97 ? 9.609 15.945 19.922 1 94.5 97 ALA B CA 1
ATOM 2927 C C . ALA B 1 97 ? 8.508 16.312 20.906 1 94.5 97 ALA B C 1
ATOM 2929 O O . ALA B 1 97 ? 8.109 15.484 21.734 1 94.5 97 ALA B O 1
ATOM 2930 N N . ALA B 1 98 ? 8.031 17.484 20.844 1 96.19 98 ALA B N 1
ATOM 2931 C CA . ALA B 1 98 ? 6.973 17.953 21.734 1 96.19 98 ALA B CA 1
ATOM 2932 C C . ALA B 1 98 ? 5.691 17.156 21.531 1 96.19 98 ALA B C 1
ATOM 2934 O O . ALA B 1 98 ? 5.027 16.766 22.5 1 96.19 98 ALA B O 1
ATOM 2935 N N . LEU B 1 99 ? 5.418 16.938 20.312 1 95 99 LEU B N 1
ATOM 2936 C CA . LEU B 1 99 ? 4.215 16.172 19.984 1 95 99 LEU B CA 1
ATOM 2937 C C . LEU B 1 99 ? 4.363 14.711 20.406 1 95 99 LEU B C 1
ATOM 2939 O O . LEU B 1 99 ? 3.414 14.109 20.922 1 95 99 LEU B O 1
ATOM 2943 N N . ALA B 1 100 ? 5.535 14.18 20.25 1 94.44 100 ALA B N 1
ATOM 2944 C CA . ALA B 1 100 ? 5.797 12.797 20.625 1 94.44 100 ALA B CA 1
ATOM 2945 C C . ALA B 1 100 ? 5.617 12.594 22.125 1 94.44 100 ALA B C 1
ATOM 2947 O O . ALA B 1 100 ? 5.082 11.57 22.562 1 94.44 100 ALA B O 1
ATOM 2948 N N . ASP B 1 101 ? 5.98 13.57 22.875 1 94.25 101 ASP B N 1
ATOM 2949 C CA . ASP B 1 101 ? 6.031 13.445 24.328 1 94.25 101 ASP B CA 1
ATOM 2950 C C . ASP B 1 101 ? 4.668 13.727 24.953 1 94.25 101 ASP B C 1
ATOM 2952 O O . ASP B 1 101 ? 4.445 13.422 26.141 1 94.25 101 ASP B O 1
ATOM 2956 N N . ALA B 1 102 ? 3.746 14.242 24.219 1 94.88 102 ALA B N 1
ATOM 2957 C CA . ALA B 1 102 ? 2.465 14.68 24.766 1 94.88 102 ALA B CA 1
ATOM 2958 C C . ALA B 1 102 ? 1.301 14.156 23.922 1 94.88 102 ALA B C 1
ATOM 2960 O O . ALA B 1 102 ? 0.808 14.852 23.031 1 94.88 102 ALA B O 1
ATOM 2961 N N . PRO B 1 103 ? 0.736 13.016 24.359 1 92.94 103 PRO B N 1
ATOM 2962 C CA . PRO B 1 103 ? -0.308 12.367 23.562 1 92.94 103 PRO B CA 1
ATOM 2963 C C . PRO B 1 103 ? -1.521 13.273 23.328 1 92.94 103 PRO B C 1
ATOM 2965 O O . PRO B 1 103 ? -2.096 13.281 22.25 1 92.94 103 PRO B O 1
ATOM 2968 N N . ARG B 1 104 ? -1.905 14.07 24.344 1 94.19 104 ARG B N 1
ATOM 2969 C CA . ARG B 1 104 ? -3.051 14.961 24.188 1 94.19 104 ARG B CA 1
ATOM 2970 C C . ARG B 1 104 ? -2.754 16.078 23.188 1 94.19 104 ARG B C 1
ATOM 2972 O O . ARG B 1 104 ? -3.613 16.438 22.391 1 94.19 104 ARG B O 1
ATOM 2979 N N . LEU B 1 105 ? -1.53 16.578 23.266 1 95.88 105 LEU B N 1
ATOM 2980 C CA . LEU B 1 105 ? -1.099 17.609 22.328 1 95.88 105 LEU B CA 1
ATOM 2981 C C . LEU B 1 105 ? -1.055 17.062 20.906 1 95.88 105 LEU B C 1
ATOM 2983 O O . LEU B 1 105 ? -1.522 17.719 19.969 1 95.88 105 LEU B O 1
ATOM 2987 N N . MET B 1 106 ? -0.449 15.883 20.766 1 94 106 MET B N 1
ATOM 2988 C CA . MET B 1 106 ? -0.367 15.211 19.469 1 94 106 MET B CA 1
ATOM 2989 C C . MET B 1 106 ? -1.756 15.016 18.875 1 94 106 MET B C 1
ATOM 2991 O O . MET B 1 106 ? -1.969 15.273 17.688 1 94 106 MET B O 1
ATOM 2995 N N . THR B 1 107 ? -2.68 14.555 19.734 1 93.44 107 THR B N 1
ATOM 2996 C CA . THR B 1 107 ? -4.035 14.266 19.281 1 93.44 107 THR B CA 1
ATOM 2997 C C . THR B 1 107 ? -4.73 15.547 18.828 1 93.44 107 THR B C 1
ATOM 2999 O O . THR B 1 107 ? -5.355 15.57 17.766 1 93.44 107 THR B O 1
ATOM 3002 N N . MET B 1 108 ? -4.633 16.578 19.625 1 94 108 MET B N 1
ATOM 3003 C CA . MET B 1 108 ? -5.219 17.859 19.25 1 94 108 MET B CA 1
ATOM 3004 C C . MET B 1 108 ? -4.668 18.344 17.922 1 94 108 MET B C 1
ATOM 3006 O O . MET B 1 108 ? -5.43 18.719 17.031 1 94 108 MET B O 1
ATOM 3010 N N . PHE B 1 109 ? -3.369 18.297 17.766 1 93.94 109 PHE B N 1
ATOM 3011 C CA . PHE B 1 109 ? -2.709 18.719 16.547 1 93.94 109 PHE B CA 1
ATOM 3012 C C . PHE B 1 109 ? -3.191 17.906 15.352 1 93.94 109 PHE B C 1
ATOM 3014 O O . PHE B 1 109 ? -3.492 18.469 14.289 1 93.94 109 PHE B O 1
ATOM 3021 N N . HIS B 1 110 ? -3.246 16.641 15.469 1 88.19 110 HIS B N 1
ATOM 3022 C CA . HIS B 1 110 ? -3.668 15.719 14.414 1 88.19 110 HIS B CA 1
ATOM 3023 C C . HIS B 1 110 ? -5.082 16.047 13.938 1 88.19 110 HIS B C 1
ATOM 3025 O O . HIS B 1 110 ? -5.352 16.062 12.734 1 88.19 110 HIS B O 1
ATOM 3031 N N . LEU B 1 111 ? -6.008 16.234 14.875 1 86.62 111 LEU B N 1
ATOM 3032 C CA . LEU B 1 111 ? -7.395 16.531 14.539 1 86.62 111 LEU B CA 1
ATOM 3033 C C . LEU B 1 111 ? -7.5 17.859 13.789 1 86.62 111 LEU B C 1
ATOM 3035 O O . LEU B 1 111 ? -8.258 17.969 12.82 1 86.62 111 LEU B O 1
ATOM 3039 N N . LEU B 1 112 ? -6.703 18.781 14.227 1 86.38 112 LEU B N 1
ATOM 3040 C CA . LEU B 1 112 ? -6.695 20.062 13.539 1 86.38 112 LEU B CA 1
ATOM 3041 C C . LEU B 1 112 ? -6.195 19.922 12.109 1 86.38 112 LEU B C 1
ATOM 3043 O O . LEU B 1 112 ? -6.75 20.516 11.18 1 86.38 112 LEU B O 1
ATOM 3047 N N . CYS B 1 113 ? -5.141 19.109 11.922 1 82.5 113 CYS B N 1
ATOM 3048 C CA . CYS B 1 113 ? -4.602 18.844 10.594 1 82.5 113 CYS B CA 1
ATOM 3049 C C . CYS B 1 113 ? -5.641 18.172 9.703 1 82.5 113 CYS B C 1
ATOM 3051 O O . CYS B 1 113 ? -5.656 18.375 8.492 1 82.5 113 CYS B O 1
ATOM 3053 N N . GLN B 1 114 ? -6.469 17.375 10.344 1 75.56 114 GLN B N 1
ATOM 3054 C CA . GLN B 1 114 ? -7.504 16.656 9.617 1 75.56 114 GLN B CA 1
ATOM 3055 C C . GLN B 1 114 ? -8.68 17.578 9.273 1 75.56 114 GLN B C 1
ATOM 3057 O O . GLN B 1 114 ? -9.641 17.141 8.641 1 75.56 114 GLN B O 1
ATOM 3062 N N . GLY B 1 115 ? -8.609 18.844 9.82 1 74.5 115 GLY B N 1
ATOM 3063 C CA . GLY B 1 115 ? -9.602 19.844 9.453 1 74.5 115 GLY B CA 1
ATOM 3064 C C . GLY B 1 115 ? -10.68 20.031 10.5 1 74.5 115 GLY B C 1
ATOM 3065 O O . GLY B 1 115 ? -11.648 20.766 10.281 1 74.5 115 GLY B O 1
ATOM 3066 N N . TRP B 1 116 ? -10.562 19.438 11.633 1 78.81 116 TRP B N 1
ATOM 3067 C CA . TRP B 1 116 ? -11.547 19.609 12.695 1 78.81 116 TRP B CA 1
ATOM 3068 C C . TRP B 1 116 ? -11.492 21.016 13.273 1 78.81 116 TRP B C 1
ATOM 3070 O O . TRP B 1 116 ? -10.414 21.578 13.438 1 78.81 116 TRP B O 1
ATOM 3080 N N . ARG B 1 117 ? -12.727 21.531 13.547 1 82.44 117 ARG B N 1
ATOM 3081 C CA . ARG B 1 117 ? -12.812 22.781 14.289 1 82.44 117 ARG B CA 1
ATOM 3082 C C . ARG B 1 117 ? -12.648 22.547 15.789 1 82.44 117 ARG B C 1
ATOM 3084 O O . ARG B 1 117 ? -13.008 21.484 16.297 1 82.44 117 ARG B O 1
ATOM 3091 N N . VAL B 1 118 ? -12.211 23.578 16.469 1 90.94 118 VAL B N 1
ATOM 3092 C CA . VAL B 1 118 ? -11.914 23.453 17.891 1 90.94 118 VAL B CA 1
ATOM 3093 C C . VAL B 1 118 ? -13.195 23.109 18.656 1 90.94 118 VAL B C 1
ATOM 3095 O O . VAL B 1 118 ? -13.18 22.266 19.547 1 90.94 118 VAL B O 1
ATOM 3098 N N . ASP B 1 119 ? -14.25 23.781 18.297 1 88.81 119 ASP B N 1
ATOM 3099 C CA . ASP B 1 119 ? -15.508 23.547 18.984 1 88.81 119 ASP B CA 1
ATOM 3100 C C . ASP B 1 119 ? -15.992 22.109 18.766 1 88.81 119 ASP B C 1
ATOM 3102 O O . ASP B 1 119 ? -16.531 21.484 19.688 1 88.81 119 ASP B O 1
ATOM 3106 N N . ALA B 1 120 ? -15.805 21.594 17.625 1 85.5 120 ALA B N 1
ATOM 3107 C CA . ALA B 1 120 ? -16.188 20.219 17.328 1 85.5 120 ALA B CA 1
ATOM 3108 C C . ALA B 1 120 ? -15.352 19.234 18.141 1 85.5 120 ALA B C 1
ATOM 3110 O O . ALA B 1 120 ? -15.859 18.219 18.609 1 85.5 120 ALA B O 1
ATOM 3111 N N . VAL B 1 121 ? -14.078 19.516 18.312 1 89.44 121 VAL B N 1
ATOM 3112 C CA . VAL B 1 121 ? -13.188 18.672 19.094 1 89.44 121 VAL B CA 1
ATOM 3113 C C . VAL B 1 121 ? -13.656 18.641 20.547 1 89.44 121 VAL B C 1
ATOM 3115 O O . VAL B 1 121 ? -13.773 17.578 21.156 1 89.44 121 VAL B O 1
ATOM 3118 N N . ARG B 1 122 ? -13.961 19.797 21.062 1 91.94 122 ARG B N 1
ATOM 3119 C CA . ARG B 1 122 ? -14.422 19.891 22.453 1 91.94 122 ARG B CA 1
ATOM 3120 C C . ARG B 1 122 ? -15.688 19.078 22.672 1 91.94 122 ARG B C 1
ATOM 3122 O O . ARG B 1 122 ? -15.812 18.359 23.656 1 91.94 122 ARG B O 1
ATOM 3129 N N . GLU B 1 123 ? -16.547 19.203 21.75 1 89.56 123 GLU B N 1
ATOM 3130 C CA . GLU B 1 123 ? -17.828 18.516 21.859 1 89.56 123 GLU B CA 1
ATOM 3131 C C . GLU B 1 123 ? -17.641 17 21.734 1 89.56 123 GLU B C 1
ATOM 3133 O O . GLU B 1 123 ? -18.172 16.25 22.547 1 89.56 123 GLU B O 1
ATOM 3138 N N . ALA B 1 124 ? -16.891 16.609 20.781 1 85 124 ALA B N 1
ATOM 3139 C CA . ALA B 1 124 ? -16.75 15.195 20.469 1 85 124 ALA B CA 1
ATOM 3140 C C . ALA B 1 124 ? -16.016 14.469 21.609 1 85 124 ALA B C 1
ATOM 3142 O O . ALA B 1 124 ? -16.312 13.297 21.875 1 85 124 ALA B O 1
ATOM 3143 N N . PHE B 1 125 ? -15.141 15.172 22.281 1 90.12 125 PHE B N 1
ATOM 3144 C CA . PHE B 1 125 ? -14.297 14.484 23.25 1 90.12 125 PHE B CA 1
ATOM 3145 C C . PHE B 1 125 ? -14.586 14.992 24.672 1 90.12 125 PHE B C 1
ATOM 3147 O O . PHE B 1 125 ? -13.844 14.695 25.594 1 90.12 125 PHE B O 1
ATOM 3154 N N . ALA B 1 126 ? -15.688 15.734 24.781 1 90.88 126 ALA B N 1
ATOM 3155 C CA . ALA B 1 126 ? -16.047 16.312 26.078 1 90.88 126 ALA B CA 1
ATOM 3156 C C . ALA B 1 126 ? -14.836 16.969 26.734 1 90.88 126 ALA B C 1
ATOM 3158 O O . ALA B 1 126 ? -14.547 16.719 27.906 1 90.88 126 ALA B O 1
ATOM 3159 N N . LEU B 1 127 ? -14.07 17.656 26.047 1 92 127 LEU B N 1
ATOM 3160 C CA . LEU B 1 127 ? -12.859 18.328 26.484 1 92 127 LEU B CA 1
ATOM 3161 C C . LEU B 1 127 ? -13.188 19.672 27.141 1 92 127 LEU B C 1
ATOM 3163 O O . LEU B 1 127 ? -13.891 20.5 26.547 1 92 127 LEU B O 1
ATOM 3167 N N . ASP B 1 128 ? -12.711 19.797 28.312 1 91.19 128 ASP B N 1
ATOM 3168 C CA . ASP B 1 128 ? -12.945 21.047 29.031 1 91.19 128 ASP B CA 1
ATOM 3169 C C . ASP B 1 128 ? -12.297 22.219 28.312 1 91.19 128 ASP B C 1
ATOM 3171 O O . ASP B 1 128 ? -11.234 22.078 27.719 1 91.19 128 ASP B O 1
ATOM 3175 N N . ARG B 1 129 ? -12.945 23.406 28.406 1 91.44 129 ARG B N 1
ATOM 3176 C CA . ARG B 1 129 ? -12.492 24.594 27.703 1 91.44 129 ARG B CA 1
ATOM 3177 C C . ARG B 1 129 ? -11.102 25.016 28.172 1 91.44 129 ARG B C 1
ATOM 3179 O O . ARG B 1 129 ? -10.297 25.5 27.375 1 91.44 129 ARG B O 1
ATOM 3186 N N . VAL B 1 130 ? -10.852 24.875 29.438 1 92.81 130 VAL B N 1
ATOM 3187 C CA . VAL B 1 130 ? -9.555 25.266 29.984 1 92.81 130 VAL B CA 1
ATOM 3188 C C . VAL B 1 130 ? -8.461 24.391 29.375 1 92.81 130 VAL B C 1
ATOM 3190 O O . VAL B 1 130 ? -7.434 24.906 28.922 1 92.81 130 VAL B O 1
ATOM 3193 N N . GLU B 1 131 ? -8.734 23.094 29.344 1 93.69 131 GLU B N 1
ATOM 3194 C CA . GLU B 1 131 ? -7.77 22.172 28.781 1 93.69 131 GLU B CA 1
ATOM 3195 C C . GLU B 1 131 ? -7.586 22.406 27.281 1 93.69 131 GLU B C 1
ATOM 3197 O O . GLU B 1 131 ? -6.465 22.359 26.781 1 93.69 131 GLU B O 1
ATOM 3202 N N . SER B 1 132 ? -8.664 22.609 26.594 1 94.62 132 SER B N 1
ATOM 3203 C CA . SER B 1 132 ? -8.594 22.891 25.172 1 94.62 132 SER B CA 1
ATOM 3204 C C . SER B 1 132 ? -7.723 24.109 24.891 1 94.62 132 SER B C 1
ATOM 3206 O O . SER B 1 132 ? -6.867 24.078 24 1 94.62 132 SER B O 1
ATOM 3208 N N . THR B 1 133 ? -7.934 25.156 25.672 1 94.25 133 THR B N 1
ATOM 3209 C CA . THR B 1 133 ? -7.176 26.391 25.5 1 94.25 133 THR B CA 1
ATOM 3210 C C . THR B 1 133 ? -5.695 26.156 25.797 1 94.25 133 THR B C 1
ATOM 3212 O O . THR B 1 133 ? -4.828 26.719 25.109 1 94.25 133 THR B O 1
ATOM 3215 N N . ARG B 1 134 ? -5.414 25.391 26.797 1 95.19 134 ARG B N 1
ATOM 3216 C CA . ARG B 1 134 ? -4.031 25.062 27.141 1 95.19 134 ARG B CA 1
ATOM 3217 C C . ARG B 1 134 ? -3.334 24.344 25.984 1 95.19 134 ARG B C 1
ATOM 3219 O O . ARG B 1 134 ? -2.193 24.672 25.641 1 95.19 134 ARG B O 1
ATOM 3226 N N . LEU B 1 135 ? -3.979 23.391 25.422 1 96.88 135 LEU B N 1
ATOM 3227 C CA . LEU B 1 135 ? -3.414 22.641 24.312 1 96.88 135 LEU B CA 1
ATOM 3228 C C . LEU B 1 135 ? -3.188 23.547 23.109 1 96.88 135 LEU B C 1
ATOM 3230 O O . LEU B 1 135 ? -2.139 23.484 22.453 1 96.88 135 LEU B O 1
ATOM 3234 N N . LEU B 1 136 ? -4.195 24.406 22.812 1 96.75 136 LEU B N 1
ATOM 3235 C CA . LEU B 1 136 ? -4.086 25.328 21.688 1 96.75 136 LEU B CA 1
ATOM 3236 C C . LEU B 1 136 ? -2.939 26.312 21.891 1 96.75 136 LEU B C 1
ATOM 3238 O O . LEU B 1 136 ? -2.201 26.609 20.953 1 96.75 136 LEU B O 1
ATOM 3242 N N . ALA B 1 137 ? -2.799 26.766 23.078 1 96.75 137 ALA B N 1
ATOM 3243 C CA . ALA B 1 137 ? -1.706 27.688 23.391 1 96.75 137 ALA B CA 1
ATOM 3244 C C . ALA B 1 137 ? -0.352 27 23.219 1 96.75 137 ALA B C 1
ATOM 3246 O O . ALA B 1 137 ? 0.607 27.625 22.75 1 96.75 137 ALA B O 1
ATOM 3247 N N . ALA B 1 138 ? -0.295 25.781 23.656 1 97.38 138 ALA B N 1
ATOM 3248 C CA . ALA B 1 138 ? 0.94 25.016 23.5 1 97.38 138 ALA B CA 1
ATOM 3249 C C . ALA B 1 138 ? 1.296 24.844 22.031 1 97.38 138 ALA B C 1
ATOM 3251 O O . ALA B 1 138 ? 2.459 24.984 21.641 1 97.38 138 ALA B O 1
ATOM 3252 N N . LEU B 1 139 ? 0.328 24.547 21.188 1 97.5 139 LEU B N 1
ATOM 3253 C CA . LEU B 1 139 ? 0.546 24.391 19.75 1 97.5 139 LEU B CA 1
ATOM 3254 C C . LEU B 1 139 ? 0.969 25.703 19.125 1 97.5 139 LEU B C 1
ATOM 3256 O O . LEU B 1 139 ? 1.799 25.734 18.219 1 97.5 139 LEU B O 1
ATOM 3260 N N . ASP B 1 140 ? 0.388 26.781 19.625 1 96.31 140 ASP B N 1
ATOM 3261 C CA . ASP B 1 140 ? 0.742 28.109 19.141 1 96.31 140 ASP B CA 1
ATOM 3262 C C . ASP B 1 140 ? 2.189 28.453 19.484 1 96.31 140 ASP B C 1
ATOM 3264 O O . ASP B 1 140 ? 2.932 28.969 18.641 1 96.31 140 ASP B O 1
ATOM 3268 N N . ARG B 1 141 ? 2.594 28.141 20.703 1 96.62 141 ARG B N 1
ATOM 3269 C CA . ARG B 1 141 ? 3.961 28.391 21.141 1 96.62 141 ARG B CA 1
ATOM 3270 C C . ARG B 1 141 ? 4.965 27.609 20.297 1 96.62 141 ARG B C 1
ATOM 3272 O O . ARG B 1 141 ? 6.086 28.078 20.062 1 96.62 141 ARG B O 1
ATOM 3279 N N . LEU B 1 142 ? 4.492 26.5 19.781 1 96.62 142 LEU B N 1
ATOM 3280 C CA . LEU B 1 142 ? 5.352 25.656 18.969 1 96.62 142 LEU B CA 1
ATOM 3281 C C . LEU B 1 142 ? 5.301 26.078 17.5 1 96.62 142 LEU B C 1
ATOM 3283 O O . LEU B 1 142 ? 5.945 25.453 16.656 1 96.62 142 LEU B O 1
ATOM 3287 N N . ASP B 1 143 ? 4.531 27.078 17.203 1 94.06 143 ASP B N 1
ATOM 3288 C CA . ASP B 1 143 ? 4.383 27.641 15.859 1 94.06 143 ASP B CA 1
ATOM 3289 C C . ASP B 1 143 ? 3.781 26.625 14.898 1 94.06 143 ASP B C 1
ATOM 3291 O O . ASP B 1 143 ? 4.145 26.578 13.719 1 94.06 143 ASP B O 1
ATOM 3295 N N . LEU B 1 144 ? 2.99 25.766 15.461 1 94.06 144 LEU B N 1
ATOM 3296 C CA . LEU B 1 144 ? 2.277 24.781 14.641 1 94.06 144 LEU B CA 1
ATOM 3297 C C . LEU B 1 144 ? 0.954 25.359 14.148 1 94.06 144 LEU B C 1
ATOM 3299 O O . LEU B 1 144 ? 0.467 24.984 13.078 1 94.06 144 LEU B O 1
ATOM 3303 N N . ILE B 1 145 ? 0.436 26.172 14.984 1 92.81 145 ILE B N 1
ATOM 3304 C CA . ILE B 1 145 ? -0.795 26.875 14.633 1 92.81 145 ILE B CA 1
ATOM 3305 C C . ILE B 1 145 ? -0.689 28.344 15.031 1 92.81 145 ILE B C 1
ATOM 3307 O O . ILE B 1 145 ? 0.243 28.734 15.742 1 92.81 145 ILE B O 1
ATOM 3311 N N . GLU B 1 146 ? -1.55 29.156 14.469 1 89.75 146 GLU B N 1
ATOM 3312 C CA . GLU B 1 146 ? -1.838 30.484 14.969 1 89.75 146 GLU B CA 1
ATOM 3313 C C . GLU B 1 146 ? -3.195 30.547 15.664 1 89.75 146 GLU B C 1
ATOM 3315 O O . GLU B 1 146 ? -4.223 30.25 15.055 1 89.75 146 GLU B O 1
ATOM 3320 N N . LEU B 1 147 ? -3.1 30.828 16.953 1 92.56 147 LEU B N 1
ATOM 3321 C CA . LEU B 1 147 ? -4.34 30.938 17.719 1 92.56 147 LEU B CA 1
ATOM 3322 C C . LEU B 1 147 ? -4.965 32.312 17.547 1 92.56 147 LEU B C 1
ATOM 3324 O O . LEU B 1 147 ? -4.344 33.344 17.875 1 92.56 147 LEU B O 1
ATOM 3328 N N . LEU B 1 148 ? -6.129 32.375 17 1 85.62 148 LEU B N 1
ATOM 3329 C CA . LEU B 1 148 ? -6.863 33.594 16.75 1 85.62 148 LEU B CA 1
ATOM 3330 C C . LEU B 1 148 ? -7.988 33.781 17.766 1 85.62 148 LEU B C 1
ATOM 3332 O O . LEU B 1 148 ? -8.312 32.844 18.516 1 85.62 148 LEU B O 1
ATOM 3336 N N . PRO B 1 149 ? -8.562 34.938 17.859 1 85 149 PRO B N 1
ATOM 3337 C CA . PRO B 1 149 ? -9.664 35.156 18.797 1 85 149 PRO B CA 1
ATOM 3338 C C . PRO B 1 149 ? -10.836 34.188 18.562 1 85 149 PRO B C 1
ATOM 3340 O O . PRO B 1 149 ? -11.156 33.906 17.406 1 85 149 PRO B O 1
ATOM 3343 N N . GLY B 1 150 ? -11.469 33.688 19.609 1 81.06 150 GLY B N 1
ATOM 3344 C CA . GLY B 1 150 ? -12.617 32.812 19.5 1 81.06 150 GLY B CA 1
ATOM 3345 C C . GLY B 1 150 ? -12.227 31.359 19.266 1 81.06 150 GLY B C 1
ATOM 3346 O O . GLY B 1 150 ? -13 30.594 18.688 1 81.06 150 GLY B O 1
ATOM 3347 N N . ASP B 1 151 ? -10.953 31 19.531 1 81.62 151 ASP B N 1
ATOM 3348 C CA . ASP B 1 151 ? -10.43 29.656 19.375 1 81.62 151 ASP B CA 1
ATOM 3349 C C . ASP B 1 151 ? -10.43 29.234 17.906 1 81.62 151 ASP B C 1
ATOM 3351 O O . ASP B 1 151 ? -10.625 28.062 17.578 1 81.62 151 ASP B O 1
ATOM 3355 N N . HIS B 1 152 ? -10.344 30.25 17.062 1 85.12 152 HIS B N 1
ATOM 3356 C CA . HIS B 1 152 ? -10.062 29.953 15.672 1 85.12 152 HIS B CA 1
ATOM 3357 C C . HIS B 1 152 ? -8.578 29.656 15.453 1 85.12 152 HIS B C 1
ATOM 3359 O O . HIS B 1 152 ? -7.727 30.234 16.141 1 85.12 152 HIS B O 1
ATOM 3365 N N . VAL B 1 153 ? -8.367 28.672 14.617 1 89.38 153 VAL B N 1
ATOM 3366 C CA . VAL B 1 153 ? -6.98 28.266 14.445 1 89.38 153 VAL B CA 1
ATOM 3367 C C . VAL B 1 153 ? -6.617 28.266 12.961 1 89.38 153 VAL B C 1
ATOM 3369 O O . VAL B 1 153 ? -7.445 27.922 12.117 1 89.38 153 VAL B O 1
ATOM 3372 N N . ARG B 1 154 ? -5.43 28.75 12.672 1 85 154 ARG B N 1
ATOM 3373 C CA . ARG B 1 154 ? -4.812 28.609 11.359 1 85 154 ARG B CA 1
ATOM 3374 C C . ARG B 1 154 ? -3.57 27.734 11.43 1 85 154 ARG B C 1
ATOM 3376 O O . ARG B 1 154 ? -2.666 27.984 12.227 1 85 154 ARG B O 1
ATOM 3383 N N . LEU B 1 155 ? -3.598 26.75 10.648 1 84.31 155 LEU B N 1
ATOM 3384 C CA . LEU B 1 155 ? -2.424 25.891 10.625 1 84.31 155 LEU B CA 1
ATOM 3385 C C . LEU B 1 155 ? -1.218 26.625 10.055 1 84.31 155 LEU B C 1
ATOM 3387 O O . LEU B 1 155 ? -1.347 27.375 9.078 1 84.31 155 LEU B O 1
ATOM 3391 N N . ARG B 1 156 ? -0.041 26.469 10.648 1 84.44 156 ARG B N 1
ATOM 3392 C CA . ARG B 1 156 ? 1.191 27.094 10.18 1 84.44 156 ARG B CA 1
ATOM 3393 C C . ARG B 1 156 ? 2.076 26.078 9.461 1 84.44 156 ARG B C 1
ATOM 3395 O O . ARG B 1 156 ? 3.24 26.359 9.172 1 84.44 156 ARG B O 1
ATOM 3402 N N . VAL B 1 157 ? 1.537 24.906 9.344 1 78.88 157 VAL B N 1
ATOM 3403 C CA . VAL B 1 157 ? 2.236 23.844 8.641 1 78.88 157 VAL B CA 1
ATOM 3404 C C . VAL B 1 157 ? 1.372 23.328 7.496 1 78.88 157 VAL B C 1
ATOM 3406 O O . VAL B 1 157 ? 0.143 23.422 7.543 1 78.88 157 VAL B O 1
ATOM 3409 N N . PRO B 1 158 ? 2.111 22.844 6.477 1 68.75 158 PRO B N 1
ATOM 3410 C CA . PRO B 1 158 ? 1.316 22.25 5.398 1 68.75 158 PRO B CA 1
ATOM 3411 C C . PRO B 1 158 ? 0.507 21.047 5.855 1 68.75 158 PRO B C 1
ATOM 3413 O O . PRO B 1 158 ? 0.96 20.281 6.711 1 68.75 158 PRO B O 1
ATOM 3416 N N . ARG B 1 159 ? -0.708 20.906 5.379 1 64.25 159 ARG B N 1
ATOM 3417 C CA . ARG B 1 159 ? -1.585 19.797 5.75 1 64.25 159 ARG B CA 1
ATOM 3418 C C . ARG B 1 159 ? -1.015 18.469 5.285 1 64.25 159 ARG B C 1
ATOM 3420 O O . ARG B 1 159 ? -1.321 17.422 5.855 1 64.25 159 ARG B O 1
ATOM 3427 N N . ASP B 1 160 ? -0.144 18.562 4.367 1 63.53 160 ASP B N 1
ATOM 3428 C CA . ASP B 1 160 ? 0.376 17.328 3.791 1 63.53 160 ASP B CA 1
ATOM 3429 C C . ASP B 1 160 ? 1.79 17.031 4.293 1 63.53 160 ASP B C 1
ATOM 3431 O O . ASP B 1 160 ? 2.568 16.359 3.615 1 63.53 160 ASP B O 1
ATOM 3435 N N . PHE B 1 161 ? 2.096 17.594 5.445 1 73.38 161 PHE B N 1
ATOM 3436 C CA . PHE B 1 161 ? 3.406 17.281 6.004 1 73.38 161 PHE B CA 1
ATOM 3437 C C . PHE B 1 161 ? 3.529 15.797 6.309 1 73.38 161 PHE B C 1
ATOM 3439 O O . PHE B 1 161 ? 2.523 15.102 6.414 1 73.38 161 PHE B O 1
ATOM 3446 N N . ALA B 1 162 ? 4.809 15.336 6.414 1 73.25 162 ALA B N 1
ATOM 3447 C CA . ALA B 1 162 ? 5.074 13.938 6.738 1 73.25 162 ALA B CA 1
ATOM 3448 C C . ALA B 1 162 ? 5.949 13.82 7.98 1 73.25 162 ALA B C 1
ATOM 3450 O O . ALA B 1 162 ? 6.828 14.648 8.211 1 73.25 162 ALA B O 1
ATOM 3451 N N . TRP B 1 163 ? 5.605 12.844 8.695 1 82 163 TRP B N 1
ATOM 3452 C CA . TRP B 1 163 ? 6.477 12.531 9.828 1 82 163 TRP B CA 1
ATOM 3453 C C . TRP B 1 163 ? 7.816 11.992 9.352 1 82 163 TRP B C 1
ATOM 3455 O O . TRP B 1 163 ? 7.879 11.227 8.383 1 82 163 TRP B O 1
ATOM 3465 N N . ARG B 1 164 ? 8.844 12.367 10.078 1 80.94 164 ARG B N 1
ATOM 3466 C CA . ARG B 1 164 ? 10.156 11.828 9.75 1 80.94 164 ARG B CA 1
ATOM 3467 C C . ARG B 1 164 ? 10.219 10.328 10.023 1 80.94 164 ARG B C 1
ATOM 3469 O O . ARG B 1 164 ? 9.688 9.852 11.031 1 80.94 164 ARG B O 1
ATOM 3476 N N . ASP B 1 165 ? 10.836 9.633 9.117 1 74.38 165 ASP B N 1
ATOM 3477 C CA . ASP B 1 165 ? 10.961 8.188 9.234 1 74.38 165 ASP B CA 1
ATOM 3478 C C . ASP B 1 165 ? 11.68 7.801 10.523 1 74.38 165 ASP B C 1
ATOM 3480 O O . ASP B 1 165 ? 11.297 6.84 11.195 1 74.38 165 ASP B O 1
ATOM 3484 N N . ASP B 1 166 ? 12.688 8.508 10.883 1 78.56 166 ASP B N 1
ATOM 3485 C CA . ASP B 1 166 ? 13.445 8.25 12.102 1 78.56 166 ASP B CA 1
ATOM 3486 C C . ASP B 1 166 ? 13.094 9.266 13.188 1 78.56 166 ASP B C 1
ATOM 3488 O O . ASP B 1 166 ? 13.898 9.523 14.086 1 78.56 166 ASP B O 1
ATOM 3492 N N . GLY B 1 167 ? 11.961 9.844 13.117 1 86.19 167 GLY B N 1
ATOM 3493 C CA . GLY B 1 167 ? 11.547 10.867 14.055 1 86.19 167 GLY B CA 1
ATOM 3494 C C . GLY B 1 167 ? 10.898 10.305 15.312 1 86.19 167 GLY B C 1
ATOM 3495 O O . GLY B 1 167 ? 10.57 9.117 15.367 1 86.19 167 GLY B O 1
ATOM 3496 N N . PRO B 1 168 ? 10.781 11.148 16.312 1 90.81 168 PRO B N 1
ATOM 3497 C CA . PRO B 1 168 ? 10.273 10.695 17.609 1 90.81 168 PRO B CA 1
ATOM 3498 C C . PRO B 1 168 ? 8.797 10.305 17.562 1 90.81 168 PRO B C 1
ATOM 3500 O O . PRO B 1 168 ? 8.367 9.422 18.312 1 90.81 168 PRO B O 1
ATOM 3503 N N . VAL B 1 169 ? 8.07 10.938 16.719 1 90.19 169 VAL B N 1
ATOM 3504 C CA . VAL B 1 169 ? 6.652 10.609 16.641 1 90.19 169 VAL B CA 1
ATOM 3505 C C . VAL B 1 169 ? 6.473 9.211 16.062 1 90.19 169 VAL B C 1
ATOM 3507 O O . VAL B 1 169 ? 5.734 8.391 16.609 1 90.19 169 VAL B O 1
ATOM 3510 N N . ARG B 1 170 ? 7.125 8.961 15.008 1 84.56 170 ARG B N 1
ATOM 3511 C CA . ARG B 1 170 ? 7.055 7.621 14.43 1 84.56 170 ARG B CA 1
ATOM 3512 C C . ARG B 1 170 ? 7.562 6.57 15.406 1 84.56 170 ARG B C 1
ATOM 3514 O O . ARG B 1 170 ? 6.961 5.504 15.547 1 84.56 170 ARG B O 1
ATOM 3521 N N . ALA B 1 171 ? 8.648 6.859 16.062 1 85.38 171 ALA B N 1
ATOM 3522 C CA . ALA B 1 171 ? 9.234 5.934 17.031 1 85.38 171 ALA B CA 1
ATOM 3523 C C . ALA B 1 171 ? 8.25 5.621 18.156 1 85.38 171 ALA B C 1
ATOM 3525 O O . ALA B 1 171 ? 8.188 4.488 18.641 1 85.38 171 ALA B O 1
ATOM 3526 N N . ARG B 1 172 ? 7.496 6.559 18.469 1 88.5 172 ARG B N 1
ATOM 3527 C CA . ARG B 1 172 ? 6.641 6.398 19.656 1 88.5 172 ARG B CA 1
ATOM 3528 C C . ARG B 1 172 ? 5.309 5.766 19.266 1 88.5 172 ARG B C 1
ATOM 3530 O O . ARG B 1 172 ? 4.766 4.953 20.031 1 88.5 172 ARG B O 1
ATOM 3537 N N . TYR B 1 173 ? 4.797 6.133 18.109 1 89.62 173 TYR B N 1
ATOM 3538 C CA . TYR B 1 173 ? 3.383 5.832 17.891 1 89.62 173 TYR B CA 1
ATOM 3539 C C . TYR B 1 173 ? 3.199 4.848 16.75 1 89.62 173 TYR B C 1
ATOM 3541 O O . TYR B 1 173 ? 2.166 4.18 16.656 1 89.62 173 TYR B O 1
ATOM 3549 N N . MET B 1 174 ? 4.113 4.738 15.906 1 85.88 174 MET B N 1
ATOM 3550 C CA . MET B 1 174 ? 3.908 4.012 14.656 1 85.88 174 MET B CA 1
ATOM 3551 C C . MET B 1 174 ? 3.645 2.533 14.914 1 85.88 174 MET B C 1
ATOM 3553 O O . MET B 1 174 ? 2.752 1.939 14.312 1 85.88 174 MET B O 1
ATOM 3557 N N . HIS B 1 175 ? 4.461 1.949 15.758 1 83 175 HIS B N 1
ATOM 3558 C CA . HIS B 1 175 ? 4.277 0.533 16.062 1 83 175 HIS B CA 1
ATOM 3559 C C . HIS B 1 175 ? 2.898 0.268 16.656 1 83 175 HIS B C 1
ATOM 3561 O O . HIS B 1 175 ? 2.191 -0.642 16.203 1 83 175 HIS B O 1
ATOM 3567 N N . MET B 1 176 ? 2.527 1.068 17.562 1 86.31 176 MET B N 1
ATOM 3568 C CA . MET B 1 176 ? 1.224 0.917 18.203 1 86.31 176 MET B CA 1
ATOM 3569 C C . MET B 1 176 ? 0.095 1.16 17.203 1 86.31 176 MET B C 1
ATOM 3571 O O . MET B 1 176 ? -0.889 0.418 17.188 1 86.31 176 MET B O 1
ATOM 3575 N N . ALA B 1 177 ? 0.198 2.166 16.469 1 91.62 177 ALA B N 1
ATOM 3576 C CA . ALA B 1 177 ? -0.823 2.516 15.484 1 91.62 177 ALA B CA 1
ATOM 3577 C C . ALA B 1 177 ? -0.983 1.411 14.445 1 91.62 177 ALA B C 1
ATOM 35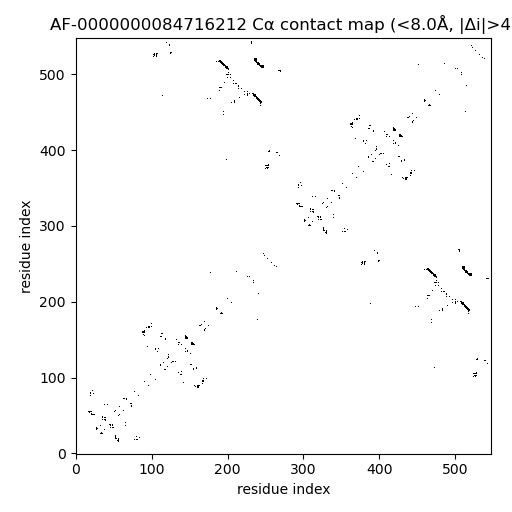79 O O . ALA B 1 177 ? -2.105 1.025 14.109 1 91.62 177 ALA B O 1
ATOM 3580 N N . SER B 1 178 ? 0.151 0.862 13.945 1 91.38 178 SER B N 1
ATOM 3581 C CA . SER B 1 178 ? 0.107 -0.178 12.922 1 91.38 178 SER B CA 1
ATOM 3582 C C . SER B 1 178 ? -0.552 -1.447 13.453 1 91.38 178 SER B C 1
ATOM 3584 O O . SER B 1 178 ? -1.358 -2.07 12.758 1 91.38 178 SER B O 1
ATOM 3586 N N . GLU B 1 179 ? -0.193 -1.798 14.648 1 87.88 179 GLU B N 1
ATOM 3587 C CA . GLU B 1 179 ? -0.783 -2.984 15.258 1 87.88 179 GLU B CA 1
ATOM 3588 C C . GLU B 1 179 ? -2.293 -2.83 15.422 1 87.88 179 GLU B C 1
ATOM 3590 O O . GLU B 1 179 ? -3.053 -3.746 15.094 1 87.88 179 GLU B O 1
ATOM 3595 N N . GLU B 1 180 ? -2.699 -1.759 15.93 1 91.12 180 GLU B N 1
ATOM 3596 C CA . GLU B 1 180 ? -4.125 -1.501 16.109 1 91.12 180 GLU B CA 1
ATOM 3597 C C . GLU B 1 180 ? -4.852 -1.482 14.758 1 91.12 180 GLU B C 1
ATOM 3599 O O . GLU B 1 180 ? -5.941 -2.045 14.633 1 91.12 180 GLU B O 1
ATOM 3604 N N . PHE B 1 181 ? -4.242 -0.848 13.844 1 94 181 PHE B N 1
ATOM 3605 C CA . PHE B 1 181 ? -4.824 -0.705 12.508 1 94 181 PHE B CA 1
ATOM 3606 C C . PHE B 1 181 ? -5.074 -2.068 11.883 1 94 181 PHE B C 1
ATOM 3608 O O . PHE B 1 181 ? -6.109 -2.283 11.242 1 94 181 PHE B O 1
ATOM 3615 N N . LEU B 1 182 ? -4.145 -2.947 12.07 1 91.38 182 LEU B N 1
ATOM 3616 C CA . LEU B 1 182 ? -4.191 -4.234 11.383 1 91.38 182 LEU B CA 1
ATOM 3617 C C . LEU B 1 182 ? -5.078 -5.219 12.141 1 91.38 182 LEU B C 1
ATOM 3619 O O . LEU B 1 182 ? -5.414 -6.285 11.617 1 91.38 182 LEU B O 1
ATOM 3623 N N . ARG B 1 183 ? -5.375 -4.871 13.352 1 88.31 183 ARG B N 1
ATOM 3624 C CA . ARG B 1 183 ? -6.289 -5.719 14.109 1 88.31 183 ARG B CA 1
ATOM 3625 C C . ARG B 1 183 ? -7.723 -5.559 13.617 1 88.31 183 ARG B C 1
ATOM 3627 O O . ARG B 1 183 ? -8.57 -5.027 14.336 1 88.31 183 ARG B O 1
ATOM 3634 N N . ASP B 1 184 ? -8.008 -6 12.438 1 89.56 184 ASP B N 1
ATOM 3635 C CA . ASP B 1 184 ? -9.281 -5.914 11.742 1 89.56 184 ASP B CA 1
ATOM 3636 C C . ASP B 1 184 ? -9.406 -7.012 10.688 1 89.56 184 ASP B C 1
ATOM 3638 O O . ASP B 1 184 ? -8.398 -7.531 10.195 1 89.56 184 ASP B O 1
ATOM 3642 N N . ARG B 1 185 ? -10.594 -7.367 10.383 1 84 185 ARG B N 1
ATOM 3643 C CA . ARG B 1 185 ? -10.82 -8.391 9.367 1 84 185 ARG B CA 1
ATOM 3644 C C . ARG B 1 185 ? -10.766 -7.789 7.969 1 84 185 ARG B C 1
ATOM 3646 O O . ARG B 1 185 ? -10.641 -8.516 6.98 1 84 185 ARG B O 1
ATOM 3653 N N . PHE B 1 186 ? -10.945 -6.43 7.906 1 89.81 186 PHE B N 1
ATOM 3654 C CA . PHE B 1 186 ? -10.914 -5.684 6.652 1 89.81 186 PHE B CA 1
ATOM 3655 C C . PHE B 1 186 ? -12.023 -6.148 5.719 1 89.81 186 PHE B C 1
ATOM 3657 O O . PHE B 1 186 ? -11.797 -6.328 4.52 1 89.81 186 PHE B O 1
ATOM 3664 N N . ASP B 1 187 ? -13.086 -6.469 6.223 1 84.81 187 ASP B N 1
ATOM 3665 C CA . ASP B 1 187 ? -14.219 -6.949 5.441 1 84.81 187 ASP B CA 1
ATOM 3666 C C . ASP B 1 187 ? -15.297 -5.871 5.32 1 84.81 187 ASP B C 1
ATOM 3668 O O . ASP B 1 187 ? -16.344 -6.094 4.695 1 84.81 187 ASP B O 1
ATOM 3672 N N . GLY B 1 188 ? -15.109 -4.703 5.824 1 86.31 188 GLY B N 1
ATOM 3673 C CA . GLY B 1 188 ? -16.062 -3.609 5.746 1 86.31 188 GLY B CA 1
ATOM 3674 C C . GLY B 1 188 ? -15.992 -2.846 4.438 1 86.31 188 GLY B C 1
ATOM 3675 O O . GLY B 1 188 ? -15.07 -3.057 3.641 1 86.31 188 GLY B O 1
ATOM 3676 N N . PRO B 1 189 ? -16.969 -1.992 4.227 1 87.38 189 PRO B N 1
ATOM 3677 C CA . PRO B 1 189 ? -16.953 -1.179 3.008 1 87.38 189 PRO B CA 1
ATOM 3678 C C . PRO B 1 189 ? -15.695 -0.306 2.898 1 87.38 189 PRO B C 1
ATOM 3680 O O . PRO B 1 189 ? -15.273 0.294 3.889 1 87.38 189 PRO B O 1
ATOM 3683 N N . GLY B 1 190 ? -15.117 -0.362 1.715 1 87.31 190 GLY B N 1
ATOM 3684 C CA . GLY B 1 190 ? -13.961 0.48 1.455 1 87.31 190 GLY B CA 1
ATOM 3685 C C . GLY B 1 190 ? -12.664 -0.104 1.988 1 87.31 190 GLY B C 1
ATOM 3686 O O . GLY B 1 190 ? -11.586 0.466 1.786 1 87.31 190 GLY B O 1
ATOM 3687 N N . ALA B 1 191 ? -12.859 -1.205 2.717 1 93.19 191 ALA B N 1
ATOM 3688 C CA . ALA B 1 191 ? -11.664 -1.816 3.293 1 93.19 191 ALA B CA 1
ATOM 3689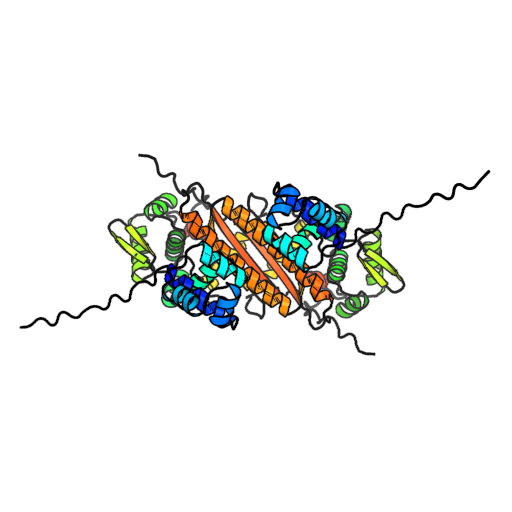 C C . ALA B 1 191 ? -10.93 -2.666 2.26 1 93.19 191 ALA B C 1
ATOM 3691 O O . ALA B 1 191 ? -11.547 -3.193 1.33 1 93.19 191 ALA B O 1
ATOM 3692 N N . LEU B 1 192 ? -9.68 -2.734 2.338 1 92.06 192 LEU B N 1
ATOM 3693 C CA . LEU B 1 192 ? -8.797 -3.561 1.518 1 92.06 192 LEU B CA 1
ATOM 3694 C C . LEU B 1 192 ? -7.594 -4.039 2.322 1 92.06 192 LEU B C 1
ATOM 3696 O O . LEU B 1 192 ? -7.02 -3.273 3.098 1 92.06 192 LEU B O 1
ATOM 3700 N N . PHE B 1 193 ? -7.309 -5.246 2.199 1 91.69 193 PHE B N 1
ATOM 3701 C CA . PHE B 1 193 ? -6.094 -5.82 2.762 1 91.69 193 PHE B CA 1
ATOM 3702 C C . PHE B 1 193 ? -5.484 -6.844 1.808 1 91.69 193 PHE B C 1
ATOM 3704 O O . PHE B 1 193 ? -6.164 -7.781 1.381 1 91.69 193 PHE B O 1
ATOM 3711 N N . THR B 1 194 ? -4.219 -6.648 1.475 1 90.06 194 THR B N 1
ATOM 3712 C CA . THR B 1 194 ? -3.523 -7.645 0.667 1 90.06 194 THR B CA 1
ATOM 3713 C C . THR B 1 194 ? -2.062 -7.762 1.089 1 90.06 194 THR B C 1
ATOM 3715 O O . THR B 1 194 ? -1.449 -6.773 1.5 1 90.06 194 THR B O 1
ATOM 3718 N N . LEU B 1 195 ? -1.546 -8.883 1.148 1 91.81 195 LEU B N 1
ATOM 3719 C CA . LEU B 1 195 ? -0.132 -9.211 1.296 1 91.81 195 LEU B CA 1
ATOM 3720 C C . LEU B 1 195 ? 0.344 -10.094 0.151 1 91.81 195 LEU B C 1
ATOM 3722 O O . LEU B 1 195 ? -0.183 -11.195 -0.049 1 91.81 195 LEU B O 1
ATOM 3726 N N . GLU B 1 196 ? 1.297 -9.617 -0.612 1 88.88 196 GLU B N 1
ATOM 3727 C CA . GLU B 1 196 ? 1.847 -10.336 -1.759 1 88.88 196 GLU B CA 1
ATOM 3728 C C . GLU B 1 196 ? 3.342 -10.586 -1.587 1 88.88 196 GLU B C 1
ATOM 3730 O O . GLU B 1 196 ? 4.051 -9.773 -0.987 1 88.88 196 GLU B O 1
ATOM 3735 N N . LEU B 1 197 ? 3.727 -11.672 -2.072 1 89.12 197 LEU B N 1
ATOM 3736 C CA . LEU B 1 197 ? 5.137 -12.031 -2.109 1 89.12 197 LEU B CA 1
ATOM 3737 C C . LEU B 1 197 ? 5.559 -12.445 -3.516 1 89.12 197 LEU B C 1
ATOM 3739 O O . LEU B 1 197 ? 4.949 -13.336 -4.113 1 89.12 197 LEU B O 1
ATOM 3743 N N . ARG B 1 198 ? 6.57 -11.781 -4.066 1 87.75 198 ARG B N 1
ATOM 3744 C CA . ARG B 1 198 ? 7.059 -12.102 -5.406 1 87.75 198 ARG B CA 1
ATOM 3745 C C . ARG B 1 198 ? 8.57 -11.898 -5.5 1 87.75 198 ARG B C 1
ATOM 3747 O O . ARG B 1 198 ? 9.164 -11.211 -4.668 1 87.75 198 ARG B O 1
ATOM 3754 N N . GLU B 1 199 ? 9.133 -12.539 -6.5 1 85.69 199 GLU B N 1
ATOM 3755 C CA . GLU B 1 199 ? 10.531 -12.312 -6.824 1 85.69 199 GLU B CA 1
ATOM 3756 C C . GLU B 1 199 ? 10.703 -11.125 -7.77 1 85.69 199 GLU B C 1
ATOM 3758 O O . GLU B 1 199 ? 10.125 -11.117 -8.859 1 85.69 199 GLU B O 1
ATOM 3763 N N . LEU B 1 200 ? 11.516 -10.188 -7.32 1 91.06 200 LEU B N 1
ATOM 3764 C CA . LEU B 1 200 ? 11.664 -8.969 -8.109 1 91.06 200 LEU B CA 1
ATOM 3765 C C . LEU B 1 200 ? 13.133 -8.578 -8.234 1 91.06 200 LEU B C 1
ATOM 3767 O O . LEU B 1 200 ? 13.922 -8.828 -7.324 1 91.06 200 LEU B O 1
ATOM 3771 N N . GLY B 1 201 ? 13.422 -7.984 -9.367 1 91.06 201 GLY B N 1
ATOM 3772 C CA . GLY B 1 201 ? 14.703 -7.324 -9.508 1 91.06 201 GLY B CA 1
ATOM 3773 C C . GLY B 1 201 ? 14.734 -5.938 -8.891 1 91.06 201 GLY B C 1
ATOM 3774 O O . GLY B 1 201 ? 13.688 -5.383 -8.547 1 91.06 201 GLY B O 1
ATOM 3775 N N . ASP B 1 202 ? 15.93 -5.344 -8.781 1 92.69 202 ASP B N 1
ATOM 3776 C CA . ASP B 1 202 ? 16.125 -4.055 -8.125 1 92.69 202 ASP B CA 1
ATOM 3777 C C . ASP B 1 202 ? 15.391 -2.941 -8.867 1 92.69 202 ASP B C 1
ATOM 3779 O O . ASP B 1 202 ? 14.852 -2.023 -8.25 1 92.69 202 ASP B O 1
ATOM 3783 N N . ALA B 1 203 ? 15.422 -3.061 -10.094 1 88.38 203 ALA B N 1
ATOM 3784 C CA . ALA B 1 203 ? 14.773 -2.025 -10.891 1 88.38 203 ALA B CA 1
ATOM 3785 C C . ALA B 1 203 ? 13.266 -2.01 -10.656 1 88.38 203 ALA B C 1
ATOM 3787 O O . ALA B 1 203 ? 12.664 -0.943 -10.508 1 88.38 203 ALA B O 1
ATOM 3788 N N . SER B 1 204 ? 12.695 -3.199 -10.633 1 91.25 204 SER B N 1
ATOM 3789 C CA . SER B 1 204 ? 11.266 -3.316 -10.367 1 91.25 204 SER B CA 1
ATOM 3790 C C . SER B 1 204 ? 10.922 -2.826 -8.961 1 91.25 204 SER B C 1
ATOM 3792 O O . SER B 1 204 ? 9.914 -2.15 -8.766 1 91.25 204 SER B O 1
ATOM 3794 N N . VAL B 1 205 ? 11.781 -3.123 -8.031 1 95.06 205 VAL B N 1
ATOM 3795 C CA . VAL B 1 205 ? 11.578 -2.674 -6.664 1 95.06 205 VAL B CA 1
ATOM 3796 C C . VAL B 1 205 ? 11.57 -1.146 -6.613 1 95.06 205 VAL B C 1
ATOM 3798 O O . VAL B 1 205 ? 10.703 -0.544 -5.98 1 95.06 205 VAL B O 1
ATOM 3801 N N . ALA B 1 206 ? 12.508 -0.582 -7.285 1 91.56 206 ALA B N 1
ATOM 3802 C CA . ALA B 1 206 ? 12.602 0.875 -7.305 1 91.56 206 ALA B CA 1
ATOM 3803 C C . ALA B 1 206 ? 11.367 1.496 -7.941 1 91.56 206 ALA B C 1
ATOM 3805 O O . ALA B 1 206 ? 10.836 2.496 -7.445 1 91.56 206 ALA B O 1
ATOM 3806 N N . GLN B 1 207 ? 10.953 0.89 -8.984 1 90.25 207 GLN B N 1
ATOM 3807 C CA . GLN B 1 207 ? 9.773 1.39 -9.68 1 90.25 207 GLN B CA 1
ATOM 3808 C C . GLN B 1 207 ? 8.531 1.276 -8.805 1 90.25 207 GLN B C 1
ATOM 3810 O O . GLN B 1 207 ? 7.723 2.207 -8.734 1 90.25 207 GLN B O 1
ATOM 3815 N N . LEU B 1 208 ? 8.367 0.169 -8.148 1 93.12 208 LEU B N 1
ATOM 3816 C CA . LEU B 1 208 ? 7.215 -0.063 -7.293 1 93.12 208 LEU B CA 1
ATOM 3817 C C . LEU B 1 208 ? 7.23 0.875 -6.09 1 93.12 208 LEU B C 1
ATOM 3819 O O . LEU B 1 208 ? 6.18 1.356 -5.66 1 93.12 208 LEU B O 1
ATOM 3823 N N . ARG B 1 209 ? 8.406 1.124 -5.582 1 91.62 209 ARG B N 1
ATOM 3824 C CA . ARG B 1 209 ? 8.523 2.074 -4.48 1 91.62 209 ARG B CA 1
ATOM 3825 C C . ARG B 1 209 ? 8.016 3.453 -4.891 1 91.62 209 ARG B C 1
ATOM 3827 O O . ARG B 1 209 ? 7.281 4.098 -4.141 1 91.62 209 ARG B O 1
ATOM 3834 N N . ARG B 1 210 ? 8.383 3.863 -6.062 1 86.94 210 ARG B N 1
ATOM 3835 C CA . ARG B 1 210 ? 7.918 5.148 -6.578 1 86.94 210 ARG B CA 1
ATOM 3836 C C . ARG B 1 210 ? 6.402 5.156 -6.742 1 86.94 210 ARG B C 1
ATOM 3838 O O . ARG B 1 210 ? 5.746 6.16 -6.461 1 86.94 210 ARG B O 1
ATOM 3845 N N . ARG B 1 211 ? 5.895 4.031 -7.156 1 89.94 211 ARG B N 1
ATOM 3846 C CA . ARG B 1 211 ? 4.449 3.912 -7.324 1 89.94 211 ARG B CA 1
ATOM 3847 C C . ARG B 1 211 ? 3.73 4.039 -5.988 1 89.94 211 ARG B C 1
ATOM 3849 O O . ARG B 1 211 ? 2.699 4.711 -5.895 1 89.94 211 ARG B O 1
ATOM 3856 N N . LEU B 1 212 ? 4.246 3.418 -4.992 1 93.75 212 LEU B N 1
ATOM 3857 C CA . LEU B 1 212 ? 3.652 3.492 -3.662 1 93.75 212 LEU B CA 1
ATOM 3858 C C . LEU B 1 212 ? 3.689 4.918 -3.129 1 93.75 212 LEU B C 1
ATOM 3860 O O . LEU B 1 212 ? 2.709 5.395 -2.549 1 93.75 212 LEU B O 1
ATOM 3864 N N . GLU B 1 213 ? 4.793 5.598 -3.371 1 86.31 213 GLU B N 1
ATOM 3865 C CA . GLU B 1 213 ? 4.902 6.992 -2.961 1 86.31 213 GLU B CA 1
ATOM 3866 C C . GLU B 1 213 ? 3.854 7.855 -3.656 1 86.31 213 GLU B C 1
ATOM 3868 O O . GLU B 1 213 ? 3.293 8.773 -3.049 1 86.31 213 GLU B O 1
ATOM 3873 N N . ARG B 1 214 ? 3.617 7.504 -4.852 1 84.56 214 ARG B N 1
ATOM 3874 C CA . ARG B 1 214 ? 2.594 8.227 -5.602 1 84.56 214 ARG B CA 1
ATOM 3875 C C . ARG B 1 214 ? 1.21 7.988 -5.008 1 84.56 214 ARG B C 1
ATOM 3877 O O . ARG B 1 214 ? 0.379 8.898 -4.969 1 84.56 214 ARG B O 1
ATOM 3884 N N . VAL B 1 215 ? 0.914 6.789 -4.598 1 91.94 215 VAL B N 1
ATOM 3885 C CA . VAL B 1 215 ? -0.371 6.477 -3.979 1 91.94 215 VAL B CA 1
ATOM 3886 C C . VAL B 1 215 ? -0.552 7.312 -2.713 1 91.94 215 VAL B C 1
ATOM 3888 O O . VAL B 1 215 ? -1.645 7.816 -2.445 1 91.94 215 VAL B O 1
ATOM 3891 N N . VAL B 1 216 ? 0.503 7.48 -1.936 1 89.19 216 VAL B N 1
ATOM 3892 C CA . VAL B 1 216 ? 0.445 8.281 -0.719 1 89.19 216 VAL B CA 1
ATOM 3893 C C . VAL B 1 216 ? 0.096 9.727 -1.07 1 89.19 216 VAL B C 1
ATOM 3895 O O . VAL B 1 216 ? -0.747 10.344 -0.416 1 89.19 216 VAL B O 1
ATOM 3898 N N . ALA B 1 217 ? 0.741 10.203 -2.16 1 82.94 217 ALA B N 1
ATOM 3899 C CA . ALA B 1 217 ? 0.461 11.57 -2.605 1 82.94 217 ALA B CA 1
ATOM 3900 C C . ALA B 1 217 ? -0.995 11.719 -3.035 1 82.94 217 ALA B C 1
ATOM 3902 O O . ALA B 1 217 ? -1.646 12.711 -2.713 1 82.94 217 ALA B O 1
ATOM 3903 N N . GLU B 1 218 ? -1.491 10.75 -3.693 1 84.62 218 GLU B N 1
ATOM 3904 C CA . GLU B 1 218 ? -2.881 10.766 -4.145 1 84.62 218 GLU B CA 1
ATOM 3905 C C . GLU B 1 218 ? -3.842 10.703 -2.961 1 84.62 218 GLU B C 1
ATOM 3907 O O . GLU B 1 218 ? -4.898 11.336 -2.979 1 84.62 218 GLU B O 1
ATOM 3912 N N . PHE B 1 219 ? -3.5 9.945 -2.016 1 92.12 219 PHE B N 1
ATOM 3913 C CA . PHE B 1 219 ? -4.281 9.836 -0.79 1 92.12 219 PHE B CA 1
ATOM 3914 C C . PHE B 1 219 ? -4.398 11.195 -0.105 1 92.12 219 PHE B C 1
ATOM 3916 O O . PHE B 1 219 ? -5.496 11.609 0.283 1 92.12 219 PHE B O 1
ATOM 3923 N N . ARG B 1 220 ? -3.332 11.852 -0.033 1 82.56 220 ARG B N 1
ATOM 3924 C CA . ARG B 1 220 ? -3.305 13.18 0.583 1 82.56 220 ARG B CA 1
ATOM 3925 C C . ARG B 1 220 ? -4.078 14.188 -0.257 1 82.56 220 ARG B C 1
ATOM 3927 O O . ARG B 1 220 ? -4.816 15.016 0.282 1 82.56 220 ARG B O 1
ATOM 3934 N N . GLU B 1 221 ? -3.904 14.086 -1.525 1 79.88 221 GLU B N 1
ATOM 3935 C CA . GLU B 1 221 ? -4.605 14.984 -2.434 1 79.88 221 GLU B CA 1
ATOM 3936 C C . GLU B 1 221 ? -6.117 14.781 -2.355 1 79.88 221 GLU B C 1
ATOM 3938 O O . GLU B 1 221 ? -6.879 15.75 -2.379 1 79.88 221 GLU B O 1
ATOM 3943 N N . ALA B 1 222 ? -6.496 13.57 -2.334 1 84.38 222 ALA B N 1
ATOM 3944 C CA . ALA B 1 222 ? -7.918 13.266 -2.227 1 84.38 222 ALA B CA 1
ATOM 3945 C C . ALA B 1 222 ? -8.516 13.852 -0.951 1 84.38 222 ALA B C 1
ATOM 3947 O O . ALA B 1 222 ? -9.625 14.383 -0.963 1 84.38 222 ALA B O 1
ATOM 3948 N N . ALA B 1 223 ? -7.789 13.75 0.078 1 83.5 223 ALA B N 1
ATOM 3949 C CA . ALA B 1 223 ? -8.234 14.305 1.353 1 83.5 223 ALA B CA 1
ATOM 3950 C C . ALA B 1 223 ? -8.383 15.828 1.265 1 83.5 223 ALA B C 1
ATOM 3952 O O . ALA B 1 223 ? -9.336 16.391 1.794 1 83.5 223 ALA B O 1
ATOM 3953 N N . ASP B 1 224 ? -7.398 16.438 0.615 1 74.81 224 ASP B N 1
ATOM 3954 C CA . ASP B 1 224 ? -7.434 17.891 0.448 1 74.81 224 ASP B CA 1
ATOM 3955 C C . ASP B 1 224 ? -8.68 18.312 -0.318 1 74.81 224 ASP B C 1
ATOM 3957 O O . ASP B 1 224 ? -9.266 19.359 -0.025 1 74.81 224 ASP B O 1
ATOM 3961 N N . LEU B 1 225 ? -9.031 17.547 -1.258 1 73.62 225 LEU B N 1
ATOM 3962 C CA . LEU B 1 225 ? -10.211 17.859 -2.062 1 73.62 225 LEU B CA 1
ATOM 3963 C C . LEU B 1 225 ? -11.492 17.594 -1.273 1 73.62 225 LEU B C 1
ATOM 3965 O O . LEU B 1 225 ? -12.461 18.344 -1.392 1 73.62 225 LEU B O 1
ATOM 3969 N N . ASP B 1 226 ? -11.492 16.609 -0.481 1 81.31 226 ASP B N 1
ATOM 3970 C CA . ASP B 1 226 ? -12.688 16.188 0.233 1 81.31 226 ASP B CA 1
ATOM 3971 C C . ASP B 1 226 ? -12.961 17.078 1.438 1 81.31 226 ASP B C 1
ATOM 3973 O O . ASP B 1 226 ? -14.016 16.969 2.066 1 81.31 226 ASP B O 1
ATOM 3977 N N . VAL B 1 227 ? -12.016 18.016 1.743 1 74 227 VAL B N 1
ATOM 3978 C CA . VAL B 1 227 ? -12.195 18.938 2.861 1 74 227 VAL B CA 1
ATOM 3979 C C . VAL B 1 227 ? -13.461 19.766 2.652 1 74 227 VAL B C 1
ATOM 3981 O O . VAL B 1 227 ? -14.086 20.203 3.619 1 74 227 VAL B O 1
ATOM 3984 N N . THR B 1 228 ? -13.805 19.906 1.422 1 70.69 228 THR B N 1
ATOM 3985 C CA . THR B 1 228 ? -14.961 20.719 1.08 1 70.69 228 THR B CA 1
ATOM 3986 C C . THR B 1 228 ? -16.266 19.969 1.36 1 70.69 228 THR B C 1
ATOM 3988 O O . THR B 1 228 ? -17.328 20.578 1.429 1 70.69 228 THR B O 1
ATOM 3991 N N . LEU B 1 229 ? -16.266 18.719 1.521 1 75.56 229 LEU B N 1
ATOM 3992 C CA . LEU B 1 229 ? -17.438 17.938 1.848 1 75.56 229 LEU B CA 1
ATOM 3993 C C . LEU B 1 229 ? -17.891 18.188 3.285 1 75.56 229 LEU B C 1
ATOM 3995 O O . LEU B 1 229 ? -17.062 18.484 4.148 1 75.56 229 LEU B O 1
ATOM 3999 N N . PRO B 1 230 ? -19.219 18.078 3.441 1 74.31 230 PRO B N 1
ATOM 4000 C CA . PRO B 1 230 ? -19.688 18.125 4.828 1 74.31 230 PRO B CA 1
ATOM 4001 C C . PRO B 1 230 ? -19.062 17.031 5.691 1 74.31 230 PRO B C 1
ATOM 4003 O O . PRO B 1 230 ? -18.734 15.945 5.188 1 74.31 230 PRO B O 1
ATOM 4006 N N . ALA B 1 231 ? -18.891 17.328 6.941 1 76.56 231 ALA B N 1
ATOM 4007 C CA . ALA B 1 231 ? -18.234 16.422 7.883 1 76.56 231 ALA B CA 1
ATOM 4008 C C . ALA B 1 231 ? -18.922 15.07 7.922 1 76.56 231 ALA B C 1
ATOM 4010 O O . ALA B 1 231 ? -18.266 14.039 8.094 1 76.56 231 ALA B O 1
ATOM 4011 N N . GLU B 1 232 ? -20.219 15.031 7.676 1 80.31 232 GLU B N 1
ATOM 4012 C CA . GLU B 1 232 ? -20.984 13.805 7.77 1 80.31 232 GLU B CA 1
ATOM 4013 C C . GLU B 1 232 ? -20.734 12.891 6.57 1 80.31 232 GLU B C 1
ATOM 4015 O O . GLU B 1 232 ? -21.062 11.703 6.605 1 80.31 232 GLU B O 1
ATOM 4020 N N . ARG B 1 233 ? -20.125 13.492 5.594 1 86.31 233 ARG B N 1
ATOM 4021 C CA . ARG B 1 233 ? -19.875 12.719 4.383 1 86.31 233 ARG B CA 1
ATOM 4022 C C . ARG B 1 233 ? -18.406 12.312 4.301 1 86.31 233 ARG B C 1
ATOM 4024 O O . ARG B 1 233 ? -17.922 11.875 3.25 1 86.31 233 ARG B O 1
ATOM 4031 N N . ARG B 1 234 ? -17.703 12.57 5.367 1 85.88 234 ARG B N 1
ATOM 4032 C CA . ARG B 1 234 ? -16.297 12.188 5.441 1 85.88 234 ARG B CA 1
ATOM 4033 C C . ARG B 1 234 ? -16.047 11.195 6.57 1 85.88 234 ARG B C 1
ATOM 4035 O O . ARG B 1 234 ? -16.734 11.234 7.598 1 85.88 234 ARG B O 1
ATOM 4042 N N . ASN B 1 235 ? -15.156 10.289 6.312 1 90.75 235 ASN B N 1
ATOM 4043 C CA . ASN B 1 235 ? -14.711 9.32 7.312 1 90.75 235 ASN B CA 1
ATOM 4044 C C . ASN B 1 235 ? -13.188 9.328 7.453 1 90.75 235 ASN B C 1
ATOM 4046 O O . ASN B 1 235 ? -12.469 9.578 6.48 1 90.75 235 ASN B O 1
ATOM 4050 N N . SER B 1 236 ? -12.797 9.109 8.734 1 91.5 236 SER B N 1
ATOM 4051 C CA . SER B 1 236 ? -11.367 8.883 8.938 1 91.5 236 SER B CA 1
ATOM 4052 C C . SER B 1 236 ? -10.922 7.566 8.312 1 91.5 236 SER B C 1
ATOM 4054 O O . SER B 1 236 ? -11.469 6.508 8.617 1 91.5 236 SER B O 1
ATOM 4056 N N . VAL B 1 237 ? -9.969 7.641 7.461 1 95.06 237 VAL B N 1
ATOM 4057 C CA . VAL B 1 237 ? -9.492 6.469 6.738 1 95.06 237 VAL B CA 1
ATOM 4058 C C . VAL B 1 237 ? -7.988 6.305 6.953 1 95.06 237 VAL B C 1
ATOM 4060 O O . VAL B 1 237 ? -7.23 7.266 6.816 1 95.06 237 VAL B O 1
ATOM 4063 N N . GLY B 1 238 ? -7.629 5.094 7.367 1 95.56 238 GLY B N 1
ATOM 4064 C CA . GLY B 1 238 ? -6.219 4.742 7.445 1 95.56 238 GLY B CA 1
ATOM 4065 C C . GLY B 1 238 ? -5.707 4.043 6.199 1 95.56 238 GLY B C 1
ATOM 4066 O O . GLY B 1 238 ? -6.422 3.242 5.594 1 95.56 238 GLY B O 1
ATOM 4067 N N . LEU B 1 239 ? -4.508 4.336 5.793 1 96.31 239 LEU B N 1
ATOM 4068 C CA . LEU B 1 239 ? -3.793 3.705 4.688 1 96.31 239 LEU B CA 1
ATOM 4069 C C . LEU B 1 239 ? -2.416 3.227 5.133 1 96.31 239 LEU B C 1
ATOM 4071 O O . LEU B 1 239 ? -1.607 4.016 5.625 1 96.31 239 LEU B O 1
ATOM 4075 N N . LEU B 1 240 ? -2.178 1.977 5.012 1 96.62 240 LEU B N 1
ATOM 4076 C CA . LEU B 1 240 ? -0.873 1.402 5.32 1 96.62 240 LEU B CA 1
ATOM 4077 C C . LEU B 1 240 ? -0.242 0.787 4.074 1 96.62 240 LEU B C 1
ATOM 4079 O O . LEU B 1 240 ? -0.86 -0.046 3.408 1 96.62 240 LEU B O 1
ATOM 4083 N N . LEU B 1 241 ? 0.93 1.247 3.715 1 96.5 241 LEU B N 1
ATOM 4084 C CA . LEU B 1 241 ? 1.731 0.7 2.625 1 96.5 241 LEU B CA 1
ATOM 4085 C C . LEU B 1 241 ? 3.1 0.252 3.129 1 96.5 241 LEU B C 1
ATOM 4087 O O . LEU B 1 241 ? 3.795 1.011 3.807 1 96.5 241 LEU B O 1
ATOM 4091 N N . ALA B 1 242 ? 3.455 -0.951 2.842 1 96.56 242 ALA B N 1
ATOM 4092 C CA . ALA B 1 242 ? 4.766 -1.447 3.248 1 96.56 242 ALA B CA 1
ATOM 4093 C C . ALA B 1 242 ? 5.352 -2.381 2.191 1 96.56 242 ALA B C 1
ATOM 4095 O O . ALA B 1 242 ? 4.629 -3.182 1.593 1 96.56 242 ALA B O 1
ATOM 4096 N N . MET B 1 243 ? 6.582 -2.264 1.965 1 97.38 243 MET B N 1
ATOM 4097 C CA . MET B 1 243 ? 7.332 -3.109 1.042 1 97.38 243 MET B CA 1
ATOM 4098 C C . MET B 1 243 ? 8.758 -3.332 1.543 1 97.38 243 MET B C 1
ATOM 4100 O O . MET B 1 243 ? 9.391 -2.406 2.047 1 97.38 243 MET B O 1
ATOM 4104 N N . ARG B 1 244 ? 9.219 -4.523 1.435 1 96.31 244 ARG B N 1
ATOM 4105 C CA . ARG B 1 244 ? 10.602 -4.824 1.793 1 96.31 244 ARG B CA 1
ATOM 4106 C C . ARG B 1 244 ? 11.023 -6.188 1.257 1 96.31 244 ARG B C 1
ATOM 4108 O O . ARG B 1 244 ? 10.172 -7.039 0.982 1 96.31 244 ARG B O 1
ATOM 4115 N N . PRO B 1 245 ? 12.344 -6.344 1.055 1 94.69 245 PRO B N 1
ATOM 4116 C CA . PRO B 1 245 ? 12.812 -7.723 0.893 1 94.69 245 PRO B CA 1
ATOM 4117 C C . PRO B 1 245 ? 12.453 -8.609 2.086 1 94.69 245 PRO B C 1
ATOM 4119 O O . PRO B 1 245 ? 12.656 -8.211 3.236 1 94.69 245 PRO B O 1
ATOM 4122 N N . TRP B 1 246 ? 11.844 -9.766 1.779 1 93.44 246 TRP B N 1
ATOM 4123 C CA . TRP B 1 246 ? 11.344 -10.586 2.873 1 93.44 246 TRP B CA 1
ATOM 4124 C C . TRP B 1 246 ? 11.094 -12.016 2.404 1 93.44 246 TRP B C 1
ATOM 4126 O O . TRP B 1 246 ? 10.562 -12.234 1.311 1 93.44 246 TRP B O 1
ATOM 4136 N N . VAL B 1 247 ? 11.531 -12.914 3.207 1 89 247 VAL B N 1
ATOM 4137 C CA . VAL B 1 247 ? 11.188 -14.32 3.031 1 89 247 VAL B CA 1
ATOM 4138 C C . VAL B 1 247 ? 10.336 -14.797 4.211 1 89 247 VAL B C 1
ATOM 4140 O O . VAL B 1 247 ? 10.773 -14.734 5.359 1 89 247 VAL B O 1
ATOM 4143 N N . PHE B 1 248 ? 9.148 -15.203 3.895 1 90 248 PHE B N 1
ATOM 4144 C CA . PHE B 1 248 ? 8.25 -15.711 4.934 1 90 248 PHE B CA 1
ATOM 4145 C C . PHE B 1 248 ? 8.82 -16.969 5.562 1 90 248 PHE B C 1
ATOM 4147 O O . PHE B 1 248 ? 9.242 -17.891 4.855 1 90 248 PHE B O 1
ATOM 4154 N N . SER B 1 249 ? 8.812 -17 6.867 1 88.31 249 SER B N 1
ATOM 4155 C CA . SER B 1 249 ? 9.492 -18.031 7.641 1 88.31 249 SER B CA 1
ATOM 4156 C C . SER B 1 249 ? 8.859 -19.406 7.41 1 88.31 249 SER B C 1
ATOM 4158 O O . SER B 1 249 ? 9.445 -20.438 7.758 1 88.31 249 SER B O 1
ATOM 4160 N N . ILE B 1 250 ? 7.641 -19.406 6.805 1 86.5 250 ILE B N 1
ATOM 4161 C CA . ILE B 1 250 ? 6.988 -20.672 6.531 1 86.5 250 ILE B CA 1
ATOM 4162 C C . ILE B 1 250 ? 7.895 -21.547 5.668 1 86.5 250 ILE B C 1
ATOM 4164 O O . ILE B 1 250 ? 7.758 -22.781 5.652 1 86.5 250 ILE B O 1
ATOM 4168 N N . VAL B 1 251 ? 8.781 -20.984 4.953 1 86.94 251 VAL B N 1
ATOM 4169 C CA . VAL B 1 251 ? 9.672 -21.719 4.062 1 86.94 251 VAL B CA 1
ATOM 4170 C C . VAL B 1 251 ? 10.547 -22.672 4.875 1 86.94 251 VAL B C 1
ATOM 4172 O O . VAL B 1 251 ? 11.008 -23.703 4.367 1 86.94 251 VAL B O 1
ATOM 4175 N N . ASP B 1 252 ? 10.727 -22.312 6.078 1 86.56 252 ASP B N 1
ATOM 4176 C CA . ASP B 1 252 ? 11.555 -23.141 6.953 1 86.56 252 ASP B CA 1
ATOM 4177 C C . ASP B 1 252 ? 10.883 -24.469 7.254 1 86.56 252 ASP B C 1
ATOM 4179 O O . ASP B 1 252 ? 11.539 -25.406 7.723 1 86.56 252 ASP B O 1
ATOM 4183 N N . SER B 1 253 ? 9.602 -24.547 7.008 1 86.69 253 SER B N 1
ATOM 4184 C CA . SER B 1 253 ? 8.891 -25.812 7.191 1 86.69 253 SER B CA 1
ATOM 4185 C C . SER B 1 253 ? 9.438 -26.891 6.262 1 86.69 253 SER B C 1
ATOM 4187 O O . SER B 1 253 ? 9.273 -28.078 6.523 1 86.69 253 SER B O 1
ATOM 4189 N N . LEU B 1 254 ? 10.07 -26.5 5.156 1 90.06 254 LEU B N 1
ATOM 4190 C CA . LEU B 1 254 ? 10.57 -27.438 4.164 1 90.06 254 LEU B CA 1
ATOM 4191 C C . LEU B 1 254 ? 11.914 -28.016 4.594 1 90.06 254 LEU B C 1
ATOM 4193 O O . LEU B 1 254 ? 12.367 -29.031 4.047 1 90.06 254 LEU B O 1
ATOM 4197 N N . ARG B 1 255 ? 12.484 -27.328 5.562 1 84.31 255 ARG B N 1
ATOM 4198 C CA . ARG B 1 255 ? 13.805 -27.75 5.992 1 84.31 255 ARG B CA 1
ATOM 4199 C C . ARG B 1 255 ? 13.727 -29.047 6.797 1 84.31 255 ARG B C 1
ATOM 4201 O O . ARG B 1 255 ? 12.766 -29.266 7.539 1 84.31 255 ARG B O 1
ATOM 4208 N N . ALA B 1 256 ? 14.586 -30.016 6.496 1 68.94 256 ALA B N 1
ATOM 4209 C CA . ALA B 1 256 ? 14.656 -31.297 7.191 1 68.94 256 ALA B CA 1
ATOM 4210 C C . ALA B 1 256 ? 14.773 -31.109 8.703 1 68.94 256 ALA B C 1
ATOM 4212 O O . ALA B 1 256 ? 14.148 -31.828 9.477 1 68.94 256 ALA B O 1
ATOM 4213 N N . ASP B 1 257 ? 15.773 -30.281 9.211 1 60.69 257 ASP B N 1
ATOM 4214 C CA . ASP B 1 257 ? 16.031 -30.141 10.641 1 60.69 257 ASP B CA 1
ATOM 4215 C C . ASP B 1 257 ? 15.117 -29.078 11.266 1 60.69 257 ASP B C 1
ATOM 4217 O O . ASP B 1 257 ? 15.453 -28.516 12.305 1 60.69 257 ASP B O 1
ATOM 4221 N N . ALA B 1 258 ? 14.125 -28.766 10.758 1 54.12 258 ALA B N 1
ATOM 4222 C CA . ALA B 1 258 ? 13.273 -27.641 11.141 1 54.12 258 ALA B CA 1
ATOM 4223 C C . ALA B 1 258 ? 13.125 -27.562 12.656 1 54.12 258 ALA B C 1
ATOM 4225 O O . ALA B 1 258 ? 12.367 -26.734 13.172 1 54.12 258 ALA B O 1
ATOM 4226 N N . ALA B 1 259 ? 13.492 -28.422 13.375 1 45.12 259 ALA B N 1
ATOM 4227 C CA . ALA B 1 259 ? 13.734 -28.125 14.789 1 45.12 259 ALA B CA 1
ATOM 4228 C C . ALA B 1 259 ? 14.781 -27.031 14.945 1 45.12 259 ALA B C 1
ATOM 4230 O O . ALA B 1 259 ? 15.023 -26.547 16.047 1 45.12 259 ALA B O 1
ATOM 4231 N N . ALA B 1 260 ? 15.883 -26.906 14.125 1 36.59 260 ALA B N 1
ATOM 4232 C CA . ALA B 1 260 ? 16.969 -25.984 14.445 1 36.59 260 ALA B CA 1
ATOM 4233 C C . ALA B 1 260 ? 16.672 -24.578 13.953 1 36.59 260 ALA B C 1
ATOM 4235 O O . ALA B 1 260 ? 15.742 -24.375 13.164 1 36.59 260 ALA B O 1
ATOM 4236 N N . LYS B 1 261 ? 17.844 -23.5 13.766 1 44.28 261 LYS B N 1
ATOM 4237 C CA . LYS B 1 261 ? 17.891 -22.047 13.773 1 44.28 261 LYS B CA 1
ATOM 4238 C C . LYS B 1 261 ? 17.328 -21.469 12.477 1 44.28 261 LYS B C 1
ATOM 4240 O O . LYS B 1 261 ? 17.656 -21.953 11.383 1 44.28 261 LYS B O 1
ATOM 4245 N N . PRO B 1 262 ? 16.484 -20.531 12.523 1 38 262 PRO B N 1
ATOM 4246 C CA . PRO B 1 262 ? 15.859 -19.875 11.375 1 38 262 PRO B CA 1
ATOM 4247 C C . PRO B 1 262 ? 16.875 -19.484 10.305 1 38 262 PRO B C 1
ATOM 4249 O O . PRO B 1 262 ? 17.828 -18.75 10.594 1 38 262 PRO B O 1
ATOM 4252 N N . ALA B 1 263 ? 17.266 -20.297 9.391 1 36.09 263 ALA B N 1
ATOM 4253 C CA . ALA B 1 263 ? 18.328 -20.031 8.43 1 36.09 263 ALA B CA 1
ATOM 4254 C C . ALA B 1 263 ? 17.984 -18.844 7.543 1 36.09 263 ALA B C 1
ATOM 4256 O O . ALA B 1 263 ? 16.797 -18.578 7.285 1 36.09 263 ALA B O 1
ATOM 4257 N N . GLN B 1 264 ? 18.844 -17.891 7.293 1 38 264 GLN B N 1
A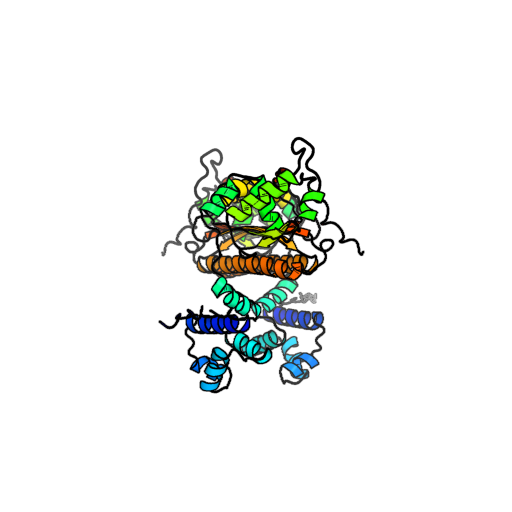TOM 4258 C CA . GLN B 1 264 ? 18.859 -16.828 6.281 1 38 264 GLN B CA 1
ATOM 4259 C C . GLN B 1 264 ? 18.609 -17.406 4.887 1 38 264 GLN B C 1
ATOM 4261 O O . GLN B 1 264 ? 19.172 -18.438 4.52 1 38 264 GLN B O 1
ATOM 4266 N N . LEU B 1 265 ? 17.594 -17.312 4.297 1 43.34 265 LEU B N 1
ATOM 4267 C CA . LEU B 1 265 ? 17.281 -17.75 2.945 1 43.34 265 LEU B CA 1
ATOM 4268 C C . LEU B 1 265 ? 18.5 -17.688 2.043 1 43.34 265 LEU B C 1
ATOM 4270 O O . LEU B 1 265 ? 19.125 -16.625 1.908 1 43.34 265 LEU B O 1
ATOM 4274 N N . PRO B 1 266 ? 19.172 -18.812 1.553 1 38.75 266 PRO B N 1
ATOM 4275 C CA . PRO B 1 266 ? 20.25 -18.672 0.566 1 38.75 266 PRO B CA 1
ATOM 4276 C C . PRO B 1 266 ? 19.797 -18 -0.722 1 38.75 266 PRO B C 1
ATOM 4278 O O . PRO B 1 266 ? 18.594 -18.016 -1.041 1 38.75 266 PRO B O 1
ATOM 4281 N N . ALA B 1 267 ? 20.516 -17.109 -1.288 1 39.44 267 ALA B N 1
ATOM 4282 C CA . ALA B 1 267 ? 20.344 -16.547 -2.627 1 39.44 267 ALA B CA 1
ATOM 4283 C C . ALA B 1 267 ? 20.109 -17.656 -3.654 1 39.44 267 ALA B C 1
ATOM 4285 O O . ALA B 1 267 ? 20.609 -18.781 -3.492 1 39.44 267 ALA B O 1
ATOM 4286 N N . ALA B 1 268 ? 19.094 -17.625 -4.379 1 38.47 268 ALA B N 1
ATOM 4287 C CA . ALA B 1 268 ? 18.953 -18.609 -5.461 1 38.47 268 ALA B CA 1
ATOM 4288 C C . ALA B 1 268 ? 20.312 -18.953 -6.062 1 38.47 268 ALA B C 1
ATOM 4290 O O . ALA B 1 268 ? 21.156 -18.078 -6.262 1 38.47 268 ALA B O 1
ATOM 4291 N N . PRO B 1 269 ? 20.875 -20.203 -6.016 1 32.09 269 PRO B N 1
ATOM 4292 C CA . PRO B 1 269 ? 22.234 -20.562 -6.434 1 32.09 269 PRO B CA 1
ATOM 4293 C C . PRO B 1 269 ? 22.562 -20.094 -7.852 1 32.09 269 PRO B C 1
ATOM 4295 O O . PRO B 1 269 ? 21.656 -19.938 -8.68 1 32.09 269 PRO B O 1
ATOM 4298 N N . ARG B 1 270 ? 23.75 -19.547 -8.062 1 30.94 270 ARG B N 1
ATOM 4299 C CA . ARG B 1 270 ? 24.438 -19.188 -9.297 1 30.94 270 ARG B CA 1
ATOM 4300 C C . ARG B 1 270 ? 24.5 -20.375 -10.25 1 30.94 270 ARG B C 1
ATOM 4302 O O . ARG B 1 270 ? 24.922 -21.469 -9.867 1 30.94 270 ARG B O 1
ATOM 4309 N N . ALA B 1 271 ? 23.594 -20.438 -11.273 1 32.09 271 ALA B N 1
ATOM 4310 C CA . ALA B 1 271 ? 23.922 -21.406 -12.328 1 32.09 271 ALA B CA 1
ATOM 4311 C C . ALA B 1 271 ? 25.422 -21.453 -12.586 1 32.09 271 ALA B C 1
ATOM 4313 O O . ALA B 1 271 ? 26.047 -20.422 -12.883 1 32.09 271 ALA B O 1
ATOM 4314 N N . ARG B 1 272 ? 26.156 -22.344 -12.047 1 24.83 272 ARG B N 1
ATOM 4315 C CA . ARG B 1 272 ? 27.516 -22.562 -12.531 1 24.83 272 ARG B CA 1
ATOM 4316 C C . ARG B 1 272 ? 27.547 -22.688 -14.047 1 24.83 272 ARG B C 1
ATOM 4318 O O . ARG B 1 272 ? 26.703 -23.391 -14.633 1 24.83 272 ARG B O 1
ATOM 4325 N N . ARG B 1 273 ? 28.141 -21.75 -14.719 1 27.83 273 ARG B N 1
ATOM 4326 C CA . ARG B 1 273 ? 28.734 -21.953 -16.031 1 27.83 273 ARG B CA 1
ATOM 4327 C C . ARG B 1 273 ? 29.453 -23.297 -16.109 1 27.83 273 ARG B C 1
ATOM 4329 O O . ARG B 1 273 ? 30.375 -23.562 -15.336 1 27.83 273 ARG B O 1
ATOM 4336 N N . ARG B 1 274 ? 28.781 -24.453 -16.359 1 22.38 274 ARG B N 1
ATOM 4337 C CA . ARG B 1 274 ? 29.703 -25.188 -17.219 1 22.38 274 ARG B CA 1
ATOM 4338 C C . ARG B 1 274 ? 29.891 -24.484 -18.562 1 22.38 274 ARG B C 1
ATOM 4340 O O . ARG B 1 274 ? 28.953 -23.891 -19.094 1 22.38 274 ARG B O 1
#

pLDDT: mean 76.71, std 19.95, range [22.38, 97.5]